Protein AF-A0A947ZC15-F1 (afdb_monomer_lite)

Foldseek 3Di:
DQLVVVLVVVLQFCLQCVQNLLCLLQAAPPQVVVSVVVSDDDPVQAHWHGKDLWAWAAKWFPDKDKDCFDDQPPDPPDGAIKIKTKMKIWTKIWIAHPVRDIFIKTKIKIWIKMAGPPDDQDDSLVNDDSANQPPRHHDDSVQRDQADPPPRHGSNDRHGHIHTHYMDMDIDTDDADAQDEDPAAAEDPLQPDDAQADPPAVVVVVCCVVPVVDDPVVVVVLVVVLVVQCLVCLQVVNLVSNPLQAFPSVSSVSPSVSVSQVVQQKGKHKPDKDWPDWAWHDWDDDPWKIKTKIKTKMKIQIFMDHHPRRTRHGDNPHIYTFIKIWIKMFTQDAQDQAAASQPRHGDDDDPPCADPQQRFGRDGGGPDIHTYHIGGSVPDDPPGHDPHHHRDRHPGDPDPD

Structure (mmCIF, N/CA/C/O backbone):
data_AF-A0A947ZC15-F1
#
_entry.id   AF-A0A947ZC15-F1
#
loop_
_atom_site.group_PDB
_atom_site.id
_atom_site.type_symbol
_atom_site.label_atom_id
_atom_site.label_alt_id
_atom_site.label_comp_id
_atom_site.label_asym_id
_atom_site.label_entity_id
_atom_site.label_seq_id
_atom_site.pdbx_PDB_ins_code
_atom_site.Cartn_x
_atom_site.Cartn_y
_atom_site.Cartn_z
_atom_site.occupancy
_atom_site.B_iso_or_equiv
_atom_site.auth_seq_id
_atom_site.auth_comp_id
_atom_site.auth_asym_id
_atom_site.auth_atom_id
_atom_site.pdbx_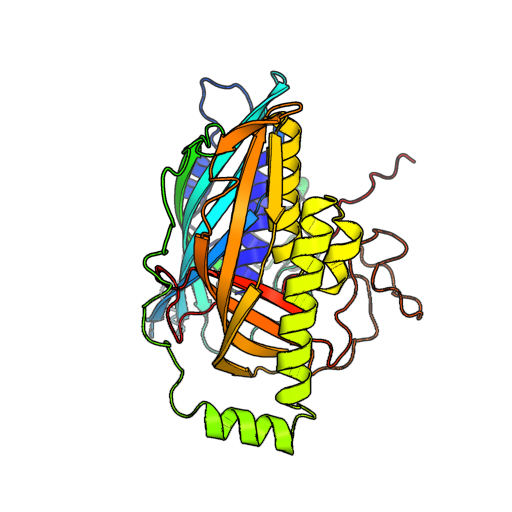PDB_model_num
ATOM 1 N N . MET A 1 1 ? 5.516 1.634 -9.910 1.00 75.50 1 MET A N 1
ATOM 2 C CA . MET A 1 1 ? 5.025 2.284 -8.676 1.00 75.50 1 MET A CA 1
ATOM 3 C C . MET A 1 1 ? 5.938 1.992 -7.495 1.00 75.50 1 MET A C 1
ATOM 5 O O . MET A 1 1 ? 6.186 2.907 -6.723 1.00 75.50 1 MET A O 1
ATOM 9 N N . ASP A 1 2 ? 6.543 0.803 -7.429 1.00 76.25 2 ASP A N 1
ATOM 10 C CA . ASP A 1 2 ? 7.580 0.443 -6.440 1.00 76.25 2 ASP A CA 1
ATOM 11 C C . ASP A 1 2 ? 8.697 1.475 -6.302 1.00 76.25 2 ASP A C 1
ATOM 13 O O . ASP A 1 2 ? 9.038 1.866 -5.193 1.00 76.25 2 ASP A O 1
ATOM 17 N N . PHE A 1 3 ? 9.200 1.998 -7.427 1.00 84.12 3 PHE A N 1
ATOM 18 C CA . PHE A 1 3 ? 10.180 3.085 -7.422 1.00 84.12 3 PHE A CA 1
ATOM 19 C C . PHE A 1 3 ? 9.710 4.283 -6.587 1.00 84.12 3 PHE A C 1
ATOM 21 O O . PHE A 1 3 ? 10.456 4.769 -5.747 1.00 84.12 3 PHE A O 1
ATOM 28 N N . VAL A 1 4 ? 8.475 4.747 -6.805 1.00 87.25 4 VAL A N 1
ATOM 29 C CA . VAL A 1 4 ? 7.927 5.936 -6.137 1.00 87.25 4 VAL A CA 1
ATOM 30 C C . VAL A 1 4 ? 7.746 5.676 -4.647 1.00 87.25 4 VAL A C 1
ATOM 32 O O . VAL A 1 4 ? 8.100 6.528 -3.839 1.00 87.25 4 VAL A O 1
ATOM 35 N N . TYR A 1 5 ? 7.254 4.489 -4.283 1.00 83.12 5 TYR A N 1
ATOM 36 C CA . TYR A 1 5 ? 7.126 4.075 -2.888 1.00 83.12 5 TYR A CA 1
ATOM 37 C C . TYR A 1 5 ? 8.487 4.054 -2.177 1.00 83.12 5 TYR A C 1
ATOM 39 O O . TYR A 1 5 ? 8.651 4.695 -1.139 1.00 83.12 5 TYR A O 1
ATOM 47 N N . SER A 1 6 ? 9.473 3.356 -2.751 1.00 82.31 6 SER A N 1
ATOM 48 C CA . SER A 1 6 ? 10.816 3.239 -2.174 1.00 82.31 6 SER A CA 1
ATOM 49 C C . SER A 1 6 ? 11.510 4.593 -2.085 1.00 82.31 6 SER A C 1
ATOM 51 O O . SER A 1 6 ? 12.060 4.930 -1.039 1.00 82.31 6 SER A O 1
ATOM 53 N N . PHE A 1 7 ? 11.425 5.397 -3.148 1.00 87.69 7 PHE A N 1
ATOM 54 C CA . PHE A 1 7 ? 11.958 6.754 -3.173 1.00 87.69 7 PHE A CA 1
ATOM 55 C C . PHE A 1 7 ? 11.323 7.627 -2.087 1.00 87.69 7 PHE A C 1
ATOM 57 O O . PHE A 1 7 ? 12.046 8.290 -1.348 1.00 87.69 7 PHE A O 1
ATOM 64 N N . TRP A 1 8 ? 9.992 7.610 -1.951 1.00 87.94 8 TRP A N 1
ATOM 65 C CA . TRP A 1 8 ? 9.290 8.412 -0.948 1.00 87.94 8 TRP A CA 1
ATOM 66 C C . TRP A 1 8 ? 9.661 8.010 0.479 1.00 87.94 8 TRP A C 1
ATOM 68 O O . TRP A 1 8 ? 9.968 8.875 1.298 1.00 87.94 8 TRP A O 1
ATOM 78 N N . ASN A 1 9 ? 9.683 6.709 0.780 1.00 83.88 9 ASN A N 1
ATOM 79 C CA . ASN A 1 9 ? 10.087 6.219 2.097 1.00 83.88 9 ASN A CA 1
ATOM 80 C C . ASN A 1 9 ? 11.513 6.650 2.447 1.00 83.88 9 ASN A C 1
ATOM 82 O O . ASN A 1 9 ? 11.747 7.179 3.533 1.00 83.88 9 ASN A O 1
ATOM 86 N N . GLU A 1 10 ? 12.454 6.481 1.518 1.00 84.56 10 GLU A N 1
ATOM 87 C CA . GLU A 1 10 ? 13.838 6.914 1.709 1.00 84.56 10 GLU A CA 1
ATOM 88 C C . GLU A 1 10 ? 13.945 8.430 1.866 1.00 84.56 10 GLU A C 1
ATOM 90 O O . GLU A 1 10 ? 14.677 8.913 2.726 1.00 84.56 10 GLU A O 1
ATOM 95 N N . MET A 1 11 ? 13.162 9.199 1.112 1.00 88.19 11 MET A N 1
ATOM 96 C CA . MET A 1 11 ? 13.087 10.650 1.264 1.00 88.19 11 MET A CA 1
ATOM 97 C C . MET A 1 11 ? 12.564 11.067 2.641 1.00 88.19 11 MET A C 1
ATOM 99 O O . MET A 1 11 ? 13.150 11.946 3.273 1.00 88.19 11 MET A O 1
ATOM 103 N N . MET A 1 12 ? 11.525 10.408 3.154 1.00 86.00 12 MET A N 1
ATOM 104 C CA . MET A 1 12 ? 10.977 10.686 4.483 1.00 86.00 12 MET A CA 1
ATOM 105 C C . MET A 1 12 ? 11.962 10.322 5.599 1.00 86.00 12 MET A C 1
ATOM 107 O O . MET A 1 12 ? 12.209 11.144 6.478 1.00 86.00 12 MET A O 1
ATOM 111 N N . VAL A 1 13 ? 12.587 9.142 5.547 1.00 83.81 13 VAL A N 1
ATOM 112 C CA . VAL A 1 13 ? 13.620 8.737 6.521 1.00 83.81 13 VAL A CA 1
ATOM 113 C C . VAL A 1 13 ? 14.786 9.729 6.507 1.00 83.81 13 VAL A C 1
ATOM 115 O O . VAL A 1 13 ? 15.268 10.162 7.558 1.00 83.81 13 VAL A O 1
ATOM 118 N N . ARG A 1 14 ? 15.207 10.155 5.310 1.00 84.81 14 ARG A N 1
ATOM 119 C CA . ARG A 1 14 ? 16.338 11.073 5.129 1.00 84.81 14 ARG A CA 1
ATOM 120 C C . ARG A 1 14 ? 16.062 12.505 5.543 1.00 84.81 14 ARG A C 1
ATOM 122 O O . ARG A 1 14 ? 16.987 13.224 5.915 1.00 84.81 14 ARG A O 1
ATOM 129 N N . ARG A 1 15 ? 14.799 12.916 5.506 1.00 87.00 15 ARG A N 1
ATOM 130 C CA . ARG A 1 15 ? 14.356 14.174 6.104 1.00 87.00 15 ARG A CA 1
ATOM 131 C C . ARG A 1 15 ? 14.601 14.182 7.611 1.00 87.00 15 ARG A C 1
ATOM 133 O O . ARG A 1 15 ? 15.043 15.197 8.132 1.00 87.00 15 ARG A O 1
ATOM 140 N N . GLY A 1 16 ? 14.376 13.055 8.291 1.00 81.94 16 GLY A N 1
ATOM 141 C CA . GLY A 1 16 ? 14.640 12.922 9.726 1.00 81.94 16 GLY A CA 1
ATOM 142 C C . GLY A 1 16 ? 16.123 13.041 10.080 1.00 81.94 16 GLY A C 1
ATOM 143 O O . GLY A 1 16 ? 16.484 13.816 10.954 1.00 81.94 16 GLY A O 1
ATOM 144 N N . ASN A 1 17 ? 16.996 12.333 9.359 1.00 80.62 17 ASN A N 1
ATOM 145 C CA . ASN A 1 17 ? 18.439 12.310 9.640 1.00 80.62 17 ASN A CA 1
ATOM 146 C C . ASN A 1 17 ? 19.258 13.367 8.865 1.00 80.62 17 ASN A C 1
ATOM 148 O O . ASN A 1 17 ? 20.476 13.234 8.745 1.00 80.62 17 ASN A O 1
ATOM 152 N N . SER A 1 18 ? 18.605 14.380 8.283 1.00 79.06 18 SER A N 1
ATOM 153 C CA . SER A 1 18 ? 19.245 15.456 7.504 1.00 79.06 18 SER A CA 1
ATOM 154 C C . SER A 1 18 ? 20.153 14.974 6.354 1.00 79.06 18 SER A C 1
ATOM 156 O O . SER A 1 18 ? 21.112 15.644 5.974 1.00 79.06 18 SER A O 1
ATOM 158 N N . SER A 1 19 ? 19.852 13.816 5.758 1.00 83.62 19 SER A N 1
ATOM 159 C CA . SER A 1 19 ? 20.668 13.180 4.709 1.00 83.62 19 SER A CA 1
ATOM 160 C C . SER A 1 19 ? 20.025 13.203 3.319 1.00 83.62 19 SER A C 1
ATOM 162 O O . SER A 1 19 ? 20.296 12.322 2.496 1.00 83.62 19 SER A O 1
ATOM 164 N N . LEU A 1 20 ? 19.173 14.195 3.038 1.00 86.94 20 LEU A N 1
ATOM 165 C CA . LEU A 1 20 ? 18.451 14.333 1.761 1.00 86.94 20 LEU A CA 1
ATOM 166 C C . LEU A 1 20 ? 19.377 14.505 0.550 1.00 86.94 20 LEU A C 1
ATOM 168 O O . LEU A 1 20 ? 19.023 14.086 -0.550 1.00 86.94 20 LEU A O 1
ATOM 172 N N . ALA A 1 21 ? 20.584 15.046 0.747 1.00 85.00 21 ALA A N 1
ATOM 173 C CA . ALA A 1 21 ? 21.571 15.213 -0.319 1.00 85.00 21 ALA A CA 1
ATOM 174 C C . ALA A 1 21 ? 21.901 13.894 -1.042 1.00 85.00 21 ALA A C 1
ATOM 176 O O . ALA A 1 21 ? 22.172 13.914 -2.239 1.00 85.00 21 ALA A O 1
ATOM 177 N N . LEU A 1 22 ? 21.801 12.745 -0.356 1.00 86.19 22 LEU A N 1
ATOM 178 C CA . LEU A 1 22 ? 22.035 11.418 -0.938 1.00 86.19 22 LEU A CA 1
ATOM 179 C C . LEU A 1 22 ? 21.051 11.037 -2.055 1.00 86.19 22 LEU A C 1
ATOM 181 O O . LEU A 1 22 ? 21.347 10.148 -2.852 1.00 86.19 22 LEU A O 1
ATOM 185 N N . LEU A 1 23 ? 19.915 11.729 -2.159 1.00 88.38 23 LEU A N 1
ATOM 186 C CA . LEU A 1 23 ? 18.924 11.502 -3.208 1.00 88.38 23 LEU A CA 1
ATOM 187 C C . LEU A 1 23 ? 19.216 12.261 -4.504 1.00 88.38 23 LEU A C 1
ATOM 189 O O . LEU A 1 23 ? 18.527 12.007 -5.487 1.00 88.38 23 LEU A O 1
ATOM 193 N N . LYS A 1 24 ? 20.256 13.111 -4.565 1.00 87.06 24 LYS A N 1
ATOM 194 C CA . LYS A 1 24 ? 20.668 13.853 -5.779 1.00 87.06 24 LYS A CA 1
ATOM 195 C C . LYS A 1 24 ? 20.606 13.053 -7.097 1.00 87.06 24 LYS A C 1
ATOM 197 O O . LYS A 1 24 ? 20.099 13.607 -8.069 1.00 87.06 24 LYS A O 1
ATOM 202 N N . PRO A 1 25 ? 21.027 11.772 -7.178 1.00 87.31 25 PRO A N 1
ATOM 203 C CA . PRO A 1 25 ? 20.950 10.996 -8.423 1.00 87.31 25 PRO A CA 1
ATOM 204 C C . PRO A 1 25 ? 19.527 10.797 -8.970 1.00 87.31 25 PRO A C 1
ATOM 206 O O . PRO A 1 25 ? 19.358 10.513 -10.155 1.00 87.31 25 PRO A O 1
ATOM 209 N N . TYR A 1 26 ? 18.518 10.936 -8.111 1.00 89.00 26 TYR A N 1
ATOM 210 C CA . TYR A 1 26 ? 17.098 10.722 -8.387 1.00 89.00 26 TYR A CA 1
ATOM 211 C C . TYR A 1 26 ? 16.306 12.024 -8.531 1.00 89.00 26 TYR A C 1
ATOM 213 O O . TYR A 1 26 ? 15.079 12.000 -8.592 1.00 89.00 26 TYR A O 1
ATOM 221 N N . LEU A 1 27 ? 16.991 13.164 -8.572 1.00 89.19 27 LEU A N 1
ATOM 222 C CA . LEU A 1 27 ? 16.384 14.486 -8.565 1.00 89.19 27 LEU A CA 1
ATOM 223 C C . LEU A 1 27 ? 16.724 15.228 -9.857 1.00 89.19 27 LEU A C 1
ATOM 225 O O . LEU A 1 27 ? 17.863 15.200 -10.328 1.00 89.19 27 LEU A O 1
ATOM 229 N N . MET A 1 28 ? 15.737 15.906 -10.437 1.00 87.50 28 MET A N 1
ATOM 230 C CA . MET A 1 28 ? 15.974 16.840 -11.533 1.00 87.50 28 MET A CA 1
ATOM 231 C C . MET A 1 28 ? 16.543 18.164 -11.005 1.00 87.50 28 MET A C 1
ATOM 233 O O . MET A 1 28 ? 16.199 18.587 -9.896 1.00 87.50 28 MET A O 1
ATOM 237 N N . PRO A 1 29 ? 17.382 18.867 -11.787 1.00 82.25 29 PRO A N 1
ATOM 238 C CA . PRO A 1 29 ? 17.785 20.236 -11.476 1.00 82.25 29 PRO A CA 1
ATOM 239 C C . PRO A 1 29 ? 16.573 21.138 -11.217 1.00 82.25 29 PRO A C 1
ATOM 241 O O . PRO A 1 29 ? 15.586 21.077 -11.942 1.00 82.25 29 PRO A O 1
ATOM 244 N N . GLY A 1 30 ? 16.647 21.978 -10.183 1.00 78.69 30 GLY A N 1
ATOM 245 C CA . GLY A 1 30 ? 15.549 22.869 -9.778 1.00 78.69 30 GLY A CA 1
ATOM 246 C C . GLY A 1 30 ? 14.665 22.323 -8.652 1.00 78.69 30 GLY A C 1
ATOM 247 O O . GLY A 1 30 ? 13.994 23.106 -7.982 1.00 78.69 30 GLY A O 1
ATOM 248 N N . THR A 1 31 ? 14.749 21.024 -8.342 1.00 83.75 31 THR A N 1
ATOM 249 C CA . THR A 1 31 ? 14.010 20.419 -7.216 1.00 83.75 31 THR A CA 1
ATOM 250 C C . THR A 1 31 ? 14.506 20.826 -5.826 1.00 83.75 31 THR A C 1
ATOM 252 O O . THR A 1 31 ? 13.809 20.606 -4.837 1.00 83.75 31 THR A O 1
ATOM 255 N N . GLY A 1 32 ? 15.677 21.468 -5.736 1.00 75.56 32 GLY A N 1
ATOM 256 C CA . GLY A 1 32 ? 16.287 21.891 -4.471 1.00 75.56 32 GLY A CA 1
ATOM 257 C C . GLY A 1 32 ? 15.372 22.760 -3.605 1.00 75.56 32 GLY A C 1
ATOM 258 O O . GLY A 1 32 ? 15.279 22.526 -2.406 1.00 75.56 32 GLY A O 1
ATOM 259 N N . LYS A 1 33 ? 14.601 23.673 -4.213 1.00 78.00 33 LYS A N 1
ATOM 260 C CA . LYS A 1 33 ? 13.646 24.523 -3.478 1.00 78.00 33 LYS A CA 1
ATOM 261 C C . LYS A 1 33 ? 12.560 23.708 -2.775 1.00 78.00 33 LYS A C 1
ATOM 263 O O . LYS A 1 33 ? 12.190 24.023 -1.648 1.00 78.00 33 LYS A O 1
ATOM 268 N N . TYR A 1 34 ? 12.065 22.654 -3.425 1.00 79.88 34 TYR A N 1
ATOM 269 C CA . TYR A 1 34 ? 11.071 21.770 -2.822 1.00 79.88 34 TYR A CA 1
ATOM 270 C C . TYR A 1 34 ? 11.675 20.969 -1.674 1.00 79.88 34 TYR A C 1
ATOM 272 O O . TYR A 1 34 ? 11.026 20.797 -0.650 1.00 79.88 34 TYR A O 1
ATOM 280 N N . LEU A 1 35 ? 12.928 20.529 -1.808 1.00 79.12 35 LEU A N 1
ATOM 281 C CA . LEU A 1 35 ? 13.626 19.795 -0.753 1.00 79.12 35 LEU A CA 1
ATOM 282 C C . LEU A 1 35 ? 13.948 20.667 0.453 1.00 79.12 35 LEU A C 1
ATOM 284 O O . LEU A 1 35 ? 13.841 20.186 1.571 1.00 79.12 35 LEU A O 1
ATOM 288 N N . GLU A 1 36 ? 14.300 21.934 0.249 1.00 77.25 36 GLU A N 1
ATOM 289 C CA . GLU A 1 36 ? 14.486 22.900 1.335 1.00 77.25 36 GLU A CA 1
ATOM 290 C C . GLU A 1 36 ? 13.176 23.132 2.097 1.00 77.25 36 GLU A C 1
ATOM 292 O O . GLU A 1 36 ? 13.149 23.031 3.323 1.00 77.25 36 GLU A O 1
ATOM 297 N N . GLN A 1 37 ? 12.070 23.364 1.380 1.00 79.44 37 GLN A N 1
ATOM 298 C CA . GLN A 1 37 ? 10.739 23.500 1.986 1.00 79.44 37 GLN A CA 1
ATOM 299 C C . GLN A 1 37 ? 10.302 22.222 2.704 1.00 79.44 37 GLN A C 1
ATOM 301 O O . GLN A 1 37 ? 9.741 22.277 3.794 1.00 79.44 37 GLN A O 1
ATOM 306 N N . PHE A 1 38 ? 10.583 21.068 2.106 1.00 80.56 38 PHE A N 1
ATOM 307 C CA . PHE A 1 38 ? 10.277 19.764 2.672 1.00 80.56 38 PHE A CA 1
ATOM 308 C C . PHE A 1 38 ? 11.124 19.472 3.917 1.00 80.56 38 PHE A C 1
ATOM 310 O O . PHE A 1 38 ? 10.602 18.952 4.900 1.00 80.56 38 PHE A O 1
ATOM 317 N N . ALA A 1 39 ? 12.410 19.828 3.915 1.00 78.81 39 ALA A N 1
ATOM 318 C CA . ALA A 1 39 ? 13.318 19.653 5.046 1.00 78.81 39 ALA A CA 1
ATOM 319 C C . ALA A 1 39 ? 12.997 20.589 6.219 1.00 78.81 39 ALA A C 1
ATOM 321 O O . ALA A 1 39 ? 13.304 20.258 7.364 1.00 78.81 39 ALA A O 1
ATOM 322 N N . ALA A 1 40 ? 12.385 21.745 5.952 1.00 70.75 40 ALA A N 1
ATOM 323 C CA . ALA A 1 40 ? 12.069 22.727 6.975 1.00 70.75 40 ALA A CA 1
ATOM 324 C C . ALA A 1 40 ? 11.078 22.159 8.008 1.00 70.75 40 ALA A C 1
ATOM 326 O O . ALA A 1 40 ? 9.903 21.913 7.728 1.00 70.75 40 ALA A O 1
ATOM 327 N N . ALA A 1 41 ? 11.553 21.967 9.240 1.00 63.12 41 ALA A N 1
ATOM 328 C CA . ALA A 1 41 ? 10.681 21.740 10.383 1.00 63.12 41 ALA A CA 1
ATOM 329 C C . ALA A 1 41 ? 9.964 23.054 10.753 1.00 63.12 41 ALA A C 1
ATOM 331 O O . ALA A 1 41 ? 10.552 24.132 10.609 1.00 63.12 41 ALA A O 1
ATOM 332 N N . PRO A 1 42 ? 8.722 23.013 11.270 1.00 61.56 42 PRO A N 1
ATOM 333 C CA . PRO A 1 42 ? 8.073 24.212 11.781 1.00 61.56 42 PRO A CA 1
ATOM 334 C C . PRO A 1 42 ? 8.937 24.830 12.888 1.00 61.56 42 PRO A C 1
ATOM 336 O O . PRO A 1 42 ? 9.163 24.194 13.919 1.00 61.56 42 PRO A O 1
ATOM 339 N N . ALA A 1 43 ? 9.381 26.078 12.700 1.00 54.12 43 ALA A N 1
ATOM 340 C CA . ALA A 1 43 ? 10.304 26.769 13.611 1.00 54.12 43 ALA A CA 1
ATOM 341 C C . ALA A 1 43 ? 9.849 26.760 15.089 1.00 54.12 43 ALA A C 1
ATOM 343 O O . ALA A 1 43 ? 10.669 26.843 15.997 1.00 54.12 43 ALA A O 1
ATOM 344 N N . ALA A 1 44 ? 8.544 26.613 15.335 1.00 56.12 44 ALA A N 1
ATOM 345 C CA . ALA A 1 44 ? 7.930 26.604 16.659 1.00 56.12 44 ALA A CA 1
ATOM 346 C C . ALA A 1 44 ? 8.098 25.297 17.469 1.00 56.12 44 ALA A C 1
ATOM 348 O O . ALA A 1 44 ? 7.772 25.290 18.652 1.00 56.12 44 ALA A O 1
ATOM 349 N N . VAL A 1 45 ? 8.536 24.180 16.869 1.00 60.06 45 VAL A N 1
ATOM 350 C CA . VAL A 1 45 ? 8.511 22.843 17.519 1.00 60.06 45 VAL A CA 1
ATOM 351 C C . VAL A 1 45 ? 9.916 22.330 17.888 1.00 60.06 45 VAL A C 1
ATOM 353 O O . VAL A 1 45 ? 10.043 21.355 18.629 1.00 60.06 45 VAL A O 1
ATOM 356 N N . GLY A 1 46 ? 10.966 23.039 17.461 1.00 66.44 46 GLY A N 1
ATOM 357 C CA . GLY A 1 46 ? 12.371 22.652 17.627 1.00 66.44 46 GLY A CA 1
ATOM 358 C C . GLY A 1 46 ? 12.909 21.853 16.436 1.00 66.44 46 GLY A C 1
ATOM 359 O O . GLY A 1 46 ? 12.200 21.621 15.458 1.00 66.44 46 GLY A O 1
ATOM 360 N N . SER A 1 47 ? 14.175 21.435 16.509 1.00 78.62 47 SER A N 1
ATOM 361 C CA . SER A 1 47 ? 14.818 20.676 15.431 1.00 78.62 47 SER A CA 1
ATOM 362 C C . SER A 1 47 ? 14.258 19.253 15.337 1.00 78.62 47 SER A C 1
ATOM 364 O O . SER A 1 47 ? 14.142 18.546 16.345 1.00 78.62 47 SER A O 1
ATOM 366 N N . LEU A 1 48 ? 13.917 18.843 14.116 1.00 83.88 48 LEU A N 1
ATOM 367 C CA . LEU A 1 48 ? 13.498 17.484 13.779 1.00 83.88 48 LEU A CA 1
ATOM 368 C C . LEU A 1 48 ? 14.683 16.521 13.949 1.00 83.88 48 LEU A C 1
ATOM 370 O O . LEU A 1 48 ? 15.787 16.821 13.502 1.00 83.88 48 LEU A O 1
ATOM 374 N N . VAL A 1 49 ? 14.451 15.387 14.612 1.00 84.88 49 VAL A N 1
ATOM 375 C CA . VAL A 1 49 ? 15.483 14.367 14.886 1.00 84.88 49 VAL A CA 1
ATOM 376 C C . VAL A 1 49 ? 15.252 13.112 14.063 1.00 84.88 49 VAL A C 1
ATOM 378 O O . VAL A 1 49 ? 16.193 12.488 13.586 1.00 84.88 49 VAL A O 1
ATOM 381 N N . GLU A 1 50 ? 13.993 12.707 13.934 1.00 85.19 50 GLU A N 1
ATOM 382 C CA . GLU A 1 50 ? 13.637 11.446 13.303 1.00 85.19 50 GLU A CA 1
ATOM 383 C C . GLU A 1 50 ? 12.270 11.575 12.640 1.00 85.19 50 GLU A C 1
ATOM 385 O O . GLU A 1 50 ? 11.341 12.167 13.196 1.00 85.19 50 GLU A O 1
ATOM 390 N N . VAL A 1 51 ? 12.144 10.971 11.463 1.00 84.88 51 VAL A N 1
ATOM 391 C CA . VAL A 1 51 ? 10.861 10.703 10.819 1.00 84.88 51 VAL A CA 1
ATOM 392 C C . VAL A 1 51 ? 10.738 9.195 10.718 1.00 84.88 51 VAL A C 1
ATOM 394 O O . VAL A 1 51 ? 11.607 8.536 10.147 1.00 84.88 51 VAL A O 1
ATOM 397 N N . ASN A 1 52 ? 9.670 8.643 11.279 1.00 81.19 52 ASN A N 1
ATOM 398 C CA . ASN A 1 52 ? 9.417 7.211 11.259 1.00 81.19 52 ASN A CA 1
ATOM 399 C C . ASN A 1 52 ? 7.926 6.902 11.096 1.00 81.19 52 ASN A C 1
ATOM 401 O O . ASN A 1 52 ? 7.096 7.803 10.957 1.00 81.19 52 ASN A O 1
ATOM 405 N N . GLY A 1 53 ? 7.591 5.610 11.048 1.00 72.19 53 GLY A N 1
ATOM 406 C CA . GLY A 1 53 ? 6.208 5.164 10.866 1.00 72.19 53 GLY A CA 1
ATOM 407 C C . GLY A 1 53 ? 5.579 5.705 9.581 1.00 72.19 53 GLY A C 1
ATOM 408 O O . GLY A 1 53 ? 4.402 6.050 9.589 1.00 72.19 53 GLY A O 1
ATOM 409 N N . VAL A 1 54 ? 6.380 5.845 8.519 1.00 81.69 54 VAL A N 1
ATOM 410 C CA . VAL A 1 54 ? 5.916 6.309 7.210 1.00 81.69 54 VAL A CA 1
ATOM 411 C C . VAL A 1 54 ? 5.053 5.210 6.606 1.00 81.69 54 VAL A C 1
ATOM 413 O O . VAL A 1 54 ? 5.523 4.115 6.308 1.00 81.69 54 VAL A O 1
ATOM 416 N N . VAL A 1 55 ? 3.774 5.512 6.448 1.00 79.12 55 VAL A N 1
ATOM 417 C CA . VAL A 1 55 ? 2.761 4.623 5.900 1.00 79.12 55 VAL A CA 1
ATOM 418 C C . VAL A 1 55 ? 2.132 5.314 4.714 1.00 79.12 55 VAL A C 1
ATOM 420 O O . VAL A 1 55 ? 1.512 6.358 4.869 1.00 79.12 55 VAL A O 1
ATOM 423 N N . ILE A 1 56 ? 2.253 4.717 3.535 1.00 79.75 56 ILE A N 1
ATOM 424 C CA . ILE A 1 56 ? 1.547 5.179 2.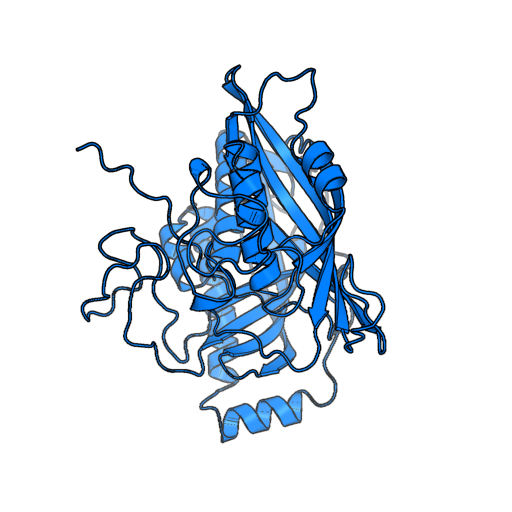340 1.00 79.75 56 ILE A CA 1
ATOM 425 C C . ILE A 1 56 ? 0.221 4.422 2.273 1.00 79.75 56 ILE A C 1
ATOM 427 O O . ILE A 1 56 ? 0.219 3.208 2.046 1.00 79.75 56 ILE A O 1
ATOM 431 N N . GLY A 1 57 ? -0.881 5.138 2.501 1.00 70.00 57 GLY A N 1
ATOM 432 C CA . GLY A 1 57 ? -2.245 4.615 2.446 1.00 70.00 57 GLY A CA 1
ATOM 433 C C . GLY A 1 57 ? -2.606 4.255 1.012 1.00 70.00 57 GLY A C 1
ATOM 434 O O . GLY A 1 57 ? -2.729 3.072 0.677 1.00 70.00 57 GLY A O 1
ATOM 435 N N . SER A 1 58 ? -2.650 5.261 0.142 1.00 76.31 58 SER A N 1
ATOM 436 C CA . SER A 1 58 ? -2.823 5.073 -1.296 1.00 76.31 58 SER A CA 1
ATOM 437 C C . SER A 1 58 ? -1.731 5.773 -2.114 1.00 76.31 58 SER A C 1
ATOM 439 O O . SER A 1 58 ? -1.092 6.731 -1.680 1.00 76.31 58 SER A O 1
ATOM 441 N N . LEU A 1 59 ? -1.471 5.220 -3.299 1.00 80.81 59 LEU A N 1
ATOM 442 C CA . LEU A 1 59 ? -0.486 5.713 -4.255 1.00 80.81 59 LEU A CA 1
ATOM 443 C C . LEU A 1 59 ? -1.018 5.436 -5.661 1.00 80.81 59 LEU A C 1
ATOM 445 O O . LEU A 1 59 ? -1.215 4.281 -6.044 1.00 80.81 59 LEU A O 1
ATOM 449 N N . ARG A 1 60 ? -1.287 6.493 -6.425 1.00 78.94 60 ARG A N 1
ATOM 450 C CA . ARG A 1 60 ? -2.083 6.421 -7.656 1.00 78.94 60 ARG A CA 1
ATOM 451 C C . ARG A 1 60 ? -1.462 7.258 -8.751 1.00 78.94 60 ARG A C 1
ATOM 453 O O . ARG A 1 60 ? -1.060 8.391 -8.517 1.00 78.94 60 ARG A O 1
ATOM 460 N N . ILE A 1 61 ? -1.434 6.725 -9.968 1.00 85.56 61 ILE A N 1
ATOM 461 C CA . ILE A 1 61 ? -1.024 7.511 -11.133 1.00 85.56 61 ILE A CA 1
ATOM 462 C C . ILE A 1 61 ? -2.216 8.372 -11.556 1.00 85.56 61 ILE A C 1
ATOM 464 O O . ILE A 1 61 ? -3.254 7.853 -11.977 1.00 85.56 61 ILE A O 1
ATOM 468 N N . SER A 1 62 ? -2.081 9.689 -11.421 1.00 85.12 62 SER A N 1
ATOM 469 C CA . SER A 1 62 ? -3.116 10.649 -11.806 1.00 85.12 62 SER A CA 1
ATOM 470 C C . SER A 1 62 ? -3.016 11.039 -13.277 1.00 85.12 62 SER A C 1
ATOM 472 O O . SER A 1 62 ? -4.050 11.182 -13.936 1.00 85.12 62 SER A O 1
ATOM 474 N N . SER A 1 63 ? -1.790 11.131 -13.800 1.00 85.19 63 SER A N 1
ATOM 475 C CA . SER A 1 63 ? -1.500 11.493 -15.187 1.00 85.19 63 SER A CA 1
ATOM 476 C C . SER A 1 63 ? -0.282 10.748 -15.735 1.00 85.19 63 SER A C 1
ATOM 478 O O . SER A 1 63 ? 0.671 10.468 -15.005 1.00 85.19 63 SER A O 1
ATOM 480 N N . VAL A 1 64 ? -0.314 10.457 -17.037 1.00 89.12 64 VAL A N 1
ATOM 481 C CA . VAL A 1 64 ? 0.826 9.974 -17.822 1.00 89.12 64 VAL A CA 1
ATOM 482 C C . VAL A 1 64 ? 0.906 10.826 -19.082 1.00 89.12 64 VAL A C 1
ATOM 484 O O . VAL A 1 64 ? -0.019 10.819 -19.892 1.00 89.12 64 VAL A O 1
ATOM 487 N N . CYS A 1 65 ? 2.015 11.537 -19.257 1.00 87.69 65 CYS A N 1
ATOM 488 C CA . CYS A 1 65 ? 2.253 12.398 -20.408 1.00 87.69 65 CYS A CA 1
ATOM 489 C C . CYS A 1 65 ? 3.509 11.944 -21.149 1.00 87.69 65 CYS A C 1
ATOM 491 O O . CYS A 1 65 ? 4.515 11.583 -20.539 1.00 87.69 65 CYS A O 1
ATOM 493 N N . LYS A 1 66 ? 3.473 12.002 -22.479 1.00 87.94 66 LYS A N 1
ATOM 494 C CA . LYS A 1 66 ? 4.656 11.831 -23.321 1.00 87.94 66 LYS A CA 1
ATOM 495 C C . LYS A 1 66 ? 5.041 13.192 -23.885 1.00 87.94 66 LYS A C 1
ATOM 497 O O . LYS A 1 66 ? 4.209 13.861 -24.487 1.00 87.94 66 LYS A O 1
ATOM 502 N N . ALA A 1 67 ? 6.293 13.580 -23.692 1.00 85.44 67 ALA A N 1
ATOM 503 C CA . ALA A 1 67 ? 6.889 14.717 -24.371 1.00 85.44 67 ALA A CA 1
ATOM 504 C C . ALA A 1 67 ? 7.774 14.184 -25.495 1.00 85.44 67 ALA A C 1
ATOM 506 O O . ALA A 1 67 ? 8.691 13.405 -25.238 1.00 85.44 67 ALA A O 1
ATOM 507 N N . ASP A 1 68 ? 7.513 14.596 -26.733 1.00 79.81 68 ASP A N 1
ATOM 508 C CA . ASP A 1 68 ? 8.340 14.182 -27.872 1.00 79.81 68 ASP A CA 1
ATOM 509 C C . ASP A 1 68 ? 9.698 14.904 -27.890 1.00 79.81 68 ASP A C 1
ATOM 511 O O . ASP A 1 68 ? 10.678 14.357 -28.388 1.00 79.81 68 ASP A O 1
ATOM 515 N N . PHE A 1 69 ? 9.777 16.082 -27.260 1.00 74.00 69 PHE A N 1
ATOM 516 C CA . PHE A 1 69 ? 10.999 16.875 -27.141 1.00 74.00 69 PHE A CA 1
ATOM 517 C C . PHE A 1 69 ? 11.261 17.243 -25.681 1.00 74.00 69 PHE A C 1
ATOM 519 O O . PHE A 1 69 ? 10.702 18.207 -25.155 1.00 74.00 69 PHE A O 1
ATOM 526 N N . PHE A 1 70 ? 12.132 16.486 -25.019 1.00 75.62 70 PHE A N 1
ATOM 527 C CA . PHE A 1 70 ? 12.627 16.816 -23.689 1.00 75.62 70 PHE A CA 1
ATOM 528 C C . PHE A 1 70 ? 14.094 17.228 -23.757 1.00 75.62 70 PHE A C 1
ATOM 530 O O . PHE A 1 70 ? 14.941 16.464 -24.221 1.00 75.62 70 PHE A O 1
ATOM 537 N N . HIS A 1 71 ? 14.377 18.439 -23.283 1.00 70.12 71 HIS A N 1
ATOM 538 C CA . HIS A 1 71 ? 15.718 19.010 -23.270 1.00 70.12 71 HIS A CA 1
ATOM 539 C C . HIS A 1 71 ? 16.340 18.775 -21.900 1.00 70.12 71 HIS A C 1
ATOM 541 O O . HIS A 1 71 ? 15.770 19.150 -20.871 1.00 70.12 71 HIS A O 1
ATOM 547 N N . SER A 1 72 ? 17.526 18.172 -21.879 1.00 63.59 72 SER A N 1
ATOM 548 C CA . SER A 1 72 ? 18.280 18.056 -20.634 1.00 63.59 72 SER A CA 1
ATOM 549 C C . SER A 1 72 ? 18.693 19.452 -20.149 1.00 63.59 72 SER A C 1
ATOM 551 O O . SER A 1 72 ? 19.177 20.254 -20.954 1.00 63.59 72 SER A O 1
ATOM 553 N N . PRO A 1 73 ? 18.569 19.764 -18.845 1.00 62.22 73 PRO A N 1
ATOM 554 C CA . PRO A 1 73 ? 19.014 21.049 -18.316 1.00 62.22 73 PRO A CA 1
ATOM 555 C C . PRO A 1 73 ? 20.481 21.304 -18.685 1.00 62.22 73 PRO A C 1
ATOM 557 O O . PRO A 1 73 ? 21.353 20.495 -18.361 1.00 62.22 73 PRO A O 1
ATOM 560 N N . GLY A 1 74 ? 20.741 22.408 -19.392 1.00 56.44 74 GLY A N 1
ATOM 561 C CA . GLY A 1 74 ? 22.084 22.815 -19.817 1.00 56.44 74 GLY A CA 1
ATOM 562 C C . GLY A 1 74 ? 22.547 22.334 -21.202 1.00 56.44 74 GLY A C 1
ATOM 563 O O . GLY A 1 74 ? 23.675 22.648 -21.572 1.00 56.44 74 GLY A O 1
ATOM 564 N N . LYS A 1 75 ? 21.723 21.619 -21.987 1.00 55.94 75 LYS A N 1
ATOM 565 C CA . LYS A 1 75 ? 22.016 21.293 -23.399 1.00 55.94 75 LYS A CA 1
ATOM 566 C C . LYS A 1 75 ? 20.783 21.525 -24.282 1.00 55.94 75 LYS A C 1
ATOM 568 O O . LYS A 1 75 ? 19.789 20.823 -24.137 1.00 55.94 75 LYS A O 1
ATOM 573 N N . SER A 1 76 ? 20.851 22.506 -25.186 1.00 52.50 76 SER A N 1
ATOM 574 C CA . SER A 1 76 ? 19.761 22.861 -26.113 1.00 52.50 76 SER A CA 1
ATOM 575 C C . SER A 1 76 ? 19.609 21.903 -27.298 1.00 52.50 76 SER A C 1
ATOM 577 O O . SER A 1 76 ? 18.529 21.839 -27.867 1.00 52.50 76 SER A O 1
ATOM 579 N N . ASP A 1 77 ? 20.655 21.151 -27.649 1.00 54.94 77 ASP A N 1
ATOM 580 C CA . ASP A 1 77 ? 20.700 20.390 -28.911 1.00 54.94 77 ASP A CA 1
ATOM 581 C C . ASP A 1 77 ? 20.357 18.898 -28.767 1.00 54.94 77 ASP A C 1
ATOM 583 O O . ASP A 1 77 ? 20.278 18.187 -29.765 1.00 54.94 77 ASP A O 1
ATOM 587 N N . ASP A 1 78 ? 20.150 18.402 -27.544 1.00 63.34 78 ASP A N 1
ATOM 588 C CA . ASP A 1 78 ? 19.900 16.981 -27.275 1.00 63.34 78 ASP A CA 1
ATOM 589 C C . ASP A 1 78 ? 18.457 16.785 -26.793 1.00 63.34 78 ASP A C 1
ATOM 591 O O . ASP A 1 78 ? 18.161 16.809 -25.592 1.00 63.34 78 ASP A O 1
ATOM 595 N N . SER A 1 79 ? 17.535 16.680 -27.754 1.00 70.50 79 SER A N 1
ATOM 596 C CA . SER A 1 79 ? 16.123 16.413 -27.498 1.00 70.50 79 SER A CA 1
ATOM 597 C C . SER A 1 79 ? 15.856 14.915 -27.588 1.00 70.50 79 SER A C 1
ATOM 599 O O . SER A 1 79 ? 15.956 14.318 -28.660 1.00 70.50 79 SER A O 1
ATOM 601 N N . SER A 1 80 ? 15.462 14.311 -26.475 1.00 79.25 80 SER A N 1
ATOM 602 C CA . SER A 1 80 ? 14.995 12.925 -26.451 1.00 79.25 80 SER A CA 1
ATOM 603 C C . SER A 1 80 ? 13.520 12.886 -26.062 1.00 79.25 80 SER A C 1
ATOM 605 O O . SER A 1 80 ? 13.087 13.722 -25.268 1.00 79.25 80 SER A O 1
ATOM 607 N N . PRO A 1 81 ? 12.726 11.927 -26.561 1.00 85.25 81 PRO A N 1
ATOM 608 C CA . PRO A 1 81 ? 11.383 11.725 -26.043 1.00 85.25 81 PRO A CA 1
ATOM 609 C C . PRO A 1 81 ? 11.452 11.315 -24.566 1.00 85.25 81 PRO A C 1
ATOM 611 O O . PRO A 1 81 ? 12.303 10.516 -24.171 1.00 85.25 81 PRO A O 1
ATOM 614 N N . ALA A 1 82 ? 10.549 11.837 -23.739 1.00 87.44 82 ALA A N 1
ATOM 615 C CA . ALA A 1 82 ? 10.475 11.528 -22.314 1.00 87.44 82 ALA A CA 1
ATOM 616 C C . ALA A 1 82 ? 9.040 11.247 -21.872 1.00 87.44 82 ALA A C 1
ATOM 618 O O . ALA A 1 82 ? 8.071 11.753 -22.440 1.00 87.44 82 ALA A O 1
ATOM 619 N N . HIS A 1 83 ? 8.908 10.423 -20.840 1.00 89.62 83 HIS A N 1
ATOM 620 C CA . HIS A 1 83 ? 7.648 10.136 -20.175 1.00 89.62 83 HIS A CA 1
ATOM 621 C C . HIS A 1 83 ? 7.612 10.855 -18.832 1.00 89.62 83 HIS A C 1
ATOM 623 O O . HIS A 1 83 ? 8.569 10.792 -18.059 1.00 89.62 83 HIS A O 1
ATOM 629 N N . PHE A 1 84 ? 6.480 11.486 -18.561 1.00 90.69 84 PHE A N 1
ATOM 630 C CA . PHE A 1 84 ? 6.141 12.106 -17.295 1.00 90.69 84 PHE A CA 1
ATOM 631 C C . PHE A 1 84 ? 5.014 11.311 -16.656 1.00 90.69 84 PHE A C 1
ATOM 633 O O . PHE A 1 84 ? 4.044 10.947 -17.326 1.00 90.69 84 PHE A O 1
ATOM 640 N N . ILE A 1 85 ? 5.144 11.044 -15.365 1.00 92.19 85 ILE A N 1
ATOM 641 C CA . ILE A 1 85 ? 4.074 10.466 -14.561 1.00 92.19 85 ILE A CA 1
ATOM 642 C C . ILE A 1 85 ? 3.817 11.377 -13.375 1.00 92.19 85 ILE A C 1
ATOM 644 O O . ILE A 1 85 ? 4.750 11.780 -12.686 1.00 92.19 85 ILE A O 1
ATOM 648 N N . THR A 1 86 ? 2.551 11.676 -13.127 1.00 91.69 86 THR A N 1
ATOM 649 C CA . THR A 1 86 ? 2.125 12.363 -11.910 1.00 91.69 86 THR A CA 1
ATOM 650 C C . THR A 1 86 ? 1.498 11.334 -10.991 1.00 91.69 86 THR A C 1
ATOM 652 O O . THR A 1 86 ? 0.635 10.556 -11.405 1.00 91.69 86 THR A O 1
ATOM 655 N N . VAL A 1 87 ? 1.969 11.304 -9.751 1.00 91.88 87 VAL A N 1
ATOM 656 C CA . VAL A 1 87 ? 1.566 10.340 -8.740 1.00 91.88 87 VAL A CA 1
ATOM 657 C C . VAL A 1 87 ? 1.005 11.081 -7.540 1.00 91.88 87 VAL A C 1
ATOM 659 O O . VAL A 1 87 ? 1.699 11.871 -6.906 1.00 91.88 87 VAL A O 1
ATOM 662 N N . GLU A 1 88 ? -0.255 10.801 -7.242 1.00 90.19 88 GLU A N 1
ATOM 663 C CA . GLU A 1 88 ? -0.931 11.215 -6.019 1.00 90.19 88 GLU A CA 1
ATOM 664 C C . GLU A 1 88 ? -0.634 10.176 -4.938 1.00 90.19 88 GLU A C 1
ATOM 666 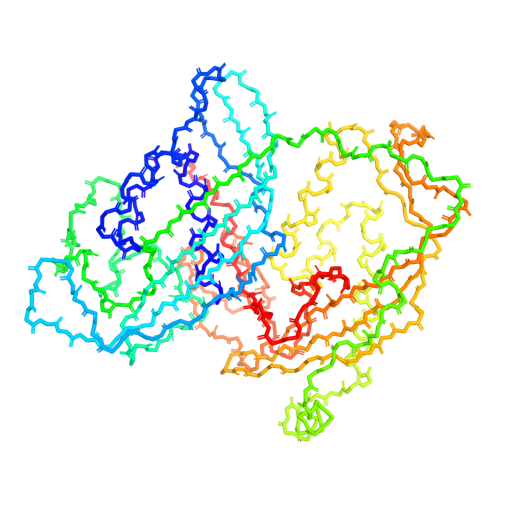O O . GLU A 1 88 ? -0.783 8.971 -5.168 1.00 90.19 88 GLU A O 1
ATOM 671 N N . LEU A 1 89 ? -0.205 10.627 -3.765 1.00 88.94 89 LEU A N 1
ATOM 672 C CA . LEU A 1 89 ? 0.038 9.775 -2.611 1.00 88.94 89 LEU A CA 1
ATOM 673 C C . LEU A 1 89 ? -0.605 10.370 -1.369 1.00 88.94 89 LEU A C 1
ATOM 675 O O . LEU A 1 89 ? -0.551 11.576 -1.133 1.00 88.94 89 LEU A O 1
ATOM 679 N N . ASP A 1 90 ? -1.174 9.505 -0.550 1.00 86.75 90 ASP A N 1
ATOM 680 C CA . ASP A 1 90 ? -1.679 9.848 0.768 1.00 86.75 90 ASP A CA 1
ATOM 681 C C . ASP A 1 90 ? -1.115 8.880 1.800 1.00 86.75 90 ASP A C 1
ATOM 683 O O . ASP A 1 90 ? -0.727 7.748 1.495 1.00 86.75 90 ASP A O 1
ATOM 687 N N . GLY A 1 91 ? -1.001 9.337 3.038 1.00 86.19 91 GLY A N 1
ATOM 688 C CA . GLY A 1 91 ? -0.409 8.505 4.062 1.00 86.19 91 GLY A CA 1
ATOM 689 C C . GLY A 1 91 ? -0.267 9.179 5.403 1.00 86.19 91 GLY A C 1
ATOM 690 O O . GLY A 1 91 ? -0.742 10.288 5.625 1.00 86.19 91 GLY A O 1
ATOM 691 N N . ASN A 1 92 ? 0.416 8.489 6.303 1.00 86.12 92 ASN A N 1
ATOM 692 C CA . ASN A 1 92 ? 0.708 8.970 7.636 1.00 86.12 92 ASN A CA 1
ATOM 693 C C . ASN A 1 92 ? 2.198 8.853 7.924 1.00 86.12 92 ASN A C 1
ATOM 695 O O . ASN A 1 92 ? 2.883 7.988 7.383 1.00 86.12 92 ASN A O 1
ATOM 699 N N . PHE A 1 93 ? 2.703 9.716 8.791 1.00 86.75 93 PHE A N 1
ATOM 700 C CA . PHE A 1 93 ? 4.057 9.606 9.313 1.00 86.75 93 PHE A CA 1
ATOM 701 C C . PHE A 1 93 ? 4.139 10.203 10.712 1.00 86.75 93 PHE A C 1
ATOM 703 O O . PHE A 1 93 ? 3.251 10.931 11.162 1.00 86.75 93 PHE A O 1
ATOM 710 N N . THR A 1 94 ? 5.214 9.873 11.416 1.00 85.50 94 THR A N 1
ATOM 711 C CA . THR A 1 94 ? 5.487 10.361 12.764 1.00 85.50 94 THR A CA 1
ATOM 712 C C . THR A 1 94 ? 6.807 11.114 12.778 1.00 85.50 94 THR A C 1
ATOM 714 O O . THR A 1 94 ? 7.806 10.656 12.231 1.00 85.50 94 THR A O 1
ATOM 717 N N . GLU A 1 95 ? 6.809 12.273 13.421 1.00 89.12 95 GLU A N 1
ATOM 718 C CA . GLU A 1 95 ? 7.994 13.084 13.668 1.00 89.12 95 GLU A CA 1
ATOM 719 C C . GLU A 1 95 ? 8.357 13.032 15.146 1.00 89.12 95 GLU A C 1
ATOM 721 O O . GLU A 1 95 ? 7.489 13.190 16.013 1.00 89.12 95 GLU A O 1
ATOM 726 N N . LYS A 1 96 ? 9.650 12.864 15.422 1.00 87.56 96 LYS A N 1
ATOM 727 C CA . LYS A 1 96 ? 10.228 13.069 16.748 1.00 87.56 96 LYS A CA 1
ATOM 728 C C . LYS A 1 96 ? 11.149 14.278 16.735 1.00 87.56 96 LYS A C 1
ATOM 730 O O . LYS A 1 96 ? 11.977 14.441 15.836 1.00 87.56 96 LYS A O 1
ATOM 735 N N . TYR A 1 97 ? 11.026 15.094 17.769 1.00 87.06 97 TYR A N 1
ATOM 736 C CA . TYR A 1 97 ? 11.768 16.339 17.926 1.00 87.06 97 TYR A CA 1
ATOM 737 C C . TYR A 1 97 ? 12.770 16.247 19.078 1.00 87.06 97 TYR A C 1
ATOM 739 O O . TYR A 1 97 ? 12.618 15.423 19.980 1.00 87.06 97 TYR A O 1
ATOM 747 N N . GLN A 1 98 ? 13.773 17.131 19.089 1.00 83.62 98 GLN A N 1
ATOM 748 C CA . GLN A 1 98 ? 14.810 17.156 20.137 1.00 83.62 98 GLN A CA 1
ATOM 749 C C . GLN A 1 98 ? 14.247 17.339 21.553 1.00 83.62 98 GLN A C 1
ATOM 751 O O . GLN A 1 98 ? 14.814 16.832 22.513 1.00 83.62 98 GLN A O 1
ATOM 756 N N . ASN A 1 99 ? 13.108 18.021 21.689 1.00 82.81 99 ASN A N 1
ATOM 757 C CA . ASN A 1 99 ? 12.408 18.190 22.966 1.00 82.81 99 ASN A CA 1
ATOM 758 C C . ASN A 1 99 ? 11.671 16.919 23.446 1.00 82.81 99 ASN A C 1
ATOM 760 O O . ASN A 1 99 ? 10.946 16.978 24.435 1.00 82.81 99 ASN A O 1
ATOM 764 N N . GLY A 1 100 ? 11.796 15.796 22.731 1.00 81.94 100 GLY A N 1
ATOM 765 C CA . GLY A 1 100 ? 11.112 14.537 23.026 1.00 81.94 100 GLY A CA 1
ATOM 766 C C . GLY A 1 100 ? 9.646 14.496 22.589 1.00 81.94 100 GLY A C 1
ATOM 767 O O . GLY A 1 100 ? 8.992 13.468 22.763 1.00 81.94 100 GLY A O 1
ATOM 768 N N . SER A 1 101 ? 9.108 15.575 22.007 1.00 83.19 101 SER A N 1
ATOM 769 C CA . SER A 1 101 ? 7.735 15.574 21.501 1.00 83.19 101 SER A CA 1
ATOM 770 C C . SER A 1 101 ? 7.606 14.674 20.273 1.00 83.19 101 SER A C 1
ATOM 772 O O . SER A 1 101 ? 8.471 14.650 19.394 1.00 83.19 101 SER A O 1
ATOM 774 N N . ILE A 1 102 ? 6.503 13.928 20.230 1.00 84.69 102 ILE A N 1
ATOM 775 C CA . ILE A 1 102 ? 6.153 13.032 19.130 1.00 84.69 102 ILE A CA 1
ATOM 776 C C . ILE A 1 102 ? 4.863 13.551 18.510 1.00 84.69 102 ILE A C 1
ATOM 778 O O . ILE A 1 102 ? 3.856 13.707 19.204 1.00 84.69 102 ILE A O 1
ATOM 782 N N . LYS A 1 103 ? 4.885 13.822 17.205 1.00 83.88 103 LYS A N 1
ATOM 783 C CA . LYS A 1 103 ? 3.715 14.300 16.462 1.00 83.88 103 LYS A CA 1
ATOM 784 C C . LYS A 1 103 ? 3.428 13.386 15.284 1.00 83.88 103 LYS A C 1
ATOM 786 O O . LYS A 1 103 ? 4.341 12.970 14.582 1.00 83.88 103 LYS A O 1
ATOM 791 N N . LYS A 1 104 ? 2.150 13.088 15.072 1.00 84.00 104 LYS A N 1
ATOM 792 C CA . LYS A 1 104 ? 1.669 12.282 13.948 1.00 84.00 104 LYS A CA 1
ATOM 793 C C . LYS A 1 104 ? 1.018 13.192 12.923 1.00 84.00 104 LYS A C 1
ATOM 795 O O . LYS A 1 104 ? 0.307 14.126 13.296 1.00 84.00 104 LYS A O 1
ATOM 800 N N . PHE A 1 105 ? 1.242 12.905 11.653 1.00 86.12 105 PHE A N 1
ATOM 801 C CA . PHE A 1 105 ? 0.736 13.693 10.542 1.00 86.12 105 PHE A CA 1
ATOM 802 C C . PHE A 1 105 ? 0.087 12.793 9.507 1.00 86.12 105 PHE A C 1
ATOM 804 O O . PHE A 1 105 ? 0.591 11.710 9.224 1.00 86.12 105 PHE A O 1
ATOM 811 N N . TYR A 1 106 ? -1.007 13.287 8.941 1.00 87.12 106 TYR A N 1
ATOM 812 C CA . TYR A 1 106 ? -1.599 12.785 7.719 1.00 87.12 106 TYR A CA 1
ATOM 813 C C . TYR A 1 106 ? -1.098 13.678 6.598 1.00 87.12 106 TYR A C 1
ATOM 815 O O . TYR A 1 106 ? -1.081 14.905 6.740 1.00 87.12 106 TYR A O 1
ATOM 823 N N . MET A 1 107 ? -0.683 13.074 5.497 1.00 90.50 107 MET A N 1
ATOM 824 C CA . MET A 1 107 ? -0.101 13.770 4.365 1.00 90.50 107 MET A CA 1
ATOM 825 C C . MET A 1 107 ? -0.832 13.440 3.082 1.00 90.50 107 MET A C 1
ATOM 827 O O . MET A 1 107 ? -1.315 12.326 2.892 1.00 90.50 107 MET A O 1
ATOM 831 N N . GLN A 1 108 ? -0.834 14.417 2.190 1.00 90.75 108 GLN A N 1
ATOM 832 C CA . GLN A 1 108 ? -1.142 14.249 0.782 1.00 90.75 108 GLN A CA 1
ATOM 833 C C . GLN A 1 108 ? -0.011 14.887 -0.009 1.00 90.75 108 GLN A C 1
ATOM 835 O O . GLN A 1 108 ? 0.390 16.013 0.294 1.00 90.75 108 GLN A O 1
ATOM 840 N N . ALA A 1 109 ? 0.514 14.174 -0.996 1.00 91.81 109 ALA A N 1
ATOM 841 C CA . ALA A 1 109 ? 1.526 14.700 -1.889 1.00 91.81 109 ALA A CA 1
ATOM 842 C C . ALA A 1 109 ? 1.250 14.340 -3.347 1.00 91.81 109 ALA A C 1
ATOM 844 O O . ALA A 1 109 ? 0.726 13.275 -3.663 1.00 91.81 109 ALA A O 1
ATOM 845 N N . ASN A 1 110 ? 1.644 15.255 -4.223 1.00 93.31 110 ASN A N 1
ATOM 846 C CA . ASN A 1 110 ? 1.637 15.097 -5.665 1.00 93.31 110 ASN A CA 1
ATOM 847 C C . ASN A 1 110 ? 3.084 15.125 -6.133 1.00 93.31 110 ASN A C 1
ATOM 849 O O . ASN A 1 110 ? 3.788 16.111 -5.916 1.00 93.31 110 ASN A O 1
ATOM 853 N N . LEU A 1 111 ? 3.531 14.038 -6.746 1.00 94.06 111 LEU A N 1
ATOM 854 C CA . LEU A 1 111 ? 4.895 13.885 -7.231 1.00 94.06 111 LEU A CA 1
ATOM 855 C C . LEU A 1 111 ? 4.881 13.716 -8.734 1.00 94.06 111 LEU A C 1
ATOM 857 O O . LEU A 1 111 ? 4.223 12.818 -9.255 1.00 94.06 111 LEU A O 1
ATOM 861 N N . GLU A 1 112 ? 5.654 14.530 -9.430 1.00 93.50 112 GLU A N 1
ATOM 862 C CA . GLU A 1 112 ? 5.893 14.338 -10.847 1.00 93.50 112 GLU A CA 1
ATOM 863 C C . GLU A 1 112 ? 7.260 13.701 -11.048 1.00 93.50 112 GLU A C 1
ATOM 865 O O . GLU A 1 112 ? 8.272 14.209 -10.564 1.00 93.50 112 GLU A O 1
ATOM 870 N N . PHE A 1 113 ? 7.298 12.601 -11.791 1.00 92.44 113 PHE A N 1
ATOM 871 C CA . PHE A 1 113 ? 8.533 11.947 -12.188 1.00 92.44 113 PHE A CA 1
ATOM 872 C C . PHE A 1 113 ? 8.712 12.000 -13.696 1.00 92.44 113 PHE A C 1
ATOM 874 O O . PHE A 1 113 ? 7.753 11.851 -14.449 1.00 92.44 113 PHE A O 1
ATOM 881 N N . VAL A 1 114 ? 9.962 12.137 -14.127 1.00 90.12 114 VAL A N 1
ATOM 882 C CA . VAL A 1 114 ? 10.367 12.114 -15.532 1.00 90.12 114 VAL A CA 1
ATOM 883 C C . VAL A 1 114 ? 11.355 10.980 -15.787 1.00 90.12 114 VAL A C 1
ATOM 885 O O . VAL A 1 114 ? 12.198 10.666 -14.942 1.00 90.12 114 VAL A O 1
ATOM 888 N N . ARG A 1 115 ? 11.257 10.357 -16.963 1.00 88.81 115 ARG A N 1
ATOM 889 C CA . ARG A 1 115 ? 12.234 9.385 -17.469 1.00 88.81 115 ARG A CA 1
ATOM 890 C C . ARG A 1 115 ? 12.322 9.462 -18.989 1.00 88.81 115 ARG A C 1
ATOM 892 O O . ARG A 1 115 ? 11.296 9.560 -19.657 1.00 88.81 115 ARG A O 1
ATOM 899 N N . VAL A 1 116 ? 13.529 9.363 -19.542 1.00 86.44 116 VAL A N 1
ATOM 900 C CA . VAL A 1 116 ? 13.725 9.264 -20.999 1.00 86.44 116 VAL A CA 1
ATOM 901 C C . VAL A 1 116 ? 13.046 7.998 -21.540 1.00 86.44 116 VAL A C 1
ATOM 903 O O . VAL A 1 116 ? 13.074 6.937 -20.909 1.00 86.44 116 VAL A O 1
ATOM 906 N N . ALA A 1 117 ? 12.390 8.113 -22.694 1.00 84.00 117 ALA A N 1
ATOM 907 C CA . ALA A 1 117 ? 11.706 7.000 -23.337 1.00 84.00 117 ALA A CA 1
ATOM 908 C C . ALA A 1 117 ? 12.709 5.953 -23.857 1.00 84.00 117 ALA A C 1
ATOM 910 O O . ALA A 1 117 ? 13.860 6.255 -24.153 1.00 84.00 117 ALA A O 1
ATOM 911 N N . GLY A 1 118 ? 12.273 4.695 -23.949 1.00 79.31 118 GLY A N 1
ATOM 912 C CA . GLY A 1 118 ? 13.125 3.571 -24.364 1.00 79.31 118 GLY A CA 1
ATOM 913 C C . GLY A 1 118 ? 13.940 2.928 -23.234 1.00 79.31 118 GLY A C 1
ATOM 914 O O . GLY A 1 118 ? 14.445 1.823 -23.408 1.00 79.31 118 GLY A O 1
ATOM 915 N N . ILE A 1 119 ? 14.005 3.550 -22.053 1.00 80.25 119 ILE A N 1
ATOM 916 C CA . ILE A 1 119 ? 14.645 2.963 -20.871 1.00 80.25 119 ILE A CA 1
ATOM 917 C C . ILE A 1 119 ? 13.695 1.975 -20.180 1.00 80.25 119 ILE A C 1
ATOM 919 O O . ILE A 1 119 ? 12.591 2.337 -19.753 1.00 80.25 119 ILE A O 1
ATOM 923 N N . GLN A 1 120 ? 14.132 0.722 -20.045 1.00 75.12 120 GLN A N 1
ATOM 924 C CA . GLN A 1 120 ? 13.397 -0.315 -19.319 1.00 75.12 120 GLN A CA 1
ATOM 925 C C . GLN A 1 120 ? 13.560 -0.156 -17.802 1.00 75.12 120 GLN A C 1
ATOM 927 O O . GLN A 1 120 ? 14.610 0.250 -17.306 1.00 75.12 120 GLN A O 1
ATOM 932 N N . SER A 1 121 ? 12.505 -0.475 -17.050 1.00 74.31 121 SER A N 1
ATOM 933 C CA . SER A 1 121 ? 12.578 -0.528 -15.586 1.00 74.31 121 SER A CA 1
ATOM 934 C C . SER A 1 121 ? 13.452 -1.703 -15.139 1.00 74.31 121 SER A C 1
ATOM 936 O O . SER A 1 121 ? 13.391 -2.779 -15.733 1.00 74.31 121 SER A O 1
ATOM 938 N N . LYS A 1 122 ? 14.234 -1.501 -14.075 1.00 75.88 122 LYS A N 1
ATOM 939 C CA . LYS A 1 122 ? 14.995 -2.571 -13.416 1.00 75.88 122 LYS A CA 1
ATOM 940 C C . LYS A 1 122 ? 14.059 -3.577 -12.734 1.00 75.88 122 LYS A C 1
ATOM 942 O O . LYS A 1 122 ? 12.877 -3.289 -12.531 1.00 75.88 122 LYS A O 1
ATOM 947 N N . ALA A 1 123 ? 14.603 -4.740 -12.375 1.00 71.19 123 ALA A N 1
ATOM 948 C CA . ALA A 1 123 ? 13.899 -5.734 -11.572 1.00 71.19 123 ALA A CA 1
ATOM 949 C C . ALA A 1 123 ? 13.490 -5.154 -10.198 1.00 71.19 123 ALA A C 1
ATOM 951 O O . ALA A 1 123 ? 14.127 -4.205 -9.735 1.00 71.19 123 ALA A O 1
ATOM 952 N N . PRO A 1 124 ? 12.465 -5.713 -9.525 1.00 66.69 124 PRO A N 1
ATOM 953 C CA . PRO A 1 124 ? 11.936 -5.172 -8.269 1.00 66.69 124 PRO A CA 1
ATOM 954 C C . PRO A 1 124 ? 12.997 -4.935 -7.182 1.00 66.69 124 PRO A C 1
ATOM 956 O O . PRO A 1 124 ? 12.985 -3.887 -6.540 1.00 66.69 124 PRO A O 1
ATOM 959 N N . ASN A 1 125 ? 13.961 -5.851 -7.032 1.00 64.06 125 ASN A N 1
ATOM 960 C CA . ASN A 1 125 ? 15.039 -5.736 -6.039 1.00 64.06 125 ASN A CA 1
ATOM 961 C C . ASN A 1 125 ? 16.030 -4.597 -6.338 1.00 64.06 125 ASN A C 1
ATOM 963 O O . ASN A 1 125 ? 16.620 -4.040 -5.417 1.00 64.06 125 ASN A O 1
ATOM 967 N N . ASP A 1 126 ? 16.166 -4.211 -7.607 1.00 67.75 126 ASP A N 1
ATOM 968 C CA . ASP A 1 126 ? 17.108 -3.188 -8.072 1.00 67.75 126 ASP A CA 1
ATOM 969 C C . ASP A 1 126 ? 16.414 -1.875 -8.460 1.00 67.75 126 ASP A C 1
ATOM 971 O O . ASP A 1 126 ? 17.053 -0.949 -8.976 1.00 67.75 126 ASP A O 1
ATOM 975 N N . ILE A 1 127 ? 15.093 -1.784 -8.261 1.00 72.06 127 ILE A N 1
ATOM 976 C CA . ILE A 1 127 ? 14.295 -0.671 -8.780 1.00 72.06 127 ILE A CA 1
ATOM 977 C C . ILE A 1 127 ? 14.681 0.657 -8.125 1.00 72.06 127 ILE A C 1
ATOM 979 O O . ILE A 1 127 ? 14.696 1.691 -8.797 1.00 72.06 127 ILE A O 1
ATOM 983 N N . PHE A 1 128 ? 15.037 0.609 -6.838 1.00 74.50 128 PHE A N 1
ATOM 984 C CA . PHE A 1 128 ? 15.520 1.739 -6.058 1.00 74.50 128 PHE A CA 1
ATOM 985 C C . PHE A 1 128 ? 16.644 1.295 -5.117 1.00 74.50 128 PHE A C 1
ATOM 987 O O . PHE A 1 128 ? 16.398 0.741 -4.049 1.00 74.50 128 PHE A O 1
ATOM 994 N N . VAL A 1 129 ? 17.887 1.567 -5.513 1.00 74.94 129 VAL A N 1
ATOM 995 C CA . VAL A 1 129 ? 19.086 1.309 -4.703 1.00 74.94 129 VAL A CA 1
ATOM 996 C C . VAL A 1 129 ? 19.848 2.613 -4.558 1.00 74.94 129 VAL A C 1
ATOM 998 O O . VAL A 1 129 ? 20.132 3.278 -5.552 1.00 74.94 129 VAL A O 1
ATOM 1001 N N . LEU A 1 130 ? 20.195 3.007 -3.337 1.00 76.75 130 LEU A N 1
ATOM 1002 C CA . LEU A 1 130 ? 20.967 4.227 -3.080 1.00 76.75 130 LEU A CA 1
ATOM 1003 C C . LEU A 1 130 ? 22.421 4.085 -3.548 1.00 76.75 130 LEU A C 1
ATOM 1005 O O . LEU A 1 130 ? 23.347 3.878 -2.770 1.00 76.75 130 LEU A O 1
ATOM 1009 N N . ALA A 1 131 ? 22.596 4.195 -4.855 1.00 81.38 131 ALA A N 1
ATOM 1010 C CA . ALA A 1 131 ? 23.844 4.041 -5.565 1.00 81.38 131 ALA A CA 1
ATOM 1011 C C . ALA A 1 131 ? 23.824 4.895 -6.837 1.00 81.38 131 ALA A C 1
ATOM 1013 O O . ALA A 1 131 ? 22.775 5.374 -7.297 1.00 81.38 131 ALA A O 1
ATOM 1014 N N . CYS A 1 132 ? 24.999 5.066 -7.435 1.00 83.50 132 CYS A N 1
ATOM 1015 C CA . CYS A 1 132 ? 25.118 5.673 -8.748 1.00 83.50 132 CYS A CA 1
ATOM 1016 C C . CYS A 1 132 ? 24.286 4.890 -9.772 1.00 83.50 132 CYS A C 1
ATOM 1018 O O . CYS A 1 132 ? 24.480 3.693 -9.963 1.00 83.50 132 CYS A O 1
ATOM 1020 N N . GLN A 1 133 ? 23.399 5.583 -10.486 1.00 82.06 133 GLN A N 1
ATOM 1021 C CA . GLN A 1 133 ? 22.530 4.947 -11.477 1.00 82.06 133 GLN A CA 1
ATOM 1022 C C . GLN A 1 133 ? 23.259 4.482 -12.748 1.00 82.06 133 GLN A C 1
ATOM 1024 O O . GLN A 1 133 ? 22.696 3.696 -13.504 1.00 82.06 133 GLN A O 1
ATOM 1029 N N . SER A 1 134 ? 24.489 4.961 -12.964 1.00 84.50 134 SER A N 1
ATOM 1030 C CA . SER A 1 134 ? 25.338 4.593 -14.102 1.00 84.50 134 SER A CA 1
ATOM 1031 C C . SER A 1 134 ? 26.241 3.400 -13.778 1.00 84.50 134 SER A C 1
ATOM 1033 O O . SER A 1 134 ? 26.133 2.359 -14.414 1.00 84.50 134 SER A O 1
ATOM 1035 N N . CYS A 1 135 ? 27.097 3.516 -12.753 1.00 85.06 135 CYS A N 1
ATOM 1036 C CA . CYS A 1 135 ? 28.093 2.485 -12.430 1.00 85.06 135 CYS A CA 1
ATOM 1037 C C . CYS A 1 135 ? 27.753 1.597 -11.223 1.00 85.06 135 CYS A C 1
ATOM 1039 O O . CYS A 1 135 ? 28.506 0.675 -10.932 1.00 85.06 135 CYS A O 1
ATOM 1041 N N . GLY A 1 136 ? 26.686 1.888 -10.472 1.00 81.62 136 GLY A N 1
ATOM 1042 C CA . GLY A 1 136 ? 26.318 1.126 -9.271 1.00 81.62 136 GLY A CA 1
ATOM 1043 C C . GLY A 1 136 ? 27.158 1.414 -8.018 1.00 81.62 136 GLY A C 1
ATOM 1044 O O . GLY A 1 136 ? 26.929 0.789 -6.990 1.00 81.62 136 GLY A O 1
ATOM 1045 N N . GLY A 1 137 ? 28.101 2.363 -8.062 1.00 82.50 137 GLY A N 1
ATOM 1046 C CA . GLY A 1 137 ? 28.920 2.724 -6.898 1.00 82.50 137 GLY A CA 1
ATOM 1047 C C . GLY A 1 137 ? 28.096 3.278 -5.727 1.00 82.50 137 GLY A C 1
ATOM 1048 O O . GLY A 1 137 ? 27.206 4.109 -5.931 1.00 82.50 137 GLY A O 1
ATOM 1049 N N . THR A 1 138 ? 28.403 2.835 -4.507 1.00 82.56 138 THR A N 1
ATOM 1050 C CA . THR A 1 138 ? 27.750 3.265 -3.257 1.00 82.56 138 THR A CA 1
ATOM 1051 C C . THR A 1 138 ? 27.980 4.747 -2.988 1.00 82.56 138 THR A C 1
ATOM 1053 O O . THR A 1 138 ? 29.101 5.226 -3.101 1.00 82.56 138 THR A O 1
ATOM 1056 N N . LEU A 1 139 ? 26.937 5.484 -2.604 1.00 82.56 139 LEU A N 1
ATOM 1057 C CA . LEU A 1 139 ? 27.034 6.925 -2.363 1.00 82.56 139 LEU A CA 1
ATOM 1058 C C . LEU A 1 139 ? 26.944 7.250 -0.872 1.00 82.56 139 LEU A C 1
ATOM 1060 O O . LEU A 1 139 ? 25.992 6.849 -0.205 1.00 82.56 139 LEU A O 1
ATOM 1064 N N . ASN A 1 140 ? 27.898 8.047 -0.385 1.00 81.94 140 ASN A N 1
ATOM 1065 C CA . ASN A 1 140 ? 27.961 8.523 1.000 1.00 81.94 140 ASN A CA 1
ATOM 1066 C C . ASN A 1 140 ? 27.851 10.055 1.053 1.00 81.94 140 ASN A C 1
ATOM 1068 O O . ASN A 1 140 ? 28.223 10.732 0.091 1.00 81.94 140 ASN A O 1
ATOM 1072 N N . GLN A 1 141 ? 27.358 10.604 2.173 1.00 79.44 141 GLN A N 1
ATOM 1073 C CA . GLN A 1 141 ? 27.109 12.049 2.323 1.00 79.44 141 GLN A CA 1
ATOM 1074 C C . GLN A 1 141 ? 28.352 12.905 2.068 1.00 79.44 141 GLN A C 1
ATOM 1076 O O . GLN A 1 141 ? 28.247 13.962 1.462 1.00 79.44 141 GLN A O 1
ATOM 1081 N N . GLU A 1 142 ? 29.522 12.436 2.489 1.00 78.75 142 GLU A N 1
ATOM 1082 C CA . GLU A 1 142 ? 30.789 13.163 2.345 1.00 78.75 142 GLU A CA 1
ATOM 1083 C C . GLU A 1 142 ? 31.256 13.248 0.887 1.00 78.75 142 GLU A C 1
ATOM 1085 O O . GLU A 1 142 ? 31.902 14.206 0.477 1.00 78.75 142 GLU A O 1
ATOM 1090 N N . THR A 1 143 ? 30.913 12.238 0.090 1.00 75.38 143 THR A N 1
ATOM 1091 C CA . THR A 1 143 ? 31.402 12.076 -1.287 1.00 75.38 143 THR A CA 1
ATOM 1092 C C . THR A 1 143 ? 30.442 12.623 -2.340 1.00 75.38 143 THR A C 1
ATOM 1094 O O . THR A 1 143 ? 30.774 12.638 -3.527 1.00 75.38 143 THR A O 1
ATOM 1097 N N . ILE A 1 144 ? 29.226 13.019 -1.947 1.00 81.12 144 ILE A N 1
ATOM 1098 C CA . ILE A 1 144 ? 28.178 13.336 -2.912 1.00 81.12 144 ILE A CA 1
ATOM 1099 C C . ILE A 1 144 ? 28.261 14.786 -3.407 1.00 81.12 144 ILE A C 1
ATOM 1101 O O . ILE A 1 144 ? 27.909 15.738 -2.716 1.00 81.12 144 ILE A O 1
ATOM 1105 N N . GLY A 1 145 ? 28.721 14.943 -4.649 1.00 83.50 145 GLY A N 1
ATOM 1106 C CA . GLY A 1 145 ? 28.771 16.218 -5.368 1.00 83.50 145 GLY A CA 1
ATOM 1107 C C . GLY A 1 145 ? 27.677 16.350 -6.432 1.00 83.50 145 GLY A C 1
ATOM 1108 O O . GLY A 1 145 ? 26.569 15.836 -6.281 1.00 83.50 145 GLY A O 1
ATOM 1109 N N . GLU A 1 146 ? 28.006 17.032 -7.529 1.00 87.31 146 GLU A N 1
ATOM 1110 C CA . GLU A 1 146 ? 27.150 17.169 -8.724 1.00 87.31 146 GLU A CA 1
ATOM 1111 C C . GLU A 1 146 ? 27.297 15.992 -9.710 1.00 87.31 146 GLU A C 1
ATOM 1113 O O . GLU A 1 146 ? 26.479 15.805 -10.616 1.00 87.31 146 GLU A O 1
ATOM 1118 N N . ALA A 1 147 ? 28.328 15.169 -9.518 1.00 88.75 147 ALA A N 1
ATOM 1119 C CA . ALA A 1 147 ? 28.618 13.986 -10.314 1.00 88.75 147 ALA A CA 1
ATOM 1120 C C . ALA A 1 147 ? 29.053 12.814 -9.425 1.00 88.75 147 ALA A C 1
ATOM 1122 O O . ALA A 1 147 ? 29.427 12.990 -8.263 1.00 88.75 147 ALA A O 1
ATOM 1123 N N . CYS A 1 148 ? 29.000 11.608 -9.986 1.00 88.56 148 CYS A N 1
ATOM 1124 C CA . CYS A 1 148 ? 29.449 10.397 -9.314 1.00 88.56 148 CYS A CA 1
ATOM 1125 C C . CYS A 1 148 ? 30.962 10.433 -9.041 1.00 88.56 148 CYS A C 1
ATOM 1127 O O . CYS A 1 148 ? 31.724 10.630 -9.987 1.00 88.56 148 CYS A O 1
ATOM 1129 N N . PRO A 1 149 ? 31.424 10.161 -7.807 1.00 88.06 149 PRO A N 1
ATOM 1130 C CA . PRO A 1 149 ? 32.854 10.154 -7.490 1.00 88.06 149 PRO A CA 1
ATOM 1131 C C . PRO A 1 149 ? 33.624 9.003 -8.162 1.00 88.06 149 PRO A C 1
ATOM 1133 O O . PRO A 1 149 ? 34.841 9.078 -8.277 1.00 88.06 149 PRO A O 1
ATOM 1136 N N . TYR A 1 150 ? 32.934 7.953 -8.628 1.00 89.25 150 TYR A N 1
ATOM 1137 C CA . TYR A 1 150 ? 33.565 6.764 -9.217 1.00 89.25 150 TYR A CA 1
ATOM 1138 C C . TYR A 1 150 ? 33.631 6.791 -10.747 1.00 89.25 150 TYR A C 1
ATOM 1140 O O . TYR A 1 150 ? 34.659 6.455 -11.320 1.00 89.25 150 TYR A O 1
ATOM 1148 N N . CYS A 1 151 ? 32.533 7.155 -11.420 1.00 89.62 151 CYS A N 1
ATOM 1149 C CA . CYS A 1 151 ? 32.460 7.166 -12.891 1.00 89.62 151 CYS A CA 1
ATOM 1150 C C . CYS A 1 151 ? 32.339 8.570 -13.491 1.00 89.62 151 CYS A C 1
ATOM 1152 O O . CYS A 1 151 ? 32.143 8.702 -14.695 1.00 89.62 151 CYS A O 1
ATOM 1154 N N . SER A 1 152 ? 32.375 9.612 -12.655 1.00 89.50 152 SER A N 1
ATOM 1155 C CA . SER A 1 152 ? 32.242 11.018 -13.059 1.00 89.50 152 SER A CA 1
ATOM 1156 C C . SER A 1 152 ? 30.934 11.366 -13.779 1.00 89.50 152 SER A C 1
ATOM 1158 O O . SER A 1 152 ? 30.792 12.475 -14.287 1.00 89.50 152 SER A O 1
ATOM 1160 N N . GLN A 1 153 ? 29.948 10.462 -13.785 1.00 86.88 153 GLN A N 1
ATOM 1161 C CA . GLN A 1 153 ? 28.650 10.703 -14.401 1.00 86.88 153 GLN A CA 1
ATOM 1162 C C . GLN A 1 153 ? 27.914 11.852 -13.692 1.00 86.88 153 GLN A C 1
ATOM 1164 O O . GLN A 1 153 ? 27.626 11.724 -12.496 1.00 86.88 153 GLN A O 1
ATOM 1169 N N . PRO A 1 154 ? 27.530 12.926 -14.405 1.00 86.88 154 PRO A N 1
ATOM 1170 C CA . PRO A 1 154 ? 26.738 14.005 -13.826 1.00 86.88 154 PRO A CA 1
ATOM 1171 C C . PRO A 1 154 ? 25.333 13.544 -13.430 1.00 86.88 154 PRO A C 1
ATOM 1173 O O . PRO A 1 154 ? 24.633 12.894 -14.216 1.00 86.88 154 PRO A O 1
ATOM 1176 N N . TYR A 1 155 ? 24.886 13.924 -12.231 1.00 84.88 155 TYR A N 1
ATOM 1177 C CA . TYR A 1 155 ? 23.575 13.519 -11.719 1.00 84.88 155 TYR A CA 1
ATOM 1178 C C . TYR A 1 155 ? 22.409 14.236 -12.386 1.00 84.88 155 TYR A C 1
ATOM 1180 O O . TYR A 1 155 ? 21.298 13.733 -12.313 1.00 84.88 155 TYR A O 1
ATOM 1188 N N . HIS A 1 156 ? 22.615 15.361 -13.069 1.00 77.88 156 HIS A N 1
ATOM 1189 C CA . HIS A 1 156 ? 21.529 16.093 -13.728 1.00 77.88 156 HIS A CA 1
ATOM 1190 C C . HIS A 1 156 ? 21.004 15.415 -15.011 1.00 77.88 156 HIS A C 1
ATOM 1192 O O . HIS A 1 156 ? 19.937 15.774 -15.502 1.00 77.88 156 HIS A O 1
ATOM 1198 N N . LEU A 1 157 ? 21.712 14.417 -15.557 1.00 76.56 157 LEU A N 1
ATOM 1199 C CA . LEU A 1 157 ? 21.370 13.790 -16.841 1.00 76.56 157 LEU A CA 1
ATOM 1200 C C . LEU A 1 157 ? 20.254 12.733 -16.713 1.00 76.56 157 LEU A C 1
ATOM 1202 O O . LEU A 1 157 ? 20.358 11.858 -15.852 1.00 76.56 157 LEU A O 1
ATOM 1206 N N . PRO A 1 158 ? 19.204 12.748 -17.553 1.00 68.56 158 PRO A N 1
ATOM 1207 C CA . PRO A 1 158 ? 17.955 12.004 -17.327 1.00 68.56 158 PRO A CA 1
ATOM 1208 C C . PRO A 1 158 ? 17.964 10.531 -17.802 1.00 68.56 158 PRO A C 1
ATOM 1210 O O . PRO A 1 158 ? 16.913 9.901 -17.878 1.00 68.56 158 PRO A O 1
ATOM 1213 N N . PHE A 1 159 ? 19.129 9.960 -18.121 1.00 71.94 159 PHE A N 1
ATOM 1214 C CA . PHE A 1 159 ? 19.240 8.727 -18.920 1.00 71.94 159 PHE A CA 1
ATOM 1215 C C . PHE A 1 159 ? 19.088 7.392 -18.170 1.00 71.94 159 PHE A C 1
ATOM 1217 O O . PHE A 1 159 ? 19.232 6.345 -18.792 1.00 71.94 159 PHE A O 1
ATOM 1224 N N . PHE A 1 160 ? 18.836 7.385 -16.858 1.00 73.75 160 PHE A N 1
ATOM 1225 C CA . PHE A 1 160 ? 18.998 6.155 -16.067 1.00 73.75 160 PHE A CA 1
ATOM 1226 C C . PHE A 1 160 ? 17.703 5.550 -15.535 1.00 73.75 160 PHE A C 1
ATOM 1228 O O . PHE A 1 160 ? 17.330 4.439 -15.887 1.00 73.75 160 PHE A O 1
ATOM 1235 N N . ASN A 1 161 ? 17.036 6.256 -14.633 1.00 83.56 161 ASN A N 1
ATOM 1236 C CA . ASN A 1 161 ? 15.817 5.801 -13.983 1.00 83.56 161 ASN A CA 1
ATOM 1237 C C . ASN A 1 161 ? 14.881 7.003 -13.836 1.00 83.56 161 ASN A C 1
ATOM 1239 O O . ASN A 1 161 ? 15.224 8.114 -14.246 1.00 83.56 161 ASN A O 1
ATOM 1243 N N . TRP A 1 162 ? 13.700 6.782 -13.272 1.00 88.81 162 TRP A N 1
ATOM 1244 C CA . TRP A 1 162 ? 12.794 7.865 -12.918 1.00 88.81 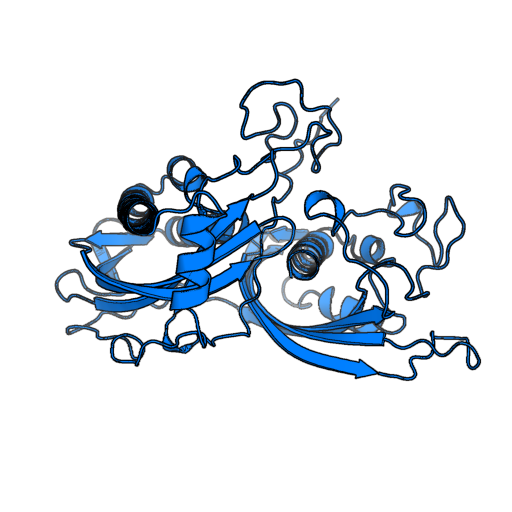162 TRP A CA 1
ATOM 1245 C C . TRP A 1 162 ? 13.490 8.878 -12.008 1.00 88.81 162 TRP A C 1
ATOM 1247 O O . TRP A 1 162 ? 14.228 8.512 -11.092 1.00 88.81 162 TRP A O 1
ATOM 1257 N N . LYS A 1 163 ? 13.243 10.158 -12.268 1.00 90.00 163 LYS A N 1
ATOM 1258 C CA . LYS A 1 163 ? 13.703 11.257 -11.424 1.00 90.00 163 LYS A CA 1
ATOM 1259 C C . LYS A 1 163 ? 12.548 12.137 -11.029 1.00 90.00 163 LYS A C 1
ATOM 1261 O O . LYS A 1 163 ? 11.674 12.392 -11.851 1.00 90.00 163 LYS A O 1
ATOM 1266 N N . LEU A 1 164 ? 12.567 12.613 -9.793 1.00 92.06 164 LEU A N 1
ATOM 1267 C CA . LEU A 1 164 ? 11.602 13.591 -9.324 1.00 92.06 164 LEU A CA 1
ATOM 1268 C C . LEU A 1 164 ? 11.817 14.900 -10.090 1.00 92.06 164 LEU A C 1
ATOM 1270 O O . LEU A 1 164 ? 12.922 15.444 -10.083 1.00 92.06 164 LEU A O 1
ATOM 1274 N N . ASN A 1 165 ? 10.770 15.378 -10.751 1.00 91.19 165 ASN A N 1
ATOM 1275 C CA . ASN A 1 165 ? 10.747 16.631 -11.496 1.00 91.19 165 ASN A CA 1
ATOM 1276 C C . ASN A 1 165 ? 10.136 17.762 -10.664 1.00 91.19 165 ASN A C 1
ATOM 1278 O O . ASN A 1 165 ? 10.691 18.856 -10.591 1.00 91.19 165 ASN A O 1
ATOM 1282 N N . SER A 1 166 ? 9.024 17.481 -9.989 1.00 90.69 166 SER A N 1
ATOM 1283 C CA . SER A 1 166 ? 8.361 18.412 -9.081 1.00 90.69 166 SER A CA 1
ATOM 1284 C C . SER A 1 166 ? 7.669 17.651 -7.951 1.00 90.69 166 SER A C 1
ATOM 1286 O O . SER A 1 166 ? 7.365 16.461 -8.077 1.00 90.69 166 SER A O 1
ATOM 1288 N N . MET A 1 167 ? 7.469 18.324 -6.818 1.00 92.00 167 MET A N 1
ATOM 1289 C CA . MET A 1 167 ? 6.692 17.779 -5.711 1.00 92.00 167 MET A CA 1
ATOM 1290 C C . MET A 1 167 ? 5.914 18.868 -4.992 1.00 92.00 167 MET A C 1
ATOM 1292 O O . MET A 1 167 ? 6.423 19.961 -4.748 1.00 92.00 167 MET A O 1
ATOM 1296 N N . GLU A 1 168 ? 4.709 18.515 -4.577 1.00 89.69 168 GLU A N 1
ATOM 1297 C CA . GLU A 1 168 ? 3.893 19.294 -3.660 1.00 89.69 168 GLU A CA 1
ATOM 1298 C C . GLU A 1 168 ? 3.445 18.376 -2.533 1.00 89.69 168 GLU A C 1
ATOM 1300 O O . GLU A 1 168 ? 3.045 17.241 -2.779 1.00 89.69 168 GLU A O 1
ATOM 1305 N N . MET A 1 169 ? 3.517 18.846 -1.291 1.00 88.56 169 MET A N 1
ATOM 1306 C CA . MET A 1 169 ? 3.055 18.091 -0.132 1.00 88.56 169 MET A CA 1
ATOM 1307 C C . MET A 1 169 ? 2.316 19.011 0.829 1.00 88.56 169 MET A C 1
ATOM 1309 O O . MET A 1 169 ? 2.793 20.094 1.164 1.00 88.56 169 MET A O 1
ATOM 1313 N N . ALA A 1 170 ? 1.192 18.527 1.340 1.00 88.06 170 ALA A N 1
ATOM 1314 C CA . ALA A 1 170 ? 0.498 19.093 2.480 1.00 88.06 170 ALA A CA 1
ATOM 1315 C C . ALA A 1 170 ? 0.428 18.048 3.596 1.00 88.06 170 ALA A C 1
ATOM 1317 O O . ALA A 1 170 ? 0.025 16.910 3.365 1.00 88.06 170 ALA A O 1
ATOM 1318 N N . ALA A 1 171 ? 0.788 18.444 4.816 1.00 87.25 171 ALA A N 1
ATOM 1319 C CA . ALA A 1 171 ? 0.667 17.610 6.005 1.00 87.25 171 ALA A CA 1
ATOM 1320 C C . ALA A 1 171 ? -0.209 18.306 7.052 1.00 87.25 171 ALA A C 1
ATOM 1322 O O . ALA A 1 171 ? -0.109 19.516 7.260 1.00 87.25 171 ALA A O 1
ATOM 1323 N N . LYS A 1 172 ? -1.075 17.541 7.717 1.00 86.56 172 LYS A N 1
ATOM 1324 C CA . LYS A 1 172 ? -1.952 18.011 8.794 1.00 86.56 172 LYS A CA 1
ATOM 1325 C C . LYS A 1 172 ? -1.726 17.147 10.033 1.00 86.56 172 LYS A C 1
ATOM 1327 O O . LYS A 1 172 ? -1.610 15.930 9.891 1.00 86.56 172 LYS A O 1
ATOM 1332 N N . PRO A 1 173 ? -1.646 17.736 11.238 1.00 82.19 173 PRO A N 1
ATOM 1333 C CA . PRO A 1 173 ? -1.491 16.953 12.454 1.00 82.19 173 PRO A CA 1
ATOM 1334 C C . PRO A 1 173 ? -2.702 16.036 12.634 1.00 82.19 173 PRO A C 1
ATOM 1336 O O . PRO A 1 173 ? -3.848 16.476 12.535 1.00 82.19 173 PRO A O 1
ATOM 1339 N N . VAL A 1 174 ? -2.440 14.761 12.906 1.00 75.50 174 VAL A N 1
ATOM 1340 C CA . VAL A 1 174 ? -3.472 13.787 13.258 1.00 75.50 174 VAL A CA 1
ATOM 1341 C C . VAL A 1 174 ? -3.715 13.935 14.747 1.00 75.50 174 VAL A C 1
ATOM 1343 O O . VAL A 1 174 ? -2.901 13.517 15.573 1.00 75.50 174 VAL A O 1
ATOM 1346 N N . SER A 1 175 ? -4.828 14.574 15.100 1.00 62.44 175 SER A N 1
ATOM 1347 C CA . SER A 1 175 ? -5.386 14.431 16.440 1.00 62.44 175 SER A CA 1
ATOM 1348 C C . SER A 1 175 ? -5.864 12.993 16.640 1.00 62.44 175 SER A C 1
ATOM 1350 O O . SER A 1 175 ? -6.028 12.254 15.672 1.00 62.44 175 SER A O 1
ATOM 1352 N N . ARG A 1 176 ? -6.087 12.613 17.900 1.00 60.19 176 ARG A N 1
ATOM 1353 C CA . ARG A 1 176 ? -6.661 11.329 18.327 1.00 60.19 176 ARG A CA 1
ATOM 1354 C C . ARG A 1 176 ? -7.650 10.748 17.288 1.00 60.19 176 ARG A C 1
ATOM 1356 O O . ARG A 1 176 ? -8.453 11.537 16.782 1.00 60.19 176 ARG A O 1
ATOM 1363 N N . PRO A 1 177 ? -7.604 9.428 16.984 1.00 61.53 177 PRO A N 1
ATOM 1364 C CA . PRO A 1 177 ? -8.570 8.781 16.092 1.00 61.53 177 PRO A CA 1
ATOM 1365 C C . PRO A 1 177 ? -9.984 9.275 16.390 1.00 61.53 177 PRO A C 1
ATOM 1367 O O . PRO A 1 177 ? -10.320 9.455 17.562 1.00 61.53 177 PRO A O 1
ATOM 1370 N N . SER A 1 178 ? -10.755 9.587 15.347 1.00 59.03 178 SER A N 1
ATOM 1371 C CA . SER A 1 178 ? -12.081 10.183 15.501 1.00 59.03 178 SER A CA 1
ATOM 1372 C C . SER A 1 178 ? -12.917 9.345 16.460 1.00 59.03 178 SER A C 1
ATOM 1374 O O . SER A 1 178 ? -13.095 8.159 16.234 1.00 59.03 178 SER A O 1
ATOM 1376 N N . CYS A 1 179 ? -13.404 9.965 17.530 1.00 61.53 179 CYS A N 1
ATOM 1377 C CA . CYS A 1 179 ? -14.279 9.330 18.505 1.00 61.53 179 CYS A CA 1
ATOM 1378 C C . CYS A 1 179 ? -15.732 9.641 18.126 1.00 61.53 179 CYS A C 1
ATOM 1380 O O . CYS A 1 179 ? -16.266 10.671 18.549 1.00 61.53 179 CYS A O 1
ATOM 1382 N N . GLN A 1 180 ? -16.356 8.820 17.280 1.00 74.50 180 GLN A N 1
ATOM 1383 C CA . GLN A 1 180 ? -17.752 8.975 16.878 1.00 74.50 180 GLN A CA 1
ATOM 1384 C C . GLN A 1 180 ? -18.569 7.742 17.264 1.00 74.50 180 GLN A C 1
ATOM 1386 O O . GLN A 1 180 ? -18.575 6.716 16.590 1.00 74.50 180 GLN A O 1
ATOM 1391 N N . ILE A 1 181 ? -19.324 7.871 18.356 1.00 82.62 181 ILE A N 1
ATOM 1392 C CA . ILE A 1 181 ? -20.273 6.838 18.775 1.00 82.62 181 ILE A CA 1
ATOM 1393 C C . ILE A 1 181 ? -21.406 6.738 17.754 1.00 82.62 181 ILE A C 1
ATOM 1395 O O . ILE A 1 181 ? -22.132 7.709 17.510 1.00 82.62 181 ILE A O 1
ATOM 1399 N N . GLN A 1 182 ? -21.587 5.545 17.199 1.00 82.25 182 GLN A N 1
ATOM 1400 C CA . GLN A 1 182 ? -22.652 5.247 16.252 1.00 82.25 182 GLN A CA 1
ATOM 1401 C C . GLN A 1 182 ? -23.938 4.900 17.013 1.00 82.25 182 GLN A C 1
ATOM 1403 O O . GLN A 1 182 ? -23.938 4.103 17.948 1.00 82.25 182 GLN A O 1
ATOM 1408 N N . LYS A 1 183 ? -25.055 5.525 16.622 1.00 83.75 183 LYS A N 1
ATOM 1409 C CA . LYS A 1 183 ? -26.378 5.343 17.259 1.00 83.75 183 LYS A CA 1
ATOM 1410 C C . LYS A 1 183 ? -27.338 4.471 16.442 1.00 83.75 183 LYS A C 1
ATOM 1412 O O . LYS A 1 183 ? -28.527 4.428 16.744 1.00 83.75 183 LYS A O 1
ATOM 1417 N N . GLY A 1 184 ? -26.839 3.823 15.397 1.00 85.62 184 GLY A N 1
ATOM 1418 C CA . GLY A 1 184 ? -27.610 2.973 14.499 1.00 85.62 184 GLY A CA 1
ATOM 1419 C C . GLY A 1 184 ? -26.690 2.197 13.566 1.00 85.62 184 GLY A C 1
ATOM 1420 O O . GLY A 1 184 ? -25.477 2.407 13.579 1.00 85.62 184 GLY A O 1
ATOM 1421 N N . GLN A 1 185 ? -27.277 1.315 12.754 1.00 86.69 185 GLN A N 1
ATOM 1422 C CA . GLN A 1 185 ? -26.540 0.600 11.712 1.00 86.69 185 GLN A CA 1
ATOM 1423 C C . GLN A 1 185 ? -25.873 1.584 10.754 1.00 86.69 185 GLN A C 1
ATOM 1425 O O . GLN A 1 185 ? -26.483 2.570 10.332 1.00 86.69 185 GLN A O 1
ATOM 1430 N N . VAL A 1 186 ? -24.631 1.285 10.392 1.00 88.38 186 VAL A N 1
ATOM 1431 C CA . VAL A 1 186 ? -23.863 2.093 9.448 1.00 88.38 186 VAL A CA 1
ATOM 1432 C C . VAL A 1 186 ? -23.720 1.320 8.155 1.00 88.38 186 VAL A C 1
ATOM 1434 O O . VAL A 1 186 ? -23.169 0.227 8.136 1.00 88.38 186 VAL A O 1
ATOM 1437 N N . ILE A 1 187 ? -24.214 1.896 7.066 1.00 90.06 187 ILE A N 1
ATOM 1438 C CA . ILE A 1 187 ? -23.968 1.401 5.714 1.00 90.06 187 ILE A CA 1
ATOM 1439 C C . ILE A 1 187 ? -23.053 2.416 5.052 1.00 90.06 187 ILE A C 1
ATOM 1441 O O . ILE A 1 187 ? -23.443 3.567 4.850 1.00 90.06 187 ILE A O 1
ATOM 1445 N N . GLU A 1 188 ? -21.829 2.006 4.743 1.00 87.69 188 GLU A N 1
ATOM 1446 C CA . GLU A 1 188 ? -20.885 2.879 4.061 1.00 87.69 188 GLU A CA 1
ATOM 1447 C C . GLU A 1 188 ? -21.353 3.194 2.647 1.00 87.69 188 GLU A C 1
ATOM 1449 O O . GLU A 1 188 ? -21.963 2.366 1.963 1.00 87.69 188 GLU A O 1
ATOM 1454 N N . SER A 1 189 ? -21.035 4.399 2.178 1.00 86.81 189 SER A N 1
ATOM 1455 C CA . SER A 1 189 ? -21.440 4.882 0.856 1.00 86.81 189 SER A CA 1
ATOM 1456 C C . SER A 1 189 ? -21.015 3.956 -0.292 1.00 86.81 189 SER A C 1
ATOM 1458 O O . SER A 1 189 ? -21.680 3.899 -1.326 1.00 86.81 189 SER A O 1
ATOM 1460 N N . GLY A 1 190 ? -19.924 3.217 -0.115 1.00 86.94 190 GLY A N 1
ATOM 1461 C CA . GLY A 1 190 ? -19.331 2.276 -1.051 1.00 86.94 190 GLY A CA 1
ATOM 1462 C C . GLY A 1 190 ? -20.005 0.908 -1.052 1.00 86.94 190 GLY A C 1
ATOM 1463 O O . GLY A 1 190 ? -19.870 0.162 -2.026 1.00 86.94 190 GLY A O 1
ATOM 1464 N N . TYR A 1 191 ? -20.775 0.579 -0.010 1.00 91.25 191 TYR A N 1
ATOM 1465 C CA . TYR A 1 191 ? -21.405 -0.732 0.147 1.00 91.25 191 TYR A CA 1
ATOM 1466 C C . TYR A 1 191 ? -22.382 -1.041 -0.992 1.00 91.25 191 TYR A C 1
ATOM 1468 O O . TYR A 1 191 ? -22.313 -2.102 -1.614 1.00 91.25 191 TYR A O 1
ATOM 1476 N N . CYS A 1 192 ? -23.233 -0.072 -1.331 1.00 91.06 192 CYS A N 1
ATOM 1477 C CA . CYS A 1 192 ? -24.255 -0.207 -2.371 1.00 91.06 192 CYS A CA 1
ATOM 1478 C C . CYS A 1 192 ? -23.772 0.191 -3.775 1.00 91.06 192 CYS A C 1
ATOM 1480 O O . CYS A 1 192 ? -24.559 0.157 -4.719 1.00 91.06 192 CYS A O 1
ATOM 1482 N N . GLN A 1 193 ? -22.504 0.584 -3.945 1.00 91.25 193 GLN A N 1
ATOM 1483 C CA . GLN A 1 193 ? -21.986 0.933 -5.271 1.00 91.25 193 GLN A CA 1
ATOM 1484 C C . GLN A 1 193 ? -21.969 -0.290 -6.191 1.00 91.25 193 GLN A C 1
ATOM 1486 O O . GLN A 1 193 ? -21.878 -1.432 -5.737 1.00 91.25 193 GLN A O 1
ATOM 1491 N N . LEU A 1 194 ? -22.041 -0.057 -7.499 1.00 92.50 194 LEU A N 1
ATOM 1492 C CA . LEU A 1 194 ? -21.867 -1.120 -8.484 1.00 92.50 194 LEU A CA 1
ATOM 1493 C C . LEU A 1 194 ? -20.412 -1.608 -8.496 1.00 92.50 194 LEU A C 1
ATOM 1495 O O . LEU A 1 194 ? -19.485 -0.848 -8.202 1.00 92.50 194 LEU A O 1
ATOM 1499 N N . LEU A 1 195 ? -20.221 -2.883 -8.841 1.00 92.75 195 LEU A N 1
ATOM 1500 C CA . LEU A 1 195 ? -18.894 -3.449 -9.057 1.00 92.75 195 LEU A CA 1
ATOM 1501 C C . LEU A 1 195 ? -18.197 -2.682 -10.186 1.00 92.75 195 LEU A C 1
ATOM 1503 O O . LEU A 1 195 ? -18.707 -2.588 -11.303 1.00 92.75 195 LEU A O 1
ATOM 1507 N N . LYS A 1 196 ? -17.019 -2.138 -9.894 1.00 92.25 196 LYS A N 1
ATOM 1508 C CA . LYS A 1 196 ? -16.167 -1.473 -10.874 1.00 92.25 196 LYS A CA 1
ATOM 1509 C C . LYS A 1 196 ? -15.265 -2.554 -11.462 1.00 92.25 196 LYS A C 1
ATOM 1511 O O . LYS A 1 196 ? -14.323 -2.952 -10.802 1.00 92.25 196 LYS A O 1
ATOM 1516 N N . LYS A 1 197 ? -15.575 -3.053 -12.660 1.00 91.00 197 LYS A N 1
ATOM 1517 C CA . LYS A 1 197 ? -14.908 -4.218 -13.267 1.00 91.00 197 LYS A CA 1
ATOM 1518 C C . LYS A 1 197 ? -14.105 -3.832 -14.512 1.00 91.00 197 LYS A C 1
ATOM 1520 O O . LYS A 1 197 ? -14.541 -2.990 -15.296 1.00 91.00 197 LYS A O 1
ATOM 1525 N N . GLN A 1 198 ? -12.950 -4.461 -14.708 1.00 88.88 198 GLN A N 1
ATOM 1526 C CA . GLN A 1 198 ? -12.158 -4.373 -15.933 1.00 88.88 198 GLN A CA 1
ATOM 1527 C C . GLN A 1 198 ? -12.910 -4.958 -17.136 1.00 88.88 198 GLN A C 1
ATOM 1529 O O . GLN A 1 198 ? -13.602 -5.972 -17.027 1.00 88.88 198 GLN A O 1
ATOM 1534 N N . TYR A 1 199 ? -12.719 -4.343 -18.305 1.00 88.00 199 TYR A N 1
ATOM 1535 C CA . TYR A 1 199 ? -13.187 -4.899 -19.571 1.00 88.00 199 TYR A CA 1
ATOM 1536 C C . TYR A 1 199 ? -12.488 -6.229 -19.882 1.00 88.00 199 TYR A C 1
ATOM 1538 O O . TYR A 1 199 ? -11.269 -6.324 -19.768 1.00 88.00 199 TYR A O 1
ATOM 1546 N N . ASP A 1 200 ? -13.262 -7.228 -20.298 1.00 89.00 200 ASP A N 1
ATOM 1547 C CA . ASP A 1 200 ? -12.766 -8.556 -20.687 1.00 89.00 200 ASP A CA 1
ATOM 1548 C C . ASP A 1 200 ? -12.090 -9.376 -19.568 1.00 89.00 200 ASP A C 1
ATOM 1550 O O . ASP A 1 200 ? -11.327 -10.306 -19.824 1.00 89.00 200 ASP A O 1
ATOM 1554 N N . LEU A 1 201 ? -12.389 -9.061 -18.299 1.00 91.44 201 LEU A N 1
ATOM 1555 C CA . LEU A 1 201 ? -11.784 -9.742 -17.148 1.00 91.44 201 LEU A CA 1
ATOM 1556 C C . LEU A 1 201 ? -11.976 -11.266 -17.174 1.00 91.44 201 LEU A C 1
ATOM 1558 O O . LEU A 1 201 ? -11.063 -11.994 -16.807 1.00 91.44 201 LEU A O 1
ATOM 1562 N N . GLU A 1 202 ? -13.154 -11.749 -17.576 1.00 92.75 202 GLU A N 1
ATOM 1563 C CA . GLU A 1 202 ? -13.444 -13.190 -17.561 1.00 92.75 202 GLU A CA 1
ATOM 1564 C C . GLU A 1 202 ? -12.535 -13.962 -18.514 1.00 92.75 202 GLU A C 1
ATOM 1566 O O . GLU A 1 202 ? -11.999 -14.999 -18.135 1.00 92.75 202 GLU A O 1
ATOM 1571 N N . ASN A 1 203 ? -12.302 -13.437 -19.719 1.00 91.25 203 ASN A N 1
ATOM 1572 C CA . ASN A 1 203 ? -11.399 -14.071 -20.673 1.00 91.25 203 ASN A CA 1
ATOM 1573 C C . ASN A 1 203 ? -9.956 -14.065 -20.156 1.00 91.25 203 ASN A C 1
ATOM 1575 O O . ASN A 1 203 ? -9.276 -15.084 -20.252 1.00 91.25 203 ASN A O 1
ATOM 1579 N N . ALA A 1 204 ? -9.518 -12.963 -19.540 1.00 89.19 204 ALA A N 1
ATOM 1580 C CA . ALA A 1 204 ? -8.185 -12.868 -18.950 1.00 89.19 204 ALA A CA 1
ATOM 1581 C C . ALA A 1 204 ? -7.995 -13.850 -17.773 1.00 89.19 204 ALA A C 1
ATOM 1583 O O . ALA A 1 204 ? -6.985 -14.545 -17.700 1.00 89.19 204 ALA A O 1
ATOM 1584 N N . LEU A 1 205 ? -8.989 -13.982 -16.886 1.00 91.25 205 LEU A N 1
ATOM 1585 C CA . LEU A 1 205 ? -8.953 -14.968 -15.799 1.00 91.25 205 LEU A CA 1
ATOM 1586 C C . LEU A 1 205 ? -8.943 -16.406 -16.333 1.00 91.25 205 LEU A C 1
ATOM 1588 O O . LEU A 1 205 ? -8.180 -17.227 -15.833 1.00 91.25 205 LEU A O 1
ATOM 1592 N N . ASN A 1 206 ? -9.734 -16.711 -17.365 1.00 91.75 206 ASN A N 1
ATOM 1593 C CA . ASN A 1 206 ? -9.755 -18.043 -17.980 1.00 91.75 206 ASN A CA 1
ATOM 1594 C C . ASN A 1 206 ? -8.401 -18.404 -18.624 1.00 91.75 206 ASN A C 1
ATOM 1596 O O . ASN A 1 206 ? -7.956 -19.552 -18.532 1.00 91.75 206 ASN A O 1
ATOM 1600 N N . ALA A 1 207 ? -7.726 -17.431 -19.245 1.00 89.19 207 ALA A N 1
ATOM 1601 C CA . ALA A 1 207 ? -6.372 -17.614 -19.768 1.00 89.19 207 ALA A CA 1
ATOM 1602 C C . ALA A 1 207 ? -5.377 -17.917 -18.634 1.00 89.19 207 ALA A C 1
ATOM 1604 O O . ALA A 1 207 ? -4.633 -18.897 -18.711 1.00 89.19 207 ALA A O 1
ATOM 1605 N N . LEU A 1 208 ? -5.439 -17.159 -17.533 1.00 87.44 208 LEU A N 1
ATOM 1606 C CA . LEU A 1 208 ? -4.585 -17.375 -16.362 1.00 87.44 208 LEU A CA 1
ATOM 1607 C C . LEU A 1 208 ? -4.813 -18.750 -15.706 1.00 87.44 208 LEU A C 1
ATOM 1609 O O . LEU A 1 208 ? -3.857 -19.383 -15.254 1.00 87.44 208 LEU A O 1
ATOM 1613 N N . GLU A 1 209 ? -6.057 -19.236 -15.664 1.00 88.81 209 GLU A N 1
ATOM 1614 C CA . GLU A 1 209 ? -6.383 -20.587 -15.178 1.00 88.81 209 GLU A CA 1
ATOM 1615 C C . GLU A 1 209 ? -5.755 -21.680 -16.054 1.00 88.81 209 GLU A C 1
ATOM 1617 O O . GLU A 1 209 ? -5.230 -22.667 -15.537 1.00 88.81 209 GLU A O 1
ATOM 1622 N N . THR A 1 210 ? -5.761 -21.485 -17.374 1.00 84.81 210 THR A N 1
ATOM 1623 C CA . THR A 1 210 ? -5.278 -22.484 -18.338 1.00 84.81 210 THR A CA 1
ATOM 1624 C C . THR A 1 210 ? -3.749 -22.523 -18.416 1.00 84.81 210 THR A C 1
ATOM 1626 O O . THR A 1 210 ? -3.156 -23.599 -18.482 1.00 84.81 210 THR A O 1
ATOM 1629 N N . GLU A 1 211 ? -3.097 -21.359 -18.396 1.00 74.81 211 GLU A N 1
ATOM 1630 C CA . GLU A 1 211 ? -1.666 -21.219 -18.704 1.00 74.81 211 GLU A CA 1
ATOM 1631 C C . GLU A 1 211 ? -0.804 -20.905 -17.466 1.00 74.81 211 GLU A C 1
ATOM 1633 O O . GLU A 1 211 ? 0.392 -21.197 -17.441 1.00 74.81 211 GLU A O 1
ATOM 1638 N N . GLY A 1 212 ? -1.403 -20.343 -16.411 1.00 68.56 212 GLY A N 1
ATOM 1639 C CA . GLY A 1 212 ? -0.698 -19.741 -15.273 1.00 68.56 212 GLY A CA 1
ATOM 1640 C C . GLY A 1 212 ? -0.787 -20.510 -13.953 1.00 68.56 212 GLY A C 1
ATOM 1641 O O . GLY A 1 212 ? -0.442 -19.951 -12.905 1.00 68.56 212 GLY A O 1
ATOM 1642 N N . GLY A 1 213 ? -1.285 -21.755 -13.956 1.00 76.44 213 GLY A N 1
ATOM 1643 C CA . GLY A 1 213 ? -1.433 -22.572 -12.740 1.00 76.44 213 GLY A CA 1
ATOM 1644 C C . GLY A 1 213 ? -2.288 -21.895 -11.660 1.00 76.44 213 GLY A C 1
ATOM 1645 O O . GLY A 1 213 ? -1.997 -21.997 -10.467 1.00 76.44 213 GLY A O 1
ATOM 1646 N N . PHE A 1 214 ? -3.282 -21.113 -12.078 1.00 86.31 214 PHE A N 1
ATOM 1647 C CA . PHE A 1 214 ? -4.214 -20.396 -11.215 1.00 86.31 214 PHE A CA 1
ATOM 1648 C C . PHE A 1 214 ? -5.527 -21.177 -11.092 1.00 86.31 214 PHE A C 1
ATOM 1650 O O . PHE A 1 214 ? -5.980 -21.807 -12.038 1.00 86.31 214 PHE A O 1
ATOM 1657 N N . SER A 1 215 ? -6.144 -21.134 -9.912 1.00 90.88 215 SER A N 1
ATOM 1658 C CA . SER A 1 215 ? -7.483 -21.673 -9.675 1.00 90.88 215 SER A CA 1
ATOM 1659 C C . SER A 1 215 ? -8.304 -20.604 -8.975 1.00 90.88 215 SER A C 1
ATOM 1661 O O . SER A 1 215 ? -7.906 -20.112 -7.915 1.00 90.88 215 SER A O 1
ATOM 1663 N N . ARG A 1 216 ? -9.447 -20.249 -9.566 1.00 91.62 216 ARG A N 1
ATOM 1664 C CA . ARG A 1 216 ? -10.351 -19.229 -9.026 1.00 91.62 216 ARG A CA 1
ATOM 1665 C C . ARG A 1 216 ? -10.891 -19.621 -7.660 1.00 91.62 216 ARG A C 1
ATOM 1667 O O . ARG A 1 216 ? -10.831 -18.809 -6.746 1.00 91.62 216 ARG A O 1
ATOM 1674 N N . ASP A 1 217 ? -11.311 -20.870 -7.495 1.00 92.94 217 ASP A N 1
ATOM 1675 C CA . ASP A 1 217 ? -11.824 -21.375 -6.218 1.00 92.94 217 ASP A CA 1
ATOM 1676 C C . ASP A 1 217 ? -10.749 -21.334 -5.127 1.00 92.94 217 ASP A C 1
ATOM 1678 O O . ASP A 1 217 ? -10.988 -20.827 -4.032 1.00 92.94 217 ASP A O 1
ATOM 1682 N N . ALA A 1 218 ? -9.527 -21.783 -5.440 1.00 93.06 218 ALA A N 1
ATOM 1683 C CA . ALA A 1 218 ? -8.411 -21.717 -4.497 1.00 93.06 218 ALA A CA 1
ATOM 1684 C C . ALA A 1 218 ? -8.038 -20.268 -4.142 1.00 93.06 218 ALA A C 1
ATOM 1686 O O . ALA A 1 218 ? -7.656 -19.978 -3.008 1.00 93.06 218 ALA A O 1
ATOM 1687 N N . PHE A 1 219 ? -8.152 -19.349 -5.103 1.00 94.50 219 PHE A N 1
ATOM 1688 C CA . PHE A 1 219 ? -7.905 -17.932 -4.879 1.00 94.50 219 PHE A CA 1
ATOM 1689 C C . PHE A 1 219 ? -8.972 -17.288 -3.992 1.00 94.50 219 PHE A C 1
ATOM 1691 O O . PHE A 1 219 ? -8.616 -16.599 -3.039 1.00 94.50 219 PHE A O 1
ATOM 1698 N N . ILE A 1 220 ? -10.259 -17.541 -4.243 1.00 96.06 220 ILE A N 1
ATOM 1699 C CA . ILE A 1 220 ? -11.351 -17.034 -3.401 1.00 96.06 220 ILE A CA 1
ATOM 1700 C C . ILE A 1 220 ? -11.230 -17.587 -1.978 1.00 96.06 220 ILE A C 1
ATOM 1702 O O . ILE A 1 220 ? -11.225 -16.803 -1.032 1.00 96.06 220 ILE A O 1
ATOM 1706 N N . ALA A 1 221 ? -10.984 -18.892 -1.820 1.00 96.12 221 ALA A N 1
ATOM 1707 C CA . ALA A 1 221 ? -10.735 -19.496 -0.509 1.00 96.12 221 ALA A CA 1
ATOM 1708 C C . ALA A 1 221 ? -9.523 -18.863 0.204 1.00 96.12 221 ALA A C 1
ATOM 1710 O O . ALA A 1 221 ? -9.515 -18.690 1.424 1.00 96.12 221 ALA A O 1
ATOM 1711 N N . ARG A 1 222 ? -8.485 -18.469 -0.547 1.00 95.06 222 ARG A N 1
ATOM 1712 C CA . ARG A 1 222 ? -7.337 -17.737 0.003 1.00 95.06 222 ARG A CA 1
ATOM 1713 C C . ARG A 1 222 ? -7.713 -16.322 0.449 1.00 95.06 222 ARG A C 1
ATOM 1715 O O . ARG A 1 222 ? -7.203 -15.892 1.480 1.00 95.06 222 ARG A O 1
ATOM 1722 N N . VAL A 1 223 ? -8.576 -15.609 -0.277 1.00 97.12 223 VAL A N 1
ATOM 1723 C CA . VAL A 1 223 ? -9.089 -14.289 0.139 1.00 97.12 223 VAL A CA 1
ATOM 1724 C C . VAL A 1 223 ? -9.882 -14.409 1.441 1.00 97.12 223 VAL A C 1
ATOM 1726 O O . VAL A 1 223 ? -9.614 -13.650 2.370 1.00 97.12 223 VAL A O 1
ATOM 1729 N N . GLU A 1 224 ? -10.789 -15.383 1.539 1.00 97.25 224 GLU A N 1
ATOM 1730 C CA . GLU A 1 224 ? -11.564 -15.664 2.759 1.00 97.25 224 GLU A CA 1
ATOM 1731 C C . GLU A 1 224 ? -10.641 -15.977 3.941 1.00 97.25 224 GLU A C 1
ATOM 1733 O O . GLU A 1 224 ? -10.729 -15.347 4.995 1.00 97.25 224 GLU A O 1
ATOM 1738 N N . ALA A 1 225 ? -9.667 -16.870 3.736 1.00 95.75 225 ALA A N 1
ATOM 1739 C CA . ALA A 1 225 ? -8.690 -17.208 4.762 1.00 95.75 225 ALA A CA 1
ATOM 1740 C C . ALA A 1 225 ? -7.867 -15.988 5.205 1.00 95.75 225 ALA A C 1
ATOM 1742 O O . ALA A 1 225 ? -7.611 -15.827 6.397 1.00 95.75 225 ALA A O 1
ATOM 1743 N N . ILE A 1 226 ? -7.435 -15.125 4.278 1.00 95.69 226 ILE A N 1
ATOM 1744 C CA . ILE A 1 226 ? -6.732 -13.883 4.627 1.00 95.69 226 ILE A CA 1
ATOM 1745 C C . ILE A 1 226 ? -7.649 -12.982 5.458 1.00 95.69 226 ILE A C 1
ATOM 1747 O O . ILE A 1 226 ? -7.208 -12.475 6.486 1.00 95.69 226 ILE A O 1
ATOM 1751 N N . PHE A 1 227 ? -8.909 -12.808 5.055 1.00 96.44 227 PHE A N 1
ATOM 1752 C CA . PHE A 1 227 ? -9.874 -11.978 5.771 1.00 96.44 227 PHE A CA 1
ATOM 1753 C C . PHE A 1 227 ? -10.038 -12.430 7.227 1.00 96.44 227 PHE A C 1
ATOM 1755 O O . PHE A 1 227 ? -9.761 -11.656 8.145 1.00 96.44 227 PHE A O 1
ATOM 1762 N N . ASP A 1 228 ? -10.372 -13.700 7.455 1.00 95.50 228 ASP A N 1
ATOM 1763 C CA . ASP A 1 228 ? -10.613 -14.221 8.804 1.00 95.50 228 ASP A CA 1
ATOM 1764 C C . ASP A 1 228 ? -9.363 -14.189 9.690 1.00 95.50 228 ASP A C 1
ATOM 1766 O O . ASP A 1 228 ? -9.431 -13.827 10.873 1.00 95.50 228 ASP A O 1
ATOM 1770 N N . ASN A 1 229 ? -8.199 -14.534 9.125 1.00 94.88 229 ASN A N 1
ATOM 1771 C CA . ASN A 1 229 ? -6.945 -14.495 9.870 1.00 94.88 229 ASN A CA 1
ATOM 1772 C C . ASN A 1 229 ? -6.575 -13.062 10.254 1.00 94.88 229 ASN A C 1
ATOM 1774 O O . ASN A 1 229 ? -6.223 -12.828 11.409 1.00 94.88 229 ASN A O 1
ATOM 1778 N N . LEU A 1 230 ? -6.686 -12.092 9.339 1.00 94.75 230 LEU A N 1
ATOM 1779 C CA . LEU A 1 230 ? -6.358 -10.699 9.644 1.00 94.75 230 LEU A CA 1
ATOM 1780 C C . LEU A 1 230 ? -7.255 -10.134 10.749 1.00 94.75 230 LEU A C 1
ATOM 1782 O O . LEU A 1 230 ? -6.732 -9.539 11.689 1.00 94.75 230 LEU A O 1
ATOM 1786 N N . TYR A 1 231 ? -8.567 -10.377 10.701 1.00 93.94 231 TYR A N 1
ATOM 1787 C CA . TYR A 1 231 ? -9.496 -9.917 11.741 1.00 93.94 231 TYR A CA 1
ATOM 1788 C C . TYR A 1 231 ? -9.197 -10.566 13.101 1.00 93.94 231 TYR A C 1
ATOM 1790 O O . TYR A 1 231 ? -9.147 -9.887 14.131 1.00 93.94 231 TYR A O 1
ATOM 1798 N N . THR A 1 232 ? -8.909 -11.870 13.111 1.00 94.75 232 THR A N 1
ATOM 1799 C CA . THR A 1 232 ? -8.549 -12.607 14.333 1.00 94.75 232 THR A CA 1
ATOM 1800 C C . THR A 1 232 ? -7.239 -12.103 14.944 1.00 94.75 232 THR A C 1
ATOM 1802 O O . THR A 1 232 ? -7.137 -11.908 16.158 1.00 94.75 232 THR A O 1
ATOM 1805 N N . LEU A 1 233 ? -6.215 -11.904 14.115 1.00 94.88 233 LEU A N 1
ATOM 1806 C CA . LEU A 1 233 ? -4.889 -11.467 14.549 1.00 94.88 233 LEU A CA 1
ATOM 1807 C C . LEU A 1 233 ? -4.891 -9.994 14.974 1.00 94.88 233 LEU A C 1
ATOM 1809 O O . LEU A 1 233 ? -4.187 -9.629 15.917 1.00 94.88 233 LEU A O 1
ATOM 1813 N N . TRP A 1 234 ? -5.727 -9.159 14.348 1.00 93.12 234 TRP A N 1
ATOM 1814 C CA . TRP A 1 234 ? -5.860 -7.735 14.671 1.00 93.12 234 TRP A CA 1
ATOM 1815 C C . TRP A 1 234 ? -6.346 -7.531 16.091 1.00 93.12 234 TRP A C 1
ATOM 1817 O O . TRP A 1 234 ? -5.722 -6.813 16.868 1.00 93.12 234 TRP A O 1
ATOM 1827 N N . GLN A 1 235 ? -7.379 -8.268 16.489 1.00 89.75 235 GLN A N 1
ATOM 1828 C CA . GLN A 1 235 ? -7.883 -8.225 17.859 1.00 89.75 235 GLN A CA 1
ATOM 1829 C C . GLN A 1 235 ? -6.863 -8.676 18.912 1.00 89.75 235 GLN A C 1
ATOM 1831 O O . GLN A 1 235 ? -6.917 -8.240 20.072 1.00 89.75 235 GLN A O 1
ATOM 1836 N N . LYS A 1 236 ? -5.933 -9.555 18.522 1.00 91.94 236 LYS A N 1
ATOM 1837 C CA . LYS A 1 236 ? -4.825 -10.022 19.364 1.00 91.94 236 LYS A CA 1
ATOM 1838 C C . LYS A 1 236 ? -3.630 -9.064 19.355 1.00 91.94 236 LYS A C 1
ATOM 1840 O O . LYS A 1 236 ? -2.723 -9.253 20.160 1.00 91.94 236 LYS A O 1
ATOM 1845 N N . ASN A 1 237 ? -3.637 -8.036 18.501 1.00 90.75 237 ASN A N 1
ATOM 1846 C CA . ASN A 1 237 ? -2.474 -7.209 18.169 1.00 90.75 237 ASN A CA 1
ATOM 1847 C C . ASN A 1 237 ? -1.257 -8.046 17.717 1.00 90.75 237 ASN A C 1
ATOM 1849 O O . ASN A 1 237 ? -0.113 -7.658 17.956 1.00 90.75 237 ASN A O 1
ATOM 1853 N N . ASP A 1 238 ? -1.494 -9.204 17.092 1.00 89.69 238 ASP A N 1
ATOM 1854 C CA . ASP A 1 238 ? -0.439 -10.121 16.660 1.00 89.69 238 ASP A CA 1
ATOM 1855 C C . ASP A 1 238 ? 0.048 -9.753 15.257 1.00 89.69 238 ASP A C 1
ATOM 1857 O O . ASP A 1 238 ? -0.406 -10.284 14.242 1.00 89.69 238 ASP A O 1
ATOM 1861 N N . MET A 1 239 ? 0.986 -8.810 15.211 1.00 85.88 239 MET A N 1
ATOM 1862 C CA . MET A 1 239 ? 1.605 -8.405 13.955 1.00 85.88 239 MET A CA 1
ATOM 1863 C C . MET A 1 239 ? 2.420 -9.525 13.322 1.00 85.88 239 MET A C 1
ATOM 1865 O O . MET A 1 239 ? 2.412 -9.633 12.100 1.00 85.88 239 MET A O 1
ATOM 1869 N N . GLU A 1 240 ? 3.099 -10.362 14.111 1.00 83.94 240 GLU A N 1
ATOM 1870 C CA . GLU A 1 240 ? 3.953 -11.435 13.593 1.00 83.94 240 GLU A CA 1
ATOM 1871 C C . GLU A 1 240 ? 3.135 -12.500 12.851 1.00 83.94 240 GLU A C 1
ATOM 1873 O O . GLU A 1 240 ? 3.531 -12.946 11.769 1.00 83.94 240 GLU A O 1
ATOM 1878 N N . GLY A 1 241 ? 1.952 -12.827 13.372 1.00 82.06 241 GLY A N 1
ATOM 1879 C CA . GLY A 1 241 ? 1.010 -13.730 12.723 1.00 82.06 241 GLY A CA 1
ATOM 1880 C C . GLY A 1 241 ? 0.390 -13.169 11.439 1.00 82.06 241 GLY A C 1
ATOM 1881 O O . GLY A 1 241 ? 0.029 -13.945 10.557 1.00 82.06 241 GLY A O 1
ATOM 1882 N N . MET A 1 242 ? 0.275 -11.841 11.284 1.00 86.75 242 MET A N 1
ATOM 1883 C CA . MET A 1 242 ? -0.304 -11.235 10.069 1.00 86.75 242 MET A CA 1
ATOM 1884 C C . MET A 1 242 ? 0.656 -11.231 8.891 1.00 86.75 242 MET A C 1
ATOM 1886 O O . MET A 1 242 ? 0.239 -11.270 7.733 1.00 86.75 242 MET A O 1
ATOM 1890 N N . VAL A 1 243 ? 1.956 -11.143 9.170 1.00 81.81 243 VAL A N 1
ATOM 1891 C CA . VAL A 1 243 ? 2.946 -10.865 8.134 1.00 81.81 243 VAL A CA 1
ATOM 1892 C C . VAL A 1 243 ? 3.009 -11.911 6.997 1.00 81.81 243 VAL A C 1
ATOM 1894 O O . VAL A 1 243 ? 3.431 -11.541 5.900 1.00 81.81 243 VAL A O 1
ATOM 1897 N N . PRO A 1 244 ? 2.658 -13.203 7.168 1.00 84.00 244 PRO A N 1
ATOM 1898 C CA . PRO A 1 244 ? 2.542 -14.151 6.051 1.00 84.00 244 PRO A CA 1
ATOM 1899 C C . PRO A 1 244 ? 1.461 -13.786 5.021 1.00 84.00 244 PRO A C 1
ATOM 1901 O O . PRO A 1 244 ? 1.601 -14.113 3.844 1.00 84.00 244 PRO A O 1
ATOM 1904 N N . PHE A 1 245 ? 0.406 -13.086 5.440 1.00 87.50 245 PHE A N 1
ATOM 1905 C CA . PHE A 1 245 ? -0.731 -12.730 4.586 1.00 87.50 245 PHE A CA 1
ATOM 1906 C C . PHE A 1 245 ? -0.558 -11.387 3.875 1.00 87.50 245 PHE A C 1
ATOM 1908 O O . PHE A 1 245 ? -1.247 -11.125 2.892 1.00 87.50 245 PHE A O 1
ATOM 1915 N N . LEU A 1 246 ? 0.354 -10.542 4.360 1.00 86.00 246 LEU A N 1
ATOM 1916 C CA . LEU A 1 246 ? 0.518 -9.156 3.928 1.00 86.00 246 LEU A CA 1
ATOM 1917 C C . LEU A 1 246 ? 1.820 -8.951 3.144 1.00 86.00 246 LEU A C 1
ATOM 1919 O O . LEU A 1 246 ? 2.843 -9.589 3.415 1.00 86.00 246 LEU A O 1
ATOM 1923 N N . THR A 1 247 ? 1.813 -7.997 2.214 1.00 80.75 247 THR A N 1
ATOM 1924 C CA . THR A 1 247 ? 3.058 -7.361 1.758 1.00 80.75 247 THR A CA 1
ATOM 1925 C C . THR A 1 247 ? 3.628 -6.460 2.858 1.00 80.75 247 THR A C 1
ATOM 1927 O O . THR A 1 247 ? 2.899 -5.992 3.735 1.00 80.75 247 THR A O 1
ATOM 1930 N N . ASP A 1 248 ? 4.932 -6.176 2.813 1.00 73.88 248 ASP A N 1
ATOM 1931 C CA . ASP A 1 248 ? 5.599 -5.373 3.852 1.00 73.88 248 ASP A CA 1
ATOM 1932 C C . ASP A 1 248 ? 5.024 -3.951 3.948 1.00 73.88 248 ASP A C 1
ATOM 1934 O O . ASP A 1 248 ? 4.896 -3.390 5.041 1.00 73.88 248 ASP A O 1
ATOM 1938 N N . ARG A 1 249 ? 4.583 -3.394 2.811 1.00 75.50 249 ARG A N 1
ATOM 1939 C CA . ARG A 1 249 ? 3.856 -2.122 2.770 1.00 75.50 249 ARG A CA 1
ATOM 1940 C C . ARG A 1 249 ? 2.597 -2.177 3.628 1.00 75.50 249 ARG A C 1
ATOM 1942 O O . ARG A 1 249 ? 2.405 -1.311 4.478 1.00 75.50 249 ARG A O 1
ATOM 1949 N N . LEU A 1 250 ? 1.740 -3.171 3.398 1.00 82.69 250 LEU A N 1
ATOM 1950 C CA . LEU A 1 250 ? 0.474 -3.269 4.114 1.00 82.69 250 LEU A CA 1
ATOM 1951 C C . LEU A 1 250 ? 0.703 -3.625 5.588 1.00 82.69 250 LEU A C 1
ATOM 1953 O O . LEU A 1 250 ? 0.072 -3.032 6.457 1.00 82.69 250 LEU A O 1
ATOM 1957 N N . ALA A 1 251 ? 1.679 -4.485 5.891 1.00 83.44 251 ALA A N 1
ATOM 1958 C CA . ALA A 1 251 ? 2.085 -4.769 7.267 1.00 83.44 251 ALA A CA 1
ATOM 1959 C C . ALA A 1 251 ? 2.526 -3.499 8.022 1.00 83.44 251 ALA A C 1
ATOM 1961 O O . ALA A 1 251 ? 2.158 -3.312 9.182 1.00 83.44 251 ALA A O 1
ATOM 1962 N N . SER A 1 252 ? 3.244 -2.587 7.359 1.00 77.69 252 SER A N 1
ATOM 1963 C CA . SER A 1 252 ? 3.636 -1.297 7.945 1.00 77.69 252 SER A CA 1
ATOM 1964 C C . SER A 1 252 ? 2.420 -0.427 8.286 1.00 77.69 252 SER A C 1
ATOM 1966 O O . SER A 1 252 ? 2.389 0.195 9.351 1.00 77.69 252 SER A O 1
ATOM 1968 N N . SER A 1 253 ? 1.385 -0.430 7.435 1.00 81.06 253 SER A N 1
ATOM 1969 C CA . SER A 1 253 ? 0.116 0.255 7.713 1.00 81.06 253 SER A CA 1
ATOM 1970 C C . SER A 1 253 ? -0.578 -0.294 8.958 1.00 81.06 253 SER A C 1
ATOM 1972 O O . SER A 1 253 ? -0.991 0.475 9.825 1.00 81.06 253 SER A O 1
ATOM 1974 N N . PHE A 1 254 ? -0.670 -1.620 9.076 1.00 86.06 254 PHE A N 1
ATOM 1975 C CA . PHE A 1 254 ? -1.273 -2.283 10.235 1.00 86.06 254 PHE A CA 1
ATOM 1976 C C . PHE A 1 254 ? -0.497 -1.975 11.522 1.00 86.06 254 PHE A C 1
ATOM 1978 O O . PHE A 1 254 ? -1.091 -1.576 12.526 1.00 86.06 254 PHE A O 1
ATOM 1985 N N . GLN A 1 255 ? 0.837 -2.050 11.472 1.00 83.94 255 GLN A N 1
ATOM 1986 C CA . GLN A 1 255 ? 1.701 -1.723 12.605 1.00 83.94 255 GLN A CA 1
ATOM 1987 C C . GLN A 1 255 ? 1.488 -0.286 13.095 1.00 83.94 255 GLN A C 1
ATOM 1989 O O . GLN A 1 255 ? 1.407 -0.053 14.301 1.00 83.94 255 GLN A O 1
ATOM 1994 N N . PHE A 1 256 ? 1.387 0.685 12.182 1.00 81.50 256 PHE A N 1
ATOM 1995 C CA . PHE A 1 256 ? 1.144 2.083 12.540 1.00 81.50 256 PHE A CA 1
ATOM 1996 C C . PHE A 1 256 ? -0.167 2.264 13.307 1.00 81.50 256 PHE A C 1
ATOM 1998 O O . PHE A 1 256 ? -0.195 2.971 14.321 1.00 81.50 256 PHE A O 1
ATOM 2005 N N . TRP A 1 257 ? -1.245 1.624 12.852 1.00 82.38 257 TRP A N 1
ATOM 2006 C CA . TRP A 1 257 ? -2.545 1.723 13.506 1.00 82.38 257 TRP A CA 1
ATOM 2007 C C . TRP A 1 257 ? -2.560 1.027 14.865 1.00 82.38 257 TRP A C 1
ATOM 2009 O O . TRP A 1 257 ? -2.978 1.652 15.839 1.00 82.38 257 TRP A O 1
ATOM 2019 N N . ILE A 1 258 ? -2.017 -0.189 14.979 1.00 86.88 258 ILE A N 1
ATOM 2020 C CA . ILE A 1 258 ? -1.907 -0.901 16.264 1.00 86.88 258 ILE A CA 1
ATOM 2021 C C . ILE A 1 258 ? -1.114 -0.072 17.278 1.00 86.88 258 ILE A C 1
ATOM 2023 O O . ILE A 1 258 ? -1.596 0.188 18.382 1.00 86.88 258 ILE A O 1
ATOM 2027 N N . THR A 1 259 ? 0.058 0.440 16.888 1.00 83.94 259 THR A N 1
ATOM 2028 C CA . THR A 1 259 ? 0.854 1.333 17.742 1.00 83.94 259 THR A CA 1
ATOM 2029 C C . THR A 1 259 ? 0.066 2.598 18.097 1.00 83.94 259 THR A C 1
ATOM 2031 O O . THR A 1 259 ? 0.157 3.112 19.213 1.00 83.94 259 THR A O 1
ATOM 2034 N N . THR A 1 260 ? -0.742 3.123 17.174 1.00 81.62 260 THR A N 1
ATOM 2035 C CA . THR A 1 260 ? -1.585 4.296 17.428 1.00 81.62 260 THR A CA 1
ATOM 2036 C C . THR A 1 260 ? -2.680 4.027 18.449 1.00 81.62 260 THR A C 1
ATOM 2038 O O . THR A 1 260 ? -2.843 4.846 19.352 1.00 81.62 260 THR A O 1
ATOM 2041 N N . TYR A 1 261 ? -3.366 2.890 18.386 1.00 85.69 261 TYR A N 1
ATOM 2042 C CA . TYR A 1 261 ? -4.328 2.497 19.413 1.00 85.69 261 TYR A CA 1
ATOM 2043 C C . TYR A 1 261 ? -3.646 2.333 20.777 1.00 85.69 261 TYR A C 1
ATOM 2045 O O . TYR A 1 261 ? -4.040 2.991 21.741 1.00 85.69 261 TYR A O 1
ATOM 2053 N N . GLN A 1 262 ? -2.544 1.580 20.835 1.00 87.00 262 GLN A N 1
ATOM 2054 C CA . GLN A 1 262 ? -1.798 1.328 22.074 1.00 87.00 262 GLN A CA 1
ATOM 2055 C C . GLN A 1 262 ? -1.301 2.619 22.740 1.00 87.00 262 GLN A C 1
ATOM 2057 O O . GLN A 1 262 ? -1.521 2.830 23.931 1.00 87.00 262 GLN A O 1
ATOM 2062 N N . THR A 1 263 ? -0.689 3.524 21.968 1.00 85.19 263 THR A N 1
ATOM 2063 C CA . THR A 1 263 ? -0.175 4.811 22.481 1.00 85.19 263 THR A CA 1
ATOM 2064 C C . THR A 1 263 ? -1.266 5.737 23.018 1.00 85.19 263 THR A C 1
ATOM 2066 O O . THR A 1 263 ? -0.981 6.588 23.854 1.00 85.19 263 THR A O 1
ATOM 2069 N N . ASN A 1 264 ? -2.515 5.567 22.579 1.00 83.69 264 ASN A N 1
ATOM 2070 C CA . ASN A 1 264 ? -3.661 6.336 23.066 1.00 83.69 264 ASN A CA 1
ATOM 2071 C C . ASN A 1 264 ? -4.450 5.613 24.174 1.00 83.69 264 ASN A C 1
ATOM 2073 O O . ASN A 1 264 ? -5.535 6.077 24.530 1.00 83.69 264 ASN A O 1
ATOM 2077 N N . ASN A 1 265 ? -3.931 4.495 24.705 1.00 89.12 265 ASN A N 1
ATOM 2078 C CA . ASN A 1 265 ? -4.634 3.610 25.641 1.00 89.12 265 ASN A CA 1
ATOM 2079 C C . ASN A 1 265 ? -6.006 3.162 25.101 1.00 89.12 265 ASN A C 1
ATOM 2081 O O . ASN A 1 265 ? -7.006 3.125 25.823 1.00 89.12 265 ASN A O 1
ATOM 2085 N N . MET A 1 266 ? -6.049 2.888 23.798 1.00 89.56 266 MET A N 1
ATOM 2086 C CA . MET A 1 266 ? -7.235 2.439 23.088 1.00 89.56 266 MET A CA 1
ATOM 2087 C C . MET A 1 266 ? -7.014 1.048 22.504 1.00 89.56 266 MET A C 1
ATOM 2089 O O . MET A 1 266 ? -5.883 0.635 22.244 1.00 89.56 266 MET A O 1
ATOM 2093 N N . LYS A 1 267 ? -8.110 0.338 22.261 1.00 90.50 267 LYS A N 1
ATOM 2094 C CA . LYS A 1 267 ? -8.119 -0.927 21.534 1.00 90.50 267 LYS A CA 1
ATOM 2095 C C . LYS A 1 267 ? -9.331 -0.962 20.614 1.00 90.50 267 LYS A C 1
ATOM 2097 O O . LYS A 1 267 ? -10.441 -0.698 21.065 1.00 90.50 267 LYS A O 1
ATOM 2102 N N . ASN A 1 268 ? -9.106 -1.279 19.345 1.00 90.94 268 ASN A N 1
ATOM 2103 C CA . ASN A 1 268 ? -10.180 -1.561 18.405 1.00 90.94 268 ASN A CA 1
ATOM 2104 C C . ASN A 1 268 ? -10.632 -3.021 18.567 1.00 90.94 268 ASN A C 1
ATOM 2106 O O . ASN A 1 268 ? -9.797 -3.922 18.687 1.00 90.94 268 ASN A O 1
ATOM 2110 N N . ILE A 1 269 ? -11.942 -3.223 18.641 1.00 92.50 269 ILE A N 1
ATOM 2111 C CA . ILE A 1 269 ? -12.601 -4.508 18.843 1.00 92.50 269 ILE A CA 1
ATOM 2112 C C . ILE A 1 269 ? -13.488 -4.770 17.630 1.00 92.50 269 ILE A C 1
ATOM 2114 O O . ILE A 1 269 ? -14.231 -3.890 17.199 1.00 92.50 269 ILE A O 1
ATOM 2118 N N . LEU A 1 270 ? -13.371 -5.981 17.089 1.00 94.00 270 LEU A N 1
ATOM 2119 C CA . LEU A 1 270 ? -14.095 -6.431 15.908 1.00 94.00 270 LEU A CA 1
ATOM 2120 C C . LEU A 1 270 ? -14.833 -7.713 16.275 1.00 94.00 270 LEU A C 1
ATOM 2122 O O . LEU A 1 270 ? -14.203 -8.705 16.630 1.00 94.00 270 LEU A O 1
ATOM 2126 N N . GLU A 1 271 ? -16.152 -7.712 16.179 1.00 94.19 271 GLU A N 1
ATOM 2127 C CA . GLU A 1 271 ? -16.997 -8.849 16.538 1.00 94.19 271 GLU A CA 1
ATOM 2128 C C . GLU A 1 271 ? -17.929 -9.213 15.380 1.00 94.19 271 GLU A C 1
ATOM 2130 O O . GLU A 1 271 ? -18.287 -8.379 14.548 1.00 94.19 271 GLU A O 1
ATOM 2135 N N . GLU A 1 272 ? -18.298 -10.493 15.308 1.00 94.50 272 GLU A N 1
ATOM 2136 C CA . GLU A 1 272 ? -19.266 -11.027 14.340 1.00 94.50 272 GLU A CA 1
ATOM 2137 C C . GLU A 1 272 ? -19.021 -10.631 12.867 1.00 94.50 272 GLU A C 1
ATOM 2139 O O . GLU A 1 272 ? -19.974 -10.379 12.115 1.00 94.50 272 GLU A O 1
ATOM 2144 N N . TRP A 1 273 ? -17.754 -10.570 12.438 1.00 96.00 273 TRP A N 1
ATOM 2145 C CA . TRP A 1 273 ? -17.434 -10.257 11.048 1.00 96.00 273 TRP A 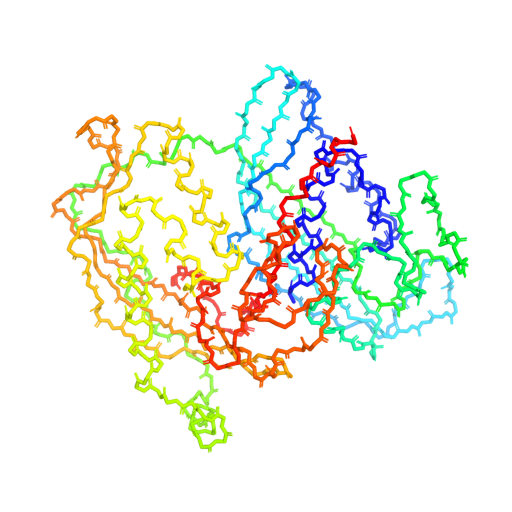CA 1
ATOM 2146 C C . TRP A 1 273 ? -17.944 -11.346 10.105 1.00 96.00 273 TRP A C 1
ATOM 2148 O O . TRP A 1 273 ? -17.930 -12.539 10.413 1.00 96.00 273 TRP A O 1
ATOM 2158 N N . LYS A 1 274 ? -18.408 -10.921 8.933 1.00 96.31 274 LYS A N 1
ATOM 2159 C CA . LYS A 1 274 ? -18.943 -11.803 7.904 1.00 96.31 274 LYS A CA 1
ATOM 2160 C C . LYS A 1 274 ? -18.666 -11.236 6.523 1.00 96.31 274 LYS A C 1
ATOM 2162 O O . LYS A 1 274 ? -18.918 -10.059 6.268 1.00 96.31 274 LYS A O 1
ATOM 2167 N N . ILE A 1 275 ? -18.215 -12.096 5.618 1.00 97.75 275 ILE A N 1
ATOM 2168 C CA . ILE A 1 275 ? -18.137 -11.793 4.191 1.00 97.75 275 ILE A CA 1
ATOM 2169 C C . ILE A 1 275 ? -19.522 -12.022 3.570 1.00 97.75 275 ILE A C 1
ATOM 2171 O O . ILE A 1 275 ? -20.130 -13.076 3.745 1.00 97.75 275 ILE A O 1
ATOM 2175 N N . GLU A 1 276 ? -20.032 -11.019 2.858 1.00 97.12 276 GLU A N 1
ATOM 2176 C CA . GLU A 1 276 ? -21.307 -11.073 2.134 1.00 97.12 276 GLU A CA 1
ATOM 2177 C C . GLU A 1 276 ? -21.105 -11.423 0.653 1.00 97.12 276 GLU A C 1
ATOM 2179 O O . GLU A 1 276 ? -21.912 -12.148 0.075 1.00 97.12 276 GLU A O 1
ATOM 2184 N N . SER A 1 277 ? -20.037 -10.920 0.025 1.00 97.44 277 SER A N 1
ATOM 2185 C CA . SER A 1 277 ? -19.631 -11.339 -1.321 1.00 97.44 277 SER A CA 1
ATOM 2186 C C . SER A 1 277 ? -18.156 -11.057 -1.597 1.00 97.44 277 SER A C 1
ATOM 2188 O O . SER A 1 277 ? -17.578 -10.113 -1.052 1.00 97.44 277 SER A O 1
ATOM 2190 N N . ILE A 1 278 ? -17.574 -11.853 -2.498 1.00 98.00 278 ILE A N 1
ATOM 2191 C CA . ILE A 1 278 ? -16.258 -11.619 -3.099 1.00 98.00 278 ILE A CA 1
ATOM 2192 C C . ILE A 1 278 ? -16.436 -11.644 -4.616 1.00 98.00 278 ILE A C 1
ATOM 2194 O O . ILE A 1 278 ? -16.884 -12.639 -5.181 1.00 98.00 278 ILE A O 1
ATOM 2198 N N . GLU A 1 279 ? -16.116 -10.536 -5.279 1.00 96.62 279 GLU A N 1
ATOM 2199 C CA . GLU A 1 279 ? -16.377 -10.347 -6.708 1.00 96.62 279 GLU A CA 1
ATOM 2200 C C . GLU A 1 279 ? -15.102 -9.865 -7.426 1.00 96.62 279 GLU A C 1
ATOM 2202 O O . GLU A 1 279 ? -14.610 -8.778 -7.111 1.00 96.62 279 GLU A O 1
ATOM 2207 N N . PRO A 1 280 ? -14.542 -10.622 -8.393 1.00 95.81 280 PRO A N 1
ATOM 2208 C CA . PRO A 1 280 ? -13.368 -10.191 -9.152 1.00 95.81 280 PRO A CA 1
ATOM 2209 C C . PRO A 1 280 ? -13.584 -8.872 -9.899 1.00 95.81 280 PRO A C 1
ATOM 2211 O O . PRO A 1 280 ? -14.591 -8.673 -10.582 1.00 95.81 280 PRO A O 1
ATOM 2214 N N . SER A 1 281 ? -12.604 -7.978 -9.779 1.00 94.81 281 SER A N 1
ATOM 2215 C CA . SER A 1 281 ? -12.632 -6.613 -10.305 1.00 94.81 281 SER A CA 1
ATOM 2216 C C . SER A 1 281 ? -11.656 -6.427 -11.464 1.00 94.81 281 SER A C 1
ATOM 2218 O O . SER A 1 281 ? -12.065 -6.047 -12.563 1.00 94.81 281 SER A O 1
ATOM 2220 N N . THR A 1 282 ? -10.370 -6.703 -11.242 1.00 92.12 282 THR A N 1
ATOM 2221 C CA . THR A 1 282 ? -9.293 -6.467 -12.216 1.00 92.12 282 THR A CA 1
ATOM 2222 C C . THR A 1 282 ? -8.261 -7.594 -12.158 1.00 92.12 282 THR A C 1
ATOM 2224 O O . THR A 1 282 ? -8.071 -8.225 -11.116 1.00 92.12 282 THR A O 1
ATOM 2227 N N . LEU A 1 283 ? -7.598 -7.833 -13.292 1.00 90.75 283 LEU A N 1
ATOM 2228 C CA . LEU A 1 283 ? -6.423 -8.694 -13.413 1.00 90.75 283 LEU A CA 1
ATOM 2229 C C . LEU A 1 283 ? -5.316 -7.901 -14.107 1.00 90.75 283 LEU A C 1
ATOM 2231 O O . LEU A 1 283 ? -5.530 -7.180 -15.095 1.00 90.75 283 LEU A O 1
ATOM 2235 N N . ARG A 1 284 ? -4.113 -8.021 -13.564 1.00 86.62 284 ARG A N 1
ATOM 2236 C CA . ARG A 1 284 ? -2.905 -7.410 -14.092 1.00 86.62 284 ARG A CA 1
ATOM 2237 C C . ARG A 1 284 ? -1.783 -8.425 -14.048 1.00 86.62 284 ARG A C 1
ATOM 2239 O O . ARG A 1 284 ? -1.538 -9.031 -13.013 1.00 86.62 284 ARG A O 1
ATOM 2246 N N . GLU A 1 285 ? -1.101 -8.545 -15.169 1.00 84.81 285 GLU A N 1
ATOM 2247 C CA . GLU A 1 285 ? 0.032 -9.438 -15.346 1.00 84.81 285 GLU A CA 1
ATOM 2248 C C . GLU A 1 285 ? 1.214 -8.583 -15.787 1.00 84.81 285 GLU A C 1
ATOM 2250 O O . GLU A 1 285 ? 1.091 -7.719 -16.665 1.00 84.81 285 GLU A O 1
ATOM 2255 N N . ASP A 1 286 ? 2.357 -8.794 -15.153 1.00 78.69 286 ASP A N 1
ATOM 2256 C CA . ASP A 1 286 ? 3.627 -8.269 -15.618 1.00 78.69 286 ASP A CA 1
ATOM 2257 C C . ASP A 1 286 ? 4.694 -9.371 -15.638 1.00 78.69 286 ASP A C 1
ATOM 2259 O O . ASP A 1 286 ? 4.429 -10.552 -15.427 1.00 78.69 286 ASP A O 1
ATOM 2263 N N . ARG A 1 287 ? 5.933 -8.995 -15.958 1.00 77.81 287 ARG A N 1
ATOM 2264 C CA . ARG A 1 287 ? 7.045 -9.946 -16.075 1.00 77.81 287 ARG A CA 1
ATOM 2265 C C . ARG A 1 287 ? 7.358 -10.686 -14.763 1.00 77.81 287 ARG A C 1
ATOM 2267 O O . ARG A 1 287 ? 7.949 -11.763 -14.806 1.00 77.81 287 ARG A O 1
ATOM 2274 N N . PHE A 1 288 ? 7.061 -10.082 -13.620 1.00 77.81 288 PHE A N 1
ATOM 2275 C CA . PHE A 1 288 ? 7.471 -10.531 -12.294 1.00 77.81 288 PHE A CA 1
ATOM 2276 C C . PHE A 1 288 ? 6.288 -10.986 -11.435 1.00 77.81 288 PHE A C 1
ATOM 2278 O O . PHE A 1 288 ? 6.463 -11.898 -10.619 1.00 77.81 288 PHE A O 1
ATOM 2285 N N . TYR A 1 289 ? 5.097 -10.419 -11.640 1.00 82.06 289 TYR A N 1
ATOM 2286 C CA . TYR A 1 289 ? 3.941 -10.632 -10.778 1.00 82.06 289 TYR A CA 1
ATOM 2287 C C . TYR A 1 289 ? 2.613 -10.720 -11.527 1.00 82.06 289 TYR A C 1
ATOM 2289 O O . TYR A 1 289 ? 2.380 -10.017 -12.509 1.00 82.06 289 TYR A O 1
ATOM 2297 N N . ASP A 1 290 ? 1.706 -11.491 -10.930 1.00 87.44 290 ASP A N 1
ATOM 2298 C CA . ASP A 1 290 ? 0.274 -11.373 -11.183 1.00 87.44 290 ASP A CA 1
ATOM 2299 C C . ASP A 1 290 ? -0.368 -10.619 -10.018 1.00 87.44 290 ASP A C 1
ATOM 2301 O O . ASP A 1 290 ? -0.024 -10.844 -8.850 1.00 87.44 290 ASP A O 1
ATOM 2305 N N . ALA A 1 291 ? -1.337 -9.764 -10.326 1.00 90.00 291 ALA A N 1
ATOM 2306 C CA . ALA A 1 291 ? -2.158 -9.064 -9.354 1.00 90.00 291 ALA A CA 1
ATOM 2307 C C . ALA A 1 291 ? -3.641 -9.200 -9.707 1.00 90.00 291 ALA A C 1
ATOM 2309 O O . ALA A 1 291 ? -4.060 -8.872 -10.818 1.00 90.00 291 ALA A O 1
ATOM 2310 N N . ILE A 1 292 ? -4.435 -9.653 -8.739 1.00 93.19 292 ILE A N 1
ATOM 2311 C CA . ILE A 1 292 ? -5.889 -9.754 -8.861 1.00 93.19 292 ILE A CA 1
ATOM 2312 C C . ILE A 1 292 ? -6.517 -8.879 -7.791 1.00 93.19 292 ILE A C 1
ATOM 2314 O O . ILE A 1 292 ? -6.252 -9.057 -6.598 1.00 93.19 292 ILE A O 1
ATOM 2318 N N . THR A 1 293 ? -7.386 -7.970 -8.220 1.00 94.88 293 THR A N 1
ATOM 2319 C CA . THR A 1 293 ? -8.204 -7.173 -7.311 1.00 94.88 293 THR A CA 1
ATOM 2320 C C . THR A 1 293 ? -9.600 -7.767 -7.235 1.00 94.88 293 THR A C 1
ATOM 2322 O O . THR A 1 293 ? -10.241 -8.015 -8.259 1.00 94.88 293 THR A O 1
ATOM 2325 N N . VAL A 1 294 ? -10.099 -7.960 -6.018 1.00 96.69 294 VAL A N 1
ATOM 2326 C CA . VAL A 1 294 ? -11.475 -8.383 -5.740 1.00 96.69 294 VAL A CA 1
ATOM 2327 C C . VAL A 1 294 ? -12.188 -7.326 -4.923 1.00 96.69 294 VAL A C 1
ATOM 2329 O O . VAL A 1 294 ? -11.589 -6.683 -4.066 1.00 96.69 294 VAL A O 1
ATOM 2332 N N . ARG A 1 295 ? -13.484 -7.163 -5.154 1.00 97.38 295 ARG A N 1
ATOM 2333 C CA . ARG A 1 295 ? -14.352 -6.434 -4.243 1.00 97.38 295 ARG A CA 1
ATOM 2334 C C . ARG A 1 295 ? -14.828 -7.381 -3.152 1.00 97.38 295 ARG A C 1
ATOM 2336 O O . ARG A 1 295 ? -15.499 -8.364 -3.456 1.00 97.38 295 ARG A O 1
ATOM 2343 N N . VAL A 1 296 ? -14.535 -7.048 -1.904 1.00 97.81 296 VAL A N 1
ATOM 2344 C CA . VAL A 1 296 ? -15.056 -7.724 -0.717 1.00 97.81 296 VAL A CA 1
ATOM 2345 C C . VAL A 1 296 ? -16.162 -6.853 -0.133 1.00 97.81 296 VAL A C 1
ATOM 2347 O O . VAL A 1 296 ? -15.920 -5.709 0.254 1.00 97.81 296 VAL A O 1
ATOM 2350 N N . ARG A 1 297 ? -17.392 -7.371 -0.089 1.00 97.88 297 ARG A N 1
ATOM 2351 C CA . ARG A 1 297 ? -18.473 -6.795 0.723 1.00 97.88 297 ARG A CA 1
ATOM 2352 C C . ARG A 1 297 ? -18.552 -7.571 2.018 1.00 97.88 297 ARG A C 1
ATOM 2354 O O . ARG A 1 297 ? -18.649 -8.794 1.985 1.00 97.88 297 ARG A O 1
ATOM 2361 N N . ALA A 1 298 ? -18.544 -6.866 3.136 1.00 97.19 298 ALA A N 1
ATOM 2362 C CA . ALA A 1 298 ? -18.548 -7.487 4.447 1.00 97.19 298 ALA A CA 1
ATOM 2363 C C . ALA A 1 298 ? -19.359 -6.669 5.454 1.00 97.19 298 ALA A C 1
ATOM 2365 O O . ALA A 1 298 ? -19.747 -5.520 5.210 1.00 97.19 298 ALA A O 1
ATOM 2366 N N . SER A 1 299 ? -19.650 -7.304 6.582 1.00 96.69 299 SER A N 1
ATOM 2367 C CA . SER A 1 299 ? -20.318 -6.694 7.720 1.00 96.69 299 SER A CA 1
ATOM 2368 C C . SER A 1 299 ? -19.602 -7.062 9.019 1.00 96.69 299 SER A C 1
ATOM 2370 O O . SER A 1 299 ? -19.069 -8.162 9.133 1.00 96.69 299 SER A O 1
ATOM 2372 N N . VAL A 1 300 ? -19.532 -6.135 9.977 1.00 96.06 300 VAL A N 1
ATOM 2373 C CA . VAL A 1 300 ? -18.805 -6.315 11.248 1.00 96.06 300 VAL A CA 1
ATOM 2374 C C . VAL A 1 300 ? -19.400 -5.437 12.351 1.00 96.06 300 VAL A C 1
ATOM 2376 O O . VAL A 1 300 ? -19.937 -4.366 12.065 1.00 96.06 300 VAL A O 1
ATOM 2379 N N . ILE A 1 301 ? -19.323 -5.876 13.607 1.00 95.19 301 ILE A N 1
ATOM 2380 C CA . ILE A 1 301 ? -19.501 -5.014 14.783 1.00 95.19 301 ILE A CA 1
ATOM 2381 C C . ILE A 1 301 ? -18.126 -4.436 15.123 1.00 95.19 301 ILE A C 1
ATOM 2383 O O . ILE A 1 301 ? -17.206 -5.179 15.452 1.00 95.19 301 ILE A O 1
ATOM 2387 N N . ASP A 1 302 ? -17.971 -3.123 14.982 1.00 93.00 302 ASP A N 1
ATOM 2388 C CA . ASP A 1 302 ? -16.684 -2.431 15.082 1.00 93.00 302 ASP A CA 1
ATOM 2389 C C . ASP A 1 302 ? -16.798 -1.261 16.057 1.00 93.00 302 ASP A C 1
ATOM 2391 O O . ASP A 1 302 ? -17.593 -0.332 15.865 1.00 93.00 302 ASP A O 1
ATOM 2395 N N . TYR A 1 303 ? -16.006 -1.326 17.125 1.00 93.12 303 TYR A N 1
ATOM 2396 C CA . TYR A 1 303 ? -15.947 -0.286 18.138 1.00 93.12 303 TYR A CA 1
ATOM 2397 C C . TYR A 1 303 ? -14.563 -0.180 18.765 1.00 93.12 303 TYR A C 1
ATOM 2399 O O . TYR A 1 303 ? -13.792 -1.133 18.857 1.00 93.12 303 TYR A O 1
ATOM 2407 N N . THR A 1 304 ? -14.235 1.017 19.240 1.00 91.56 304 THR A N 1
ATOM 2408 C CA . THR A 1 304 ? -12.980 1.272 19.949 1.00 91.56 304 THR A CA 1
ATOM 2409 C C . THR A 1 304 ? -13.263 1.535 21.416 1.00 91.56 304 THR A C 1
ATOM 2411 O O . THR A 1 304 ? -14.083 2.389 21.755 1.00 91.56 304 THR A O 1
ATOM 2414 N N . ILE A 1 305 ? -12.536 0.844 22.294 1.00 92.38 305 ILE A N 1
ATOM 2415 C CA . ILE A 1 305 ? -12.561 1.066 23.740 1.00 92.38 305 ILE A CA 1
ATOM 2416 C C . ILE A 1 305 ? -11.326 1.846 24.198 1.00 92.38 305 ILE A C 1
ATOM 2418 O O . ILE A 1 305 ? -10.224 1.632 23.703 1.00 92.38 305 ILE A O 1
ATOM 2422 N N . GLU A 1 306 ? -11.505 2.737 25.168 1.00 90.56 306 GLU A N 1
ATOM 2423 C CA . GLU A 1 306 ? -10.456 3.425 25.922 1.00 90.56 306 GLU A CA 1
ATOM 2424 C C . GLU A 1 306 ? -10.350 2.800 27.324 1.00 90.56 306 GLU A C 1
ATOM 2426 O O . GLU A 1 306 ? -11.347 2.642 28.042 1.00 90.56 306 GLU A O 1
ATOM 2431 N N . GLY A 1 307 ? -9.134 2.442 27.741 1.00 86.44 307 GLY A N 1
ATOM 2432 C CA . GLY A 1 307 ? -8.903 1.770 29.018 1.00 86.44 307 GLY A CA 1
ATOM 2433 C C . GLY A 1 307 ? -9.537 0.376 29.068 1.00 86.44 307 GLY A C 1
ATOM 2434 O O . GLY A 1 307 ? -9.194 -0.487 28.268 1.00 86.44 307 GLY A O 1
ATOM 2435 N N . LYS A 1 308 ? -10.422 0.125 30.047 1.00 80.94 308 LYS A N 1
ATOM 2436 C CA . LYS A 1 308 ? -10.992 -1.217 30.281 1.00 80.94 308 LYS A CA 1
ATOM 2437 C C . LYS A 1 308 ? -12.320 -1.491 29.568 1.00 80.94 308 LYS A C 1
ATOM 2439 O O . LYS A 1 308 ? -12.612 -2.653 29.322 1.00 80.94 308 LYS A O 1
ATOM 2444 N N . SER A 1 309 ? -13.133 -0.473 29.283 1.00 84.19 309 SER A N 1
ATOM 2445 C CA . SER A 1 309 ? -14.489 -0.700 28.741 1.00 84.19 309 SER A CA 1
ATOM 2446 C C . SER A 1 309 ? -15.184 0.525 28.146 1.00 84.19 309 SER A C 1
ATOM 2448 O O . SER A 1 309 ? -16.296 0.404 27.640 1.00 84.19 309 SER A O 1
ATOM 2450 N N . LYS A 1 310 ? -14.591 1.723 28.216 1.00 91.25 310 LYS A N 1
ATOM 2451 C CA . LYS A 1 310 ? -15.276 2.930 27.752 1.00 91.25 310 LYS A CA 1
ATOM 2452 C C . LYS A 1 310 ? -15.250 2.966 26.230 1.00 91.25 310 LYS A C 1
ATOM 2454 O O . LYS A 1 310 ? -14.195 3.214 25.657 1.00 91.25 310 LYS A O 1
ATOM 2459 N N . ILE A 1 311 ? -16.394 2.766 25.589 1.00 90.75 311 ILE A N 1
ATOM 2460 C CA . ILE A 1 311 ? -16.515 2.919 24.138 1.00 90.75 311 ILE A CA 1
ATOM 2461 C C . ILE A 1 311 ? -16.315 4.394 23.788 1.00 90.75 311 ILE A C 1
ATOM 2463 O O . ILE A 1 311 ? -16.938 5.280 24.379 1.00 90.75 311 ILE A O 1
ATOM 2467 N N . VAL A 1 312 ? -15.405 4.653 22.856 1.00 89.06 312 VAL A N 1
ATOM 2468 C CA . VAL A 1 312 ? -15.069 5.998 22.376 1.00 89.06 312 VAL A CA 1
ATOM 2469 C C . VAL A 1 312 ? -15.360 6.178 20.891 1.00 89.06 312 VAL A C 1
ATOM 2471 O O . VAL A 1 312 ? -15.516 7.313 20.460 1.00 89.06 312 VAL A O 1
ATOM 2474 N N . ASP A 1 313 ? -15.488 5.096 20.128 1.00 87.50 313 ASP A N 1
ATOM 2475 C CA . ASP A 1 313 ? -15.792 5.137 18.698 1.00 87.50 313 ASP A CA 1
ATOM 2476 C C . ASP A 1 313 ? -16.586 3.897 18.277 1.00 87.50 313 ASP A C 1
ATOM 2478 O O . ASP A 1 313 ? -16.438 2.843 18.900 1.00 87.50 313 ASP A O 1
ATOM 2482 N N . GLY A 1 314 ? -17.402 4.020 17.230 1.00 88.38 314 GLY A N 1
ATOM 2483 C CA . GLY A 1 314 ? -18.178 2.908 16.680 1.00 88.38 314 GLY A CA 1
ATOM 2484 C C . GLY A 1 314 ? -19.378 2.498 17.539 1.00 88.38 314 GLY A C 1
ATOM 2485 O O . GLY A 1 314 ? -19.984 3.329 18.226 1.00 88.38 314 GLY A O 1
ATOM 2486 N N . SER A 1 315 ? -19.756 1.222 17.460 1.00 89.44 315 SER A N 1
ATOM 2487 C CA . SER A 1 315 ? -20.842 0.628 18.246 1.00 89.44 315 SER A CA 1
ATOM 2488 C C . SER A 1 315 ? -20.594 -0.857 18.507 1.00 89.44 315 SER A C 1
ATOM 2490 O O . SER A 1 315 ? -20.170 -1.588 17.619 1.00 89.44 315 SER A O 1
ATOM 2492 N N . ASP A 1 316 ? -20.898 -1.294 19.726 1.00 91.25 316 ASP A N 1
ATOM 2493 C CA . ASP A 1 316 ? -20.852 -2.687 20.189 1.00 91.25 316 ASP A CA 1
ATOM 2494 C C . ASP A 1 316 ? -22.135 -3.481 19.883 1.00 91.25 316 ASP A C 1
ATOM 2496 O O . ASP A 1 316 ? -22.232 -4.662 20.197 1.00 91.25 316 ASP A O 1
ATOM 2500 N N . CYS A 1 317 ? -23.144 -2.846 19.285 1.00 91.25 317 CYS A N 1
ATOM 2501 C CA . CYS A 1 317 ? -24.444 -3.466 19.012 1.00 91.25 317 CYS A CA 1
ATOM 2502 C C . CYS A 1 317 ? -24.958 -3.212 17.592 1.00 91.25 317 CYS A C 1
ATOM 2504 O O . CYS A 1 317 ? -25.749 -3.999 17.067 1.00 91.25 317 CYS A O 1
ATOM 2506 N N . TYR A 1 318 ? -24.519 -2.132 16.946 1.00 92.31 318 TYR A N 1
ATOM 2507 C CA . TYR A 1 318 ? -24.890 -1.835 15.573 1.00 92.31 318 TYR A CA 1
ATOM 2508 C C . TYR A 1 318 ? -23.822 -2.302 14.598 1.00 92.31 318 TYR A C 1
ATOM 2510 O O . TYR A 1 318 ? -22.663 -1.906 14.656 1.00 92.31 318 TYR A O 1
ATOM 2518 N N . ARG A 1 319 ? -24.259 -3.120 13.644 1.00 94.50 319 ARG A N 1
ATOM 2519 C CA . ARG A 1 319 ? -23.406 -3.637 12.582 1.00 94.50 319 ARG A CA 1
ATOM 2520 C C . ARG A 1 319 ? -23.088 -2.551 11.548 1.00 94.50 319 ARG A C 1
ATOM 2522 O O . ARG A 1 319 ? -23.981 -1.816 11.111 1.00 94.50 319 ARG A O 1
ATOM 2529 N N . ARG A 1 320 ? -21.823 -2.503 11.136 1.00 93.62 320 ARG A N 1
ATOM 2530 C CA . ARG A 1 320 ? -21.293 -1.703 10.029 1.00 93.62 320 ARG A CA 1
ATOM 2531 C C . ARG A 1 320 ? -21.201 -2.573 8.776 1.00 93.62 320 ARG A C 1
ATOM 2533 O O . ARG A 1 320 ? -20.665 -3.677 8.826 1.00 93.62 320 ARG A O 1
ATOM 2540 N N . PHE A 1 321 ? -21.713 -2.075 7.659 1.00 95.50 321 PHE A N 1
ATOM 2541 C CA . PHE A 1 321 ? -21.677 -2.701 6.338 1.00 95.50 321 PHE A CA 1
ATOM 2542 C C . PHE A 1 321 ? -20.761 -1.891 5.429 1.00 95.50 321 PHE A C 1
ATOM 2544 O O . PHE A 1 321 ? -20.991 -0.698 5.231 1.00 95.50 321 PHE A O 1
ATOM 2551 N N . PHE A 1 322 ? -19.741 -2.532 4.867 1.00 94.69 322 PHE A N 1
ATOM 2552 C CA . PHE A 1 322 ? -18.699 -1.857 4.098 1.00 94.69 322 PHE A CA 1
ATOM 2553 C C . PHE A 1 322 ? -18.262 -2.672 2.880 1.00 94.69 322 PHE A C 1
ATOM 2555 O O . PHE A 1 322 ? -18.507 -3.880 2.777 1.00 94.69 322 PHE A O 1
ATOM 2562 N N . ALA A 1 323 ? -17.668 -1.981 1.910 1.00 96.19 323 ALA A N 1
ATOM 2563 C CA . ALA A 1 323 ? -17.114 -2.604 0.720 1.00 96.19 323 ALA A CA 1
ATOM 2564 C C . ALA A 1 323 ? -15.716 -2.068 0.441 1.00 96.19 323 ALA A C 1
ATOM 2566 O O . ALA A 1 323 ? -15.499 -0.858 0.389 1.00 96.19 323 ALA A O 1
ATOM 2567 N N . GLU A 1 324 ? -14.795 -2.983 0.178 1.00 95.06 324 GLU A N 1
ATOM 2568 C CA . GLU A 1 324 ? -13.399 -2.678 -0.106 1.00 95.06 324 GLU A CA 1
ATOM 2569 C C . GLU A 1 324 ? -12.934 -3.429 -1.348 1.00 95.06 324 GLU A C 1
ATOM 2571 O O . GLU A 1 324 ? -13.472 -4.476 -1.703 1.00 95.06 324 GLU A O 1
ATOM 2576 N N . TYR A 1 325 ? -11.921 -2.888 -2.012 1.00 94.31 325 TYR A N 1
ATOM 2577 C CA . TYR A 1 325 ? -11.189 -3.558 -3.073 1.00 94.31 325 TYR A CA 1
ATOM 2578 C C . TYR A 1 325 ? -9.852 -4.030 -2.517 1.00 94.31 325 TYR A C 1
ATOM 2580 O O . TYR A 1 325 ? -9.041 -3.234 -2.043 1.00 94.31 325 TYR A O 1
ATOM 2588 N N . TRP A 1 326 ? -9.665 -5.344 -2.530 1.00 95.38 326 TRP A N 1
ATOM 2589 C CA . TRP A 1 326 ? -8.495 -6.034 -2.014 1.00 95.38 326 TRP A CA 1
ATOM 2590 C C . TRP A 1 326 ? -7.654 -6.499 -3.193 1.00 95.38 326 TRP A C 1
ATOM 2592 O O . TRP A 1 326 ? -8.110 -7.323 -3.985 1.00 95.38 326 TRP A O 1
ATOM 2602 N N . THR A 1 327 ? -6.432 -5.980 -3.309 1.00 92.44 327 THR A N 1
ATOM 2603 C CA . THR A 1 327 ? -5.483 -6.415 -4.344 1.00 92.44 327 THR A CA 1
ATOM 2604 C C . THR A 1 327 ? -4.536 -7.437 -3.756 1.00 92.44 327 THR A C 1
ATOM 2606 O O . THR A 1 327 ? -3.756 -7.119 -2.851 1.00 92.44 327 THR A O 1
ATOM 2609 N N . LEU A 1 328 ? -4.576 -8.654 -4.285 1.00 92.88 328 LEU A N 1
ATOM 2610 C CA . LEU A 1 328 ? -3.641 -9.712 -3.944 1.00 92.88 328 LEU A CA 1
ATOM 2611 C C . LEU A 1 328 ? -2.609 -9.852 -5.056 1.00 92.88 328 LEU A C 1
ATOM 2613 O O . LEU A 1 328 ? -2.927 -9.694 -6.231 1.00 92.88 328 LEU A O 1
ATOM 2617 N N . VAL A 1 329 ? -1.377 -10.166 -4.673 1.00 88.50 329 VAL A N 1
ATOM 2618 C CA . VAL A 1 329 ? -0.244 -10.316 -5.587 1.00 88.50 329 VAL A CA 1
ATOM 2619 C C . VAL A 1 329 ? 0.462 -11.646 -5.363 1.00 88.50 329 VAL A C 1
ATOM 2621 O O . VAL A 1 329 ? 0.548 -12.113 -4.223 1.00 88.50 329 VAL A O 1
ATOM 2624 N N . ARG A 1 330 ? 0.995 -12.237 -6.434 1.00 86.44 330 ARG A N 1
ATOM 2625 C CA . ARG A 1 330 ? 1.891 -13.402 -6.378 1.00 86.44 330 ARG A CA 1
ATOM 2626 C C . ARG A 1 330 ? 3.076 -13.213 -7.318 1.00 86.44 330 ARG A C 1
ATOM 2628 O O . ARG A 1 330 ? 2.937 -12.604 -8.374 1.00 86.44 330 ARG A O 1
ATOM 2635 N N . SER A 1 331 ? 4.230 -13.775 -6.960 1.00 82.06 331 SER A N 1
ATOM 2636 C CA . SER A 1 331 ? 5.384 -13.847 -7.868 1.00 82.06 331 SER A CA 1
ATOM 2637 C C . SER A 1 331 ? 5.176 -14.944 -8.911 1.00 82.06 331 SER A C 1
ATOM 2639 O O . SER A 1 331 ? 4.880 -16.087 -8.539 1.00 82.06 331 SER A O 1
ATOM 2641 N N . VAL A 1 332 ? 5.379 -14.619 -10.193 1.00 79.88 332 VAL A N 1
ATOM 2642 C CA . VAL A 1 332 ? 5.406 -15.611 -11.288 1.00 79.88 332 VAL A CA 1
ATOM 2643 C C . VAL A 1 332 ? 6.806 -16.161 -11.533 1.00 79.88 332 VAL A C 1
ATOM 2645 O O . VAL A 1 332 ? 6.956 -17.302 -11.984 1.00 79.88 332 VAL A O 1
ATOM 2648 N N . VAL A 1 333 ? 7.834 -15.395 -11.160 1.00 71.56 333 VAL A N 1
ATOM 2649 C CA . VAL A 1 333 ? 9.233 -15.824 -11.212 1.00 71.56 333 VAL A CA 1
ATOM 2650 C C . VAL A 1 333 ? 9.597 -16.652 -9.971 1.00 71.56 333 VAL A C 1
ATOM 2652 O O . VAL A 1 333 ? 9.084 -16.390 -8.875 1.00 71.56 333 VAL A O 1
ATOM 2655 N N . PRO A 1 334 ? 10.451 -17.684 -10.111 1.00 62.94 334 PRO A N 1
ATOM 2656 C CA . PRO A 1 334 ? 11.007 -18.382 -8.959 1.00 62.94 334 PRO A CA 1
ATOM 2657 C C . PRO A 1 334 ? 11.870 -17.422 -8.123 1.00 62.94 334 PRO A C 1
ATOM 2659 O O . PRO A 1 334 ? 12.420 -16.471 -8.678 1.00 62.94 334 PRO A O 1
ATOM 2662 N N . PRO A 1 335 ? 12.016 -17.661 -6.808 1.00 58.12 335 PRO A N 1
ATOM 2663 C CA . PRO A 1 335 ? 12.932 -16.874 -5.990 1.00 58.12 335 PRO A CA 1
ATOM 2664 C C . PRO A 1 335 ? 14.352 -16.969 -6.571 1.00 58.12 335 PRO A C 1
ATOM 2666 O O . PRO A 1 335 ? 14.868 -18.070 -6.783 1.00 58.12 335 PRO A O 1
ATOM 2669 N N . GLU A 1 336 ? 14.968 -15.824 -6.867 1.00 52.91 336 GLU A N 1
ATOM 2670 C CA . GLU A 1 336 ? 16.343 -15.778 -7.364 1.00 52.91 336 GLU A CA 1
ATOM 2671 C C . GLU A 1 336 ? 17.336 -16.148 -6.252 1.00 52.91 336 GLU A C 1
ATOM 2673 O O . GLU A 1 336 ? 17.171 -15.774 -5.089 1.00 52.91 336 GLU A O 1
ATOM 2678 N N . LYS A 1 337 ? 18.398 -16.879 -6.617 1.00 52.66 337 LYS A N 1
ATOM 2679 C CA . LYS A 1 337 ? 19.587 -17.025 -5.767 1.00 52.66 337 LYS A CA 1
ATOM 2680 C C . LYS A 1 337 ? 20.287 -15.673 -5.725 1.00 52.66 337 LYS A C 1
ATOM 2682 O O . LYS A 1 337 ? 20.544 -15.109 -6.785 1.00 52.66 337 LYS A O 1
ATOM 2687 N N . GLY A 1 338 ? 20.638 -15.170 -4.547 1.00 61.03 338 GLY A N 1
ATOM 2688 C CA . GLY A 1 338 ? 21.336 -13.895 -4.515 1.00 61.03 338 GLY A CA 1
ATOM 2689 C C . GLY A 1 338 ? 21.658 -13.353 -3.141 1.00 61.03 338 GLY A C 1
ATOM 2690 O O . GLY A 1 338 ? 21.675 -14.050 -2.129 1.00 61.03 338 GLY A O 1
ATOM 2691 N N . THR A 1 339 ? 21.952 -12.066 -3.155 1.00 59.25 339 THR A N 1
ATOM 2692 C CA . THR A 1 339 ? 22.359 -11.267 -2.014 1.00 59.25 339 THR A CA 1
ATOM 2693 C C . THR A 1 339 ? 21.150 -10.545 -1.440 1.00 59.25 339 THR A C 1
ATOM 2695 O O . THR A 1 339 ? 20.302 -10.036 -2.168 1.00 59.25 339 THR A O 1
ATOM 2698 N N . CYS A 1 340 ? 21.065 -10.475 -0.117 1.00 55.59 340 CYS A N 1
ATOM 2699 C CA . CYS A 1 340 ? 20.008 -9.756 0.570 1.00 55.59 340 CYS A CA 1
ATOM 2700 C C . CYS A 1 340 ? 19.978 -8.282 0.113 1.00 55.59 340 CYS A C 1
ATOM 2702 O O . CYS A 1 340 ? 20.958 -7.573 0.356 1.00 55.59 340 CYS A O 1
ATOM 2704 N N . PRO A 1 341 ? 18.867 -7.767 -0.449 1.00 50.44 341 PRO A N 1
ATOM 2705 C CA . PRO A 1 341 ? 18.808 -6.405 -0.997 1.00 50.44 341 PRO A CA 1
ATOM 2706 C C . PRO A 1 341 ? 19.000 -5.325 0.079 1.00 50.44 341 PRO A C 1
ATOM 2708 O O . PRO A 1 341 ? 19.392 -4.198 -0.202 1.00 50.44 341 PRO A O 1
ATOM 2711 N N . SER A 1 342 ? 18.766 -5.682 1.344 1.00 48.91 342 SER A N 1
ATOM 2712 C CA . SER A 1 342 ? 18.918 -4.788 2.491 1.00 48.91 342 SER A CA 1
ATOM 2713 C C . SER A 1 342 ? 20.350 -4.656 3.023 1.00 48.91 342 SER A C 1
ATOM 2715 O O . SER A 1 342 ? 20.715 -3.591 3.524 1.00 48.91 342 SER A O 1
ATOM 2717 N N . CYS A 1 343 ? 21.156 -5.721 2.976 1.00 52.88 343 CYS A N 1
ATOM 2718 C CA . CYS A 1 343 ? 22.460 -5.756 3.653 1.00 52.88 343 CYS A CA 1
ATOM 2719 C C . CYS A 1 343 ? 23.597 -6.343 2.814 1.00 52.88 343 CYS A C 1
ATOM 2721 O O . CYS A 1 343 ? 24.729 -6.354 3.281 1.00 52.88 343 CYS A O 1
ATOM 2723 N N . GLY A 1 344 ? 23.318 -6.830 1.605 1.00 54.03 344 GLY A N 1
ATOM 2724 C CA . GLY A 1 344 ? 24.330 -7.383 0.709 1.00 54.03 344 GLY A CA 1
ATOM 2725 C C . GLY A 1 344 ? 24.970 -8.679 1.207 1.00 54.03 344 GLY A C 1
ATOM 2726 O O . GLY A 1 344 ? 26.022 -9.051 0.702 1.00 54.03 344 GLY A O 1
ATOM 2727 N N . VAL A 1 345 ? 24.359 -9.375 2.175 1.00 67.31 345 VAL A N 1
ATOM 2728 C CA . VAL A 1 345 ? 24.814 -10.702 2.627 1.00 67.31 345 VAL A CA 1
ATOM 2729 C C . VAL A 1 345 ? 24.243 -11.777 1.714 1.00 67.31 345 VAL A C 1
ATOM 2731 O O . VAL A 1 345 ? 23.057 -11.743 1.386 1.00 67.31 345 VAL A O 1
ATOM 2734 N N . GLU A 1 346 ? 25.090 -12.710 1.293 1.00 66.75 346 GLU A N 1
ATOM 2735 C CA . GLU A 1 346 ? 24.694 -13.845 0.465 1.00 66.75 346 GLU A CA 1
ATOM 2736 C C . GLU A 1 346 ? 23.638 -14.692 1.187 1.00 66.75 346 GLU A C 1
ATOM 2738 O O . GLU A 1 346 ? 23.794 -15.061 2.354 1.00 66.75 346 GLU A O 1
ATOM 2743 N N . ILE A 1 347 ? 22.527 -14.966 0.505 1.00 66.00 347 ILE A N 1
ATOM 2744 C CA . ILE A 1 347 ? 21.436 -15.765 1.055 1.00 66.00 347 ILE A CA 1
ATOM 2745 C C . ILE A 1 347 ? 21.842 -17.233 0.922 1.00 66.00 347 ILE A C 1
ATOM 2747 O O . ILE A 1 347 ? 21.621 -17.870 -0.109 1.00 66.00 347 ILE A O 1
ATOM 2751 N N . LEU A 1 348 ? 22.468 -17.757 1.977 1.00 58.03 348 LEU A N 1
ATOM 2752 C CA . LEU A 1 348 ? 22.772 -19.178 2.106 1.00 58.03 348 LEU A CA 1
ATOM 2753 C C . LEU A 1 348 ? 21.451 -19.948 2.208 1.00 58.03 348 LEU A C 1
ATOM 2755 O O . LEU A 1 348 ? 20.578 -19.618 3.008 1.00 58.03 348 LEU A O 1
ATOM 2759 N N . GLN A 1 349 ? 21.288 -20.911 1.310 1.00 52.44 349 GLN A N 1
ATOM 2760 C CA . GLN A 1 349 ? 20.034 -21.592 1.037 1.00 52.44 349 GLN A CA 1
ATOM 2761 C C . GLN A 1 349 ? 19.457 -22.247 2.296 1.00 52.44 349 GLN A C 1
ATOM 2763 O O . GLN A 1 349 ? 20.038 -23.190 2.806 1.00 52.44 349 GLN A O 1
ATOM 2768 N N . ASP A 1 350 ? 18.306 -21.738 2.724 1.00 43.97 350 ASP A N 1
ATOM 2769 C CA . ASP A 1 350 ? 17.233 -22.402 3.462 1.00 43.97 350 ASP A CA 1
ATOM 2770 C C . ASP A 1 350 ? 15.997 -21.507 3.310 1.00 43.97 350 ASP A C 1
ATOM 2772 O O . ASP A 1 350 ? 16.127 -20.323 2.995 1.00 43.97 350 ASP A O 1
ATOM 2776 N N . GLN A 1 351 ? 14.793 -22.050 3.488 1.00 49.50 351 GLN A N 1
ATOM 2777 C CA . GLN A 1 351 ? 13.486 -21.390 3.312 1.00 49.50 351 GLN A CA 1
ATOM 2778 C C . GLN A 1 351 ? 13.219 -20.228 4.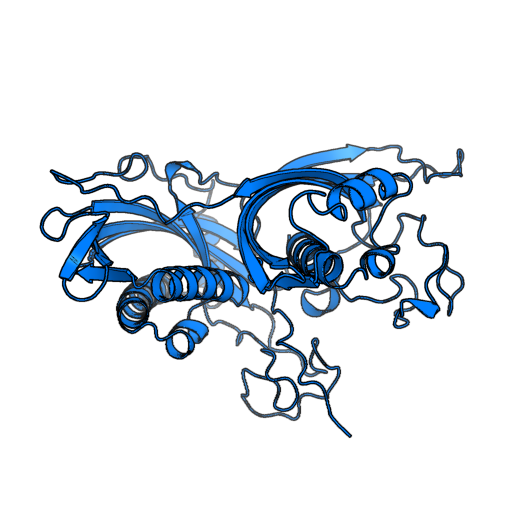298 1.00 49.50 351 GLN A C 1
ATOM 2780 O O . GLN A 1 351 ? 12.108 -20.029 4.786 1.00 49.50 351 GLN A O 1
ATOM 2785 N N . SER A 1 352 ? 14.239 -19.448 4.634 1.00 50.16 352 SER A N 1
ATOM 2786 C CA . SER A 1 352 ? 14.129 -18.265 5.453 1.00 50.16 352 SER A CA 1
ATOM 2787 C C . SER A 1 352 ? 13.470 -17.162 4.625 1.00 50.16 352 SER A C 1
ATOM 2789 O O . SER A 1 352 ? 14.060 -16.527 3.756 1.00 50.16 352 SER A O 1
ATOM 2791 N N . THR A 1 353 ? 12.204 -16.888 4.932 1.00 56.53 353 THR A N 1
ATOM 2792 C CA . THR A 1 353 ? 11.505 -15.682 4.460 1.00 56.53 353 THR A CA 1
ATOM 2793 C C . THR A 1 353 ? 12.189 -14.394 4.935 1.00 56.53 353 THR A C 1
ATOM 2795 O O . THR A 1 353 ? 11.780 -13.311 4.525 1.00 56.53 353 THR A O 1
ATOM 2798 N N . ARG A 1 354 ? 13.226 -14.497 5.784 1.00 62.38 354 ARG A N 1
ATOM 2799 C CA . ARG A 1 354 ? 13.991 -13.416 6.404 1.00 62.38 354 ARG A CA 1
ATOM 2800 C C . ARG A 1 354 ? 15.496 -13.668 6.316 1.00 62.38 354 ARG A C 1
ATOM 2802 O O . ARG A 1 354 ? 15.958 -14.776 6.544 1.00 62.38 354 ARG A O 1
ATOM 2809 N N . CYS A 1 355 ? 16.257 -12.608 6.098 1.00 59.31 355 CYS A N 1
ATOM 2810 C CA . CYS A 1 355 ? 17.705 -12.588 6.162 1.00 59.31 355 CYS A CA 1
ATOM 2811 C C . CYS A 1 355 ? 18.161 -12.900 7.585 1.00 59.31 355 CYS A C 1
ATOM 2813 O O . CYS A 1 355 ? 17.783 -12.199 8.522 1.00 59.31 355 CYS A O 1
ATOM 2815 N N . SER A 1 356 ? 19.021 -13.903 7.745 1.00 62.84 356 SER A N 1
ATOM 2816 C CA . SER A 1 356 ? 19.628 -14.257 9.034 1.00 62.84 356 SER A CA 1
ATOM 2817 C C . SER A 1 356 ? 20.466 -13.125 9.639 1.00 62.84 356 SER A C 1
ATOM 2819 O O . SER A 1 356 ? 20.638 -13.073 10.854 1.00 62.84 356 SER A O 1
ATOM 2821 N N . PHE A 1 357 ? 20.957 -12.201 8.807 1.00 60.09 357 PHE A N 1
ATOM 2822 C CA . PHE A 1 357 ? 21.809 -11.096 9.233 1.00 60.09 357 PHE A CA 1
ATOM 2823 C C . PHE A 1 357 ? 21.014 -9.844 9.628 1.00 60.09 357 PHE A C 1
ATOM 2825 O O . PHE A 1 357 ? 21.060 -9.415 10.779 1.00 60.09 357 PHE A O 1
ATOM 2832 N N . CYS A 1 358 ? 20.262 -9.245 8.698 1.00 52.34 358 CYS A N 1
ATOM 2833 C CA . CYS A 1 358 ? 19.528 -8.001 8.971 1.00 52.34 358 CYS A CA 1
ATOM 2834 C C . CYS A 1 358 ? 18.040 -8.205 9.289 1.00 52.34 358 CYS A C 1
ATOM 2836 O O . CYS A 1 358 ? 17.330 -7.235 9.542 1.00 52.34 358 CYS A O 1
ATOM 2838 N N . GLY A 1 359 ? 17.535 -9.439 9.232 1.00 55.47 359 GLY A N 1
ATOM 2839 C CA . GLY A 1 359 ? 16.120 -9.745 9.458 1.00 55.47 359 GLY A CA 1
ATOM 2840 C C . GLY A 1 359 ? 15.175 -9.277 8.347 1.00 55.47 359 GLY A C 1
ATOM 2841 O O . GLY A 1 359 ? 13.969 -9.517 8.458 1.00 55.47 359 GLY A O 1
ATOM 2842 N N . SER A 1 360 ? 15.691 -8.622 7.295 1.00 52.81 360 SER A N 1
ATOM 2843 C CA . SER A 1 360 ? 14.882 -8.160 6.161 1.00 52.81 360 SER A CA 1
ATOM 2844 C C . SER A 1 360 ? 14.272 -9.335 5.416 1.00 52.81 360 SER A C 1
ATOM 2846 O O . SER A 1 360 ? 14.874 -10.403 5.333 1.00 52.81 360 SER A O 1
ATOM 2848 N N . ARG A 1 361 ? 13.066 -9.168 4.888 1.00 58.09 361 ARG A N 1
ATOM 2849 C CA . ARG A 1 361 ? 12.408 -10.248 4.162 1.00 58.09 361 ARG A CA 1
ATOM 2850 C C . ARG A 1 361 ? 13.018 -10.436 2.785 1.00 58.09 361 ARG A C 1
ATOM 2852 O O . ARG A 1 361 ? 13.281 -9.465 2.087 1.00 58.09 361 ARG A O 1
ATOM 2859 N N . LEU A 1 362 ? 13.258 -11.695 2.430 1.00 55.22 362 LEU A N 1
ATOM 2860 C CA . LEU A 1 362 ? 14.064 -12.044 1.261 1.00 55.22 362 LEU A CA 1
ATOM 2861 C C . LEU A 1 362 ? 13.235 -12.396 0.019 1.00 55.22 362 LEU A C 1
ATOM 2863 O O . LEU A 1 362 ? 13.706 -12.148 -1.085 1.00 55.22 362 LEU A O 1
ATOM 2867 N N . PHE A 1 363 ? 12.031 -12.969 0.165 1.00 59.22 363 PHE A N 1
ATOM 2868 C CA . PHE A 1 363 ? 11.193 -13.356 -0.983 1.00 59.22 363 PHE A CA 1
ATOM 2869 C C . PHE A 1 363 ? 9.713 -13.616 -0.626 1.00 59.22 363 PHE A C 1
ATOM 2871 O O . PHE A 1 363 ? 9.373 -14.031 0.487 1.00 59.22 363 PHE A O 1
ATOM 2878 N N . VAL A 1 364 ? 8.823 -13.424 -1.610 1.00 55.97 364 VAL A N 1
ATOM 2879 C CA . VAL A 1 364 ? 7.501 -14.079 -1.673 1.00 55.97 364 VAL A CA 1
ATOM 2880 C C . VAL A 1 364 ? 7.694 -15.394 -2.430 1.00 55.97 364 VAL A C 1
ATOM 2882 O O . VAL A 1 364 ? 8.193 -15.357 -3.557 1.00 55.97 364 VAL A O 1
ATOM 2885 N N . PRO A 1 365 ? 7.341 -16.554 -1.853 1.00 59.31 365 PRO A N 1
ATOM 2886 C CA . PRO A 1 365 ? 7.373 -17.817 -2.576 1.00 59.31 365 PRO A CA 1
ATOM 2887 C C . PRO A 1 365 ? 6.556 -17.726 -3.869 1.00 59.31 365 PRO A C 1
ATOM 2889 O O . PRO A 1 365 ? 5.457 -17.167 -3.885 1.00 59.31 365 PRO A O 1
ATOM 2892 N N . ARG A 1 366 ? 7.087 -18.289 -4.959 1.00 66.00 366 ARG A N 1
ATOM 2893 C CA . ARG A 1 366 ? 6.374 -18.370 -6.240 1.00 66.00 366 ARG A CA 1
ATOM 2894 C C . ARG A 1 366 ? 4.988 -18.982 -6.022 1.00 66.00 366 ARG A C 1
ATOM 2896 O O . ARG A 1 366 ? 4.873 -20.030 -5.392 1.00 66.00 366 ARG A O 1
ATOM 2903 N N . GLY A 1 367 ? 3.958 -18.339 -6.566 1.00 67.75 367 GLY A N 1
ATOM 2904 C CA . GLY A 1 367 ? 2.581 -18.831 -6.498 1.00 67.75 367 GLY A CA 1
ATOM 2905 C C . GLY A 1 367 ? 1.810 -18.517 -5.209 1.00 67.75 367 GLY A C 1
ATOM 2906 O O . GLY A 1 367 ? 0.608 -18.769 -5.177 1.00 67.75 367 GLY A O 1
ATOM 2907 N N . GLU A 1 368 ? 2.431 -17.944 -4.171 1.00 82.12 368 GLU A N 1
ATOM 2908 C CA . GLU A 1 368 ? 1.707 -17.572 -2.949 1.00 82.12 368 GLU A CA 1
ATOM 2909 C C . GLU A 1 368 ? 1.055 -16.186 -3.083 1.00 82.12 368 GLU A C 1
ATOM 2911 O O . GLU A 1 368 ? 1.743 -15.178 -3.252 1.00 82.12 368 GLU A O 1
ATOM 2916 N N . TRP A 1 369 ? -0.274 -16.127 -2.953 1.00 89.06 369 TRP A N 1
ATOM 2917 C CA . TRP A 1 369 ? -1.022 -14.869 -2.934 1.00 89.06 369 TRP A CA 1
ATOM 2918 C C . TRP A 1 369 ? -0.928 -14.174 -1.573 1.00 89.06 369 TRP A C 1
ATOM 2920 O O . TRP A 1 369 ? -1.250 -14.763 -0.530 1.00 89.06 369 TRP A O 1
ATOM 2930 N N . ARG A 1 370 ? -0.545 -12.895 -1.599 1.00 89.69 370 ARG A N 1
ATOM 2931 C CA . ARG A 1 370 ? -0.513 -12.001 -0.434 1.00 89.69 370 ARG A CA 1
ATOM 2932 C C . ARG A 1 370 ? -1.279 -10.720 -0.703 1.00 89.69 370 ARG A C 1
ATOM 2934 O O . ARG A 1 370 ? -1.266 -10.209 -1.819 1.00 89.69 370 ARG A O 1
ATOM 2941 N N . LEU A 1 371 ? -1.908 -10.183 0.332 1.00 92.12 371 LEU A N 1
ATOM 2942 C CA . LEU A 1 371 ? -2.654 -8.939 0.269 1.00 92.12 371 LEU A CA 1
ATOM 2943 C C . LEU A 1 371 ? -1.691 -7.752 0.212 1.00 92.12 371 LEU A C 1
ATOM 2945 O O . LEU A 1 371 ? -0.856 -7.565 1.100 1.00 92.12 371 LEU A O 1
ATOM 2949 N N . SER A 1 372 ? -1.806 -6.958 -0.848 1.00 86.44 372 SER A N 1
ATOM 2950 C CA . SER A 1 372 ? -0.943 -5.805 -1.098 1.00 86.44 372 SER A CA 1
ATOM 2951 C C . SER A 1 372 ? -1.631 -4.471 -0.833 1.00 86.44 372 SER A C 1
ATOM 2953 O O . SER A 1 372 ? -1.014 -3.527 -0.320 1.00 86.44 372 SER A O 1
ATOM 2955 N N . THR A 1 373 ? -2.910 -4.363 -1.187 1.00 86.12 373 THR A N 1
ATOM 2956 C CA . THR A 1 373 ? -3.673 -3.122 -1.036 1.00 86.12 373 THR A CA 1
ATOM 2957 C C . THR A 1 373 ? -5.084 -3.412 -0.533 1.00 86.12 373 THR A C 1
ATOM 2959 O O . THR A 1 373 ? -5.669 -4.441 -0.871 1.00 86.12 373 THR A O 1
ATOM 2962 N N . ILE A 1 374 ? -5.601 -2.493 0.283 1.00 89.94 374 ILE A N 1
ATOM 2963 C CA . ILE A 1 374 ? -7.002 -2.414 0.692 1.00 89.94 374 ILE A CA 1
ATOM 2964 C C . ILE A 1 374 ? -7.447 -0.988 0.371 1.00 89.94 374 ILE A C 1
ATOM 2966 O O . ILE A 1 374 ? -6.844 -0.032 0.861 1.00 89.94 374 ILE A O 1
ATOM 2970 N N . GLU A 1 375 ? -8.458 -0.839 -0.477 1.00 87.50 375 GLU A N 1
ATOM 2971 C CA . GLU A 1 375 ? -8.993 0.460 -0.882 1.00 87.50 375 GLU A CA 1
ATOM 2972 C C . GLU A 1 375 ? -10.500 0.520 -0.643 1.00 87.50 375 GLU A C 1
ATOM 2974 O O . GLU A 1 375 ? -11.236 -0.376 -1.053 1.00 87.50 375 GLU A O 1
ATOM 2979 N N . GLN A 1 376 ? -10.985 1.603 -0.035 1.00 87.00 376 GLN A N 1
ATOM 2980 C CA . GLN A 1 376 ? -12.425 1.819 0.133 1.00 87.00 376 GLN A CA 1
ATOM 2981 C C . GLN A 1 376 ? -13.122 1.913 -1.229 1.00 87.00 376 GLN A C 1
ATOM 2983 O O . GLN A 1 376 ? -12.615 2.572 -2.151 1.00 87.00 376 GLN A O 1
ATOM 2988 N N . ALA A 1 377 ? -14.293 1.283 -1.358 1.00 89.38 377 ALA A N 1
ATOM 2989 C CA . ALA A 1 377 ? -15.012 1.178 -2.626 1.00 89.38 377 ALA A CA 1
ATOM 2990 C C . ALA A 1 377 ? -15.319 2.536 -3.274 1.00 89.38 377 ALA A C 1
ATOM 2992 O O . ALA A 1 377 ? -15.261 2.649 -4.500 1.00 89.38 377 ALA A O 1
ATOM 2993 N N . GLU A 1 378 ? -15.564 3.579 -2.485 1.00 83.62 378 GLU A N 1
ATOM 2994 C CA . GLU A 1 378 ? -15.803 4.950 -2.940 1.00 83.62 378 GLU A CA 1
ATOM 2995 C C . GLU A 1 378 ? -14.608 5.518 -3.695 1.00 83.62 378 GLU A C 1
ATOM 2997 O O . GLU A 1 378 ? -14.764 6.196 -4.713 1.00 83.62 378 GLU A O 1
ATOM 3002 N N . THR A 1 379 ? -13.407 5.216 -3.208 1.00 81.12 379 THR A N 1
ATOM 3003 C CA . THR A 1 379 ? -12.167 5.770 -3.746 1.00 81.12 379 THR A CA 1
ATOM 3004 C C . THR A 1 379 ? -11.641 4.956 -4.921 1.00 81.12 379 THR A C 1
ATOM 3006 O O . THR A 1 379 ? -10.962 5.518 -5.779 1.00 81.12 379 THR A O 1
ATOM 3009 N N . TYR A 1 380 ? -11.944 3.659 -4.989 1.00 83.88 380 TYR A N 1
ATOM 3010 C CA . TYR A 1 380 ? -11.374 2.752 -5.982 1.00 83.88 380 TYR A CA 1
ATOM 3011 C C . TYR A 1 380 ? -11.693 3.176 -7.428 1.00 83.88 380 TYR A C 1
ATOM 3013 O O . TYR A 1 380 ? -12.827 3.553 -7.747 1.00 83.88 380 TYR A O 1
ATOM 3021 N N . LYS A 1 381 ? -10.696 3.108 -8.319 1.00 80.69 381 LYS A N 1
ATOM 3022 C CA . LYS A 1 381 ? -10.819 3.444 -9.747 1.00 80.69 381 LYS A CA 1
ATOM 3023 C C . LYS A 1 381 ? -10.127 2.380 -10.596 1.00 80.69 381 LYS A C 1
ATOM 3025 O O . LYS A 1 381 ? -8.905 2.262 -10.553 1.00 80.69 381 LYS A O 1
ATOM 3030 N N . VAL A 1 382 ? -10.906 1.696 -11.432 1.00 78.62 382 VAL A N 1
ATOM 3031 C CA . VAL A 1 382 ? -10.400 0.683 -12.369 1.00 78.62 382 VAL A CA 1
ATOM 3032 C C . VAL A 1 382 ? -9.358 1.296 -13.301 1.00 78.62 382 VAL A C 1
ATOM 3034 O O . VAL A 1 382 ? -9.581 2.350 -13.899 1.00 78.62 382 VAL A O 1
ATOM 3037 N N . GLY A 1 383 ? -8.218 0.621 -13.438 1.00 63.56 383 GLY A N 1
ATOM 3038 C CA . GLY A 1 383 ? -7.181 0.984 -14.408 1.00 63.56 383 GLY A CA 1
ATOM 3039 C C . GLY A 1 383 ? -6.212 2.082 -13.964 1.00 63.56 383 GLY A C 1
ATOM 3040 O O . GLY A 1 383 ? -5.310 2.411 -14.728 1.00 63.56 383 GLY A O 1
ATOM 3041 N N . ARG A 1 384 ? -6.350 2.613 -12.741 1.00 55.94 384 ARG A N 1
ATOM 3042 C CA . ARG A 1 384 ? -5.372 3.529 -12.115 1.00 55.94 384 ARG A CA 1
ATOM 3043 C C . ARG A 1 384 ? -4.695 2.946 -10.869 1.00 55.94 384 ARG A C 1
ATOM 3045 O O . ARG A 1 384 ? -3.980 3.663 -10.171 1.00 55.94 384 ARG A O 1
ATOM 3052 N N . GLU A 1 385 ? -4.919 1.662 -10.598 1.00 53.03 385 GLU A N 1
ATOM 3053 C CA . GLU A 1 385 ? -4.289 0.923 -9.503 1.00 53.03 385 GLU A CA 1
ATOM 3054 C C . GLU A 1 385 ? -2.768 0.898 -9.678 1.00 53.03 385 GLU A C 1
ATOM 3056 O O . GLU A 1 385 ? -2.235 0.357 -10.650 1.00 53.03 385 GLU A O 1
ATOM 3061 N N . GLY A 1 386 ? -2.058 1.500 -8.727 1.00 50.53 386 GLY A N 1
ATOM 3062 C CA . GLY A 1 386 ? -0.629 1.301 -8.600 1.00 50.53 386 GLY A CA 1
ATOM 3063 C C . GLY A 1 386 ? -0.366 -0.038 -7.930 1.00 50.53 386 GLY A C 1
ATOM 3064 O O . GLY A 1 386 ? -0.481 -0.138 -6.714 1.00 50.53 386 GLY A O 1
ATOM 3065 N N . ILE A 1 387 ? 0.007 -1.063 -8.697 1.00 49.28 387 ILE A N 1
ATOM 3066 C CA . ILE A 1 387 ? 0.534 -2.300 -8.107 1.00 49.28 387 ILE A CA 1
ATOM 3067 C C . ILE A 1 387 ? 1.865 -1.944 -7.453 1.00 49.28 387 ILE A C 1
ATOM 3069 O O . ILE A 1 387 ? 2.773 -1.447 -8.125 1.00 49.28 387 ILE A O 1
ATOM 3073 N N . ILE A 1 388 ? 1.934 -2.115 -6.133 1.00 49.72 388 ILE A N 1
ATOM 3074 C CA . ILE A 1 388 ? 3.113 -1.794 -5.331 1.00 49.72 388 ILE A CA 1
ATOM 3075 C C . ILE A 1 388 ? 3.522 -3.040 -4.563 1.00 49.72 388 ILE A C 1
ATOM 3077 O O . ILE A 1 388 ? 2.764 -3.531 -3.728 1.00 49.72 388 ILE A O 1
ATOM 3081 N N . ILE A 1 389 ? 4.723 -3.533 -4.815 1.00 44.50 389 ILE A N 1
ATOM 3082 C CA . ILE A 1 389 ? 5.380 -4.577 -4.045 1.00 44.50 389 ILE A CA 1
ATOM 3083 C C . ILE A 1 389 ? 6.784 -4.067 -3.733 1.00 44.50 389 ILE A C 1
ATOM 3085 O O . ILE A 1 389 ? 7.686 -4.108 -4.564 1.00 44.50 389 ILE A O 1
ATOM 3089 N N . VAL A 1 390 ? 6.969 -3.571 -2.511 1.00 39.53 390 VAL A N 1
ATOM 3090 C CA . VAL A 1 390 ? 8.293 -3.228 -1.989 1.00 39.53 390 VAL A CA 1
ATOM 3091 C C . VAL A 1 390 ? 8.558 -4.072 -0.759 1.00 39.53 390 VAL A C 1
ATOM 3093 O O . VAL A 1 390 ? 7.795 -4.022 0.205 1.00 39.53 390 VAL A O 1
ATOM 3096 N N . PHE A 1 391 ? 9.653 -4.826 -0.807 1.00 46.69 391 PHE A N 1
ATOM 3097 C CA . PHE A 1 391 ? 10.265 -5.442 0.361 1.00 46.69 391 PHE A CA 1
ATOM 3098 C C . PHE A 1 391 ? 11.164 -4.394 0.997 1.00 46.69 391 PHE A C 1
ATOM 3100 O O . PHE A 1 391 ? 12.211 -4.040 0.452 1.00 46.69 391 PHE A O 1
ATOM 3107 N N . THR A 1 392 ? 10.722 -3.806 2.104 1.00 32.50 392 THR A N 1
ATOM 3108 C CA . THR A 1 392 ? 11.541 -2.805 2.782 1.00 32.50 392 THR A CA 1
ATOM 3109 C C . THR A 1 392 ? 12.695 -3.491 3.511 1.00 32.50 392 THR A C 1
ATOM 3111 O O . THR A 1 392 ? 12.472 -4.497 4.194 1.00 32.50 392 THR A O 1
ATOM 3114 N N . PRO A 1 393 ? 13.920 -2.944 3.443 1.00 31.11 393 PRO A N 1
ATOM 3115 C CA . PRO A 1 393 ? 14.988 -3.358 4.336 1.00 31.11 393 PRO A CA 1
ATOM 3116 C C . PRO A 1 393 ? 14.541 -3.163 5.792 1.00 31.11 393 PRO A C 1
ATOM 3118 O O . PRO A 1 393 ? 14.025 -2.107 6.155 1.00 31.11 393 PRO A O 1
ATOM 3121 N N . GLY A 1 394 ? 14.719 -4.189 6.628 1.00 30.38 394 GLY A N 1
ATOM 3122 C CA . GLY A 1 394 ? 14.507 -4.063 8.070 1.00 30.38 394 GLY A CA 1
ATOM 3123 C C . GLY A 1 394 ? 15.458 -3.018 8.673 1.00 30.38 394 GLY A C 1
ATOM 3124 O O . GLY A 1 394 ? 16.475 -2.688 8.053 1.00 30.38 394 GLY A O 1
ATOM 3125 N N . PRO A 1 395 ? 15.162 -2.486 9.873 1.00 27.28 395 PRO A N 1
ATOM 3126 C CA . PRO A 1 395 ? 16.071 -1.566 10.545 1.00 27.28 395 PRO A CA 1
ATOM 3127 C C . PRO A 1 395 ? 17.445 -2.228 10.697 1.00 27.28 395 PRO A C 1
ATOM 3129 O O . PRO A 1 395 ? 17.557 -3.340 11.220 1.00 27.28 395 PRO A O 1
ATOM 3132 N N . LYS A 1 396 ? 18.498 -1.556 10.214 1.00 31.12 396 LYS A N 1
ATOM 3133 C CA . LYS A 1 396 ? 19.878 -2.004 10.422 1.00 31.12 396 LYS A CA 1
ATOM 3134 C C . LYS A 1 396 ? 20.121 -2.064 11.929 1.00 31.12 396 LYS A C 1
ATOM 3136 O O . LYS A 1 396 ? 19.981 -1.050 12.606 1.00 31.12 396 LYS A O 1
ATOM 3141 N N . LYS A 1 397 ? 20.493 -3.234 12.457 1.00 27.70 397 LYS A N 1
ATOM 3142 C CA . LYS A 1 397 ? 21.125 -3.288 13.777 1.00 27.70 397 LYS A CA 1
ATOM 3143 C C . LYS A 1 397 ? 22.439 -2.522 13.668 1.00 27.70 397 LYS A C 1
ATOM 3145 O O . LYS A 1 397 ? 23.292 -2.892 12.861 1.00 27.70 397 LYS A O 1
ATOM 3150 N N . GLU A 1 398 ? 22.573 -1.445 14.431 1.00 28.30 398 GLU A N 1
ATOM 3151 C CA . GLU A 1 398 ? 23.867 -0.805 14.632 1.00 28.30 398 GLU A CA 1
ATOM 3152 C C . GLU A 1 398 ? 24.796 -1.829 15.280 1.00 28.30 398 GLU A C 1
ATOM 3154 O O . GLU A 1 398 ? 24.501 -2.390 16.337 1.00 28.30 398 GLU A O 1
ATOM 3159 N N . VAL A 1 399 ? 25.892 -2.130 14.590 1.00 28.47 399 VAL A N 1
ATOM 3160 C CA . VAL A 1 399 ? 26.975 -2.937 15.137 1.00 28.47 399 VAL A CA 1
ATOM 3161 C C . VAL A 1 399 ? 27.781 -2.001 16.027 1.00 28.47 399 VAL A C 1
ATOM 3163 O O . VAL A 1 399 ? 28.579 -1.207 15.536 1.00 28.47 399 VAL A O 1
ATOM 3166 N N . THR A 1 400 ? 27.556 -2.069 17.335 1.00 29.52 400 THR A N 1
ATOM 3167 C CA . THR A 1 400 ? 28.598 -1.687 18.288 1.00 29.52 400 THR A CA 1
ATOM 3168 C C . THR A 1 400 ? 29.714 -2.715 18.148 1.00 29.52 400 THR A C 1
ATOM 3170 O O . THR A 1 400 ? 29.473 -3.904 18.376 1.00 29.52 400 THR A O 1
ATOM 3173 N N . ALA A 1 401 ? 30.873 -2.253 17.678 1.00 34.59 401 ALA A N 1
ATOM 3174 C CA . ALA A 1 401 ? 32.110 -3.027 17.633 1.00 34.59 401 ALA A CA 1
ATOM 3175 C C . ALA A 1 401 ? 32.560 -3.458 19.035 1.00 34.59 401 ALA A C 1
ATOM 3177 O O . ALA A 1 401 ? 32.283 -2.699 19.996 1.00 34.59 401 ALA A O 1
#

Radius of gyration: 22.43 Å; chains: 1; bounding box: 61×49×59 Å

Sequence (401 aa):
MDFVYSFWNEMMVRRGNSSLALLKPYLMPGTGKYLEQFAAAPAAVGSLVEVNGVVIGSLRISSVCKADFFHSPGKSDDSSPAHFITVELDGNFTEKYQNGSIKKFYMQANLEFVRVAGIQSKAPNDIFVLACQSCGGTLNQETIGEACPYCSQPYHLPFFNWKLNSMEMAAKPVSRPSCQIQKGQVIESGYCQLLKKQYDLENALNALETEGGFSRDAFIARVEAIFDNLYTLWQKNDMEGMVPFLTDRLASSFQFWITTYQTNNMKNILEEWKIESIEPSTLREDRFYDAITVRVRASVIDYTIEGKSKIVDGSDCYRRFFAEYWTLVRSVVPPEKGTCPSCGVEILQDQSTRCSFCGSRLFVPRGEWRLSTIEQAETYKVGREGIIIVFTPGPKKEVTA

Secondary structure (DSSP, 8-state):
-HHHHHHHHHHHHHHHTT-GGGGGGGB-TTTHHHHHHHH---TTT--EEEEEEEEEEEEEEEEEEEEEEEEPTT-SS-EEEEEEEEEEEEEEEEEEETTS-EEEEEEEEEEEEEEETTPPPPPGGGSS-SB-TTT--B--TTT-SSB-TTT--BTT--SSS-EEEEEEEEEEE--S----B--S-EE-TTTTSPP---TTHHHHHHHHHHHS---HHHHHHHHHHHHHHHHHHHHHT-HHHHTTTB-HHHHHHHHHHHHHHHHTTEEEEEEEEEEEEEEEEEEEE-SSEEEEEEEEEEEEEEEEEETTTEEEEE-SSSPEEEEEEEEEEEESSPPPP-B-TTT--B--SS--SB-TTT--B--PPBT--EEEEEEETTT--TT-B------PPPPPPP---

pLDDT: mean 80.35, std 14.74, range [27.28, 98.0]